Protein AF-A0A7K4INI4-F1 (afdb_monomer)

Radius of gyration: 26.63 Å; Cα contacts (8 Å, |Δi|>4): 582; chains: 1; bounding box: 96×57×62 Å

Secondary structure (DSSP, 8-state):
-PPPHHHHHHHHHHHHHHHHHHHHHHHHHHHHHHHHHHIIIIIHHH------HHHHHHHHHHHHS-SEEEEEEEEEEEEEEEETTEEEEEEEEEEEEEEEE--SSSPPEEEE-TTTTTTT-EEEEEEEEEGGGHHHH-GGGB-SS-TTSBPTTS--SHHHHHHH--HHHHHHHHHHHHHHHHHHH-TTT-EEEEEESS-HHHHHHHHHHHT--HHHHHHH-SSTT-EETTEEP-HHHHHHHTT---BGGGTBS-SSGGGHHHHHHHHHHHHSEEEHHHHHHHTT---HHHHHHHHHHHHHHHHTTSEEEETTEEEE-HHHHSHHHHHHHHHHHHHHHHHT--GGGSSSSSTTEEEETTEEEEPPHHHHHHHHHHHHHHHHHHHHHHT-EEEE---SHHHHHIIIIIHHHHH-

Sequence (412 aa):
MGLSPLSDMIKRTSDMLKHGASKQVLDYEQRFSSLKNLYEGLLSNLIRMDFDHKEAWKTAKEFFDASAVRFAGVDGTMYSRPLFDLVIFFGGAYASTGTVTFSEKNKPIFECDDKTAKQGAGISSVVPIYVNEIPDVDQTFFDASQPREISLAKPLTDESIISNASIANWIMTFAEYYLAYKLATDPDQNMHIIFLDRSLSIERASLLYDTSKIDFWKAKSSIIGYKIDNEPFDINDLTIARQYVSNHALGLPPPRADYLRYAIIHLLRQKGVVTEKEILKEYGITDEKRAKRINRYLRHLTKKGVFSEKNEAYTLASKYGTTWERIRKLVTSLGNRFFFAKTQETETSSLMKILKGGKEHWLTTLDIAFLTLFTLHMLMEECWKRHILLIGITKDTAARDFKRQLIPIMHN

Solvent-accessible surface area (backbone atoms only — not comparable to full-atom values): 22619 Å² total; per-residue (Å²): 136,82,80,54,75,65,57,58,52,50,48,51,52,51,49,50,49,52,52,51,51,52,50,53,51,50,54,47,52,60,63,48,55,70,47,32,60,50,29,71,76,49,46,58,81,72,57,80,85,82,82,57,37,45,58,50,28,52,48,34,38,73,64,66,73,35,53,62,46,28,35,34,41,36,43,62,49,65,48,76,46,80,54,86,72,28,33,38,27,25,14,16,16,41,39,51,38,31,40,40,38,47,31,74,87,42,69,70,43,78,47,70,52,96,50,38,88,78,67,65,48,52,42,46,36,78,48,76,42,45,60,87,51,44,56,80,32,32,62,90,28,48,18,90,90,45,49,80,45,68,34,78,89,48,72,87,46,71,68,50,47,64,75,61,58,53,59,23,58,48,44,10,54,32,31,34,42,47,50,52,32,51,46,63,68,35,74,90,66,53,46,37,33,42,38,32,78,38,48,60,73,57,50,54,52,46,36,45,58,73,64,58,56,65,64,40,45,77,55,55,34,46,60,54,60,30,63,56,97,87,46,58,38,46,72,63,49,53,60,57,52,73,68,54,51,78,38,74,96,78,52,31,45,46,79,47,82,88,36,29,65,53,24,52,53,52,49,28,68,74,64,42,65,44,35,68,69,54,54,32,60,75,65,70,58,82,52,68,69,60,51,55,49,50,56,51,46,53,54,51,35,34,75,69,59,49,32,46,79,57,94,78,28,37,28,60,32,72,75,67,68,48,37,63,64,49,48,52,51,51,41,51,55,52,49,45,38,42,43,70,53,55,63,91,80,46,101,45,101,43,67,58,40,44,80,45,96,92,37,82,37,61,54,13,46,55,36,44,39,48,43,35,47,48,33,48,37,52,34,52,52,45,23,65,76,64,57,30,49,77,41,56,42,72,87,48,71,65,52,52,44,44,61,69,52,50,50,58,64,53,72,106

Mean predicted aligned error: 8.48 Å

Foldseek 3Di:
DDDDPVVVVVVVVVVCVVVVVVVVVVVVLVVCVVCLCVCVVPVVVVDDDDDQLQVVQVCCCVQVVDQKFKEKEKDKDWDWDDDVQKIKTKIKMAIWMFMWGGDNVDHIDTDTDPCRVVPCRMWMFIWIDGLVCQQLFEPLQADPVHRQDGDPPFDSDSVRSRVRRCVNVLRRLLNRLLSLLVCLPDVVNRHFEYEYQADLVVLLVVLLVLLPDLSNCVNRAPQAQDDDPNDGDHSVLLVQLSLPADDVVVCPPPCDDPCVLNVVLVVCLVPFKDALVRSCVVNVNPDPVSSVVVVVSQVVCVVVVQWDDDPRMIGGPPVNSCSLVSLVVVLCVLVCLRTPDDCVRDPDPTSQWDQGPNDTDGRHSSNSSSSSSSSSSSSSVSCVVSSHHYDYDHPDPVVVCCVPPVVVSSVD

Nearest PDB structures (foldseek):
  6lbs-assembly5_E  TM=6.425E-01  e=4.505E-01  Kluyveromyces lactis
  1zup-assembly1_A  TM=3.921E-01  e=4.186E-02  Thermotoga maritima
  4v2t-assembly1_A  TM=5.110E-01  e=6.611E+00  Pleurotus ostreatus
  7ccc-assembly1_D  TM=2.256E-01  e=1.914E+00  Mus musculus
  7dsa-assembly1_B  TM=2.322E-01  e=3.208E+00  Gallus gallus

Structure (mmCIF, N/CA/C/O backbone):
data_AF-A0A7K4INI4-F1
#
_entry.id   AF-A0A7K4INI4-F1
#
loop_
_atom_site.group_PDB
_atom_site.id
_atom_site.type_symbol
_atom_site.label_atom_id
_atom_site.label_alt_id
_atom_site.label_comp_id
_atom_site.label_asym_id
_atom_site.label_entity_id
_atom_site.label_seq_id
_atom_site.pdbx_PDB_ins_code
_atom_site.Cartn_x
_atom_site.Cartn_y
_atom_site.Cartn_z
_atom_site.occupancy
_atom_site.B_iso_or_equiv
_atom_site.auth_seq_id
_atom_site.auth_comp_id
_atom_site.auth_asym_id
_atom_site.auth_atom_id
_atom_site.pdbx_PDB_model_num
ATOM 1 N N . MET A 1 1 ? 71.790 27.253 -7.012 1.00 45.59 1 MET A N 1
ATOM 2 C CA . MET A 1 1 ? 70.510 27.606 -7.662 1.00 45.59 1 MET A CA 1
ATOM 3 C C . MET A 1 1 ? 69.413 27.443 -6.624 1.00 45.59 1 MET A C 1
ATOM 5 O O . MET A 1 1 ? 69.138 26.316 -6.237 1.00 45.59 1 MET A O 1
ATOM 9 N N . GLY A 1 2 ? 68.899 28.549 -6.078 1.00 51.03 2 GLY A N 1
ATOM 10 C CA . GLY A 1 2 ? 67.827 28.520 -5.080 1.00 51.03 2 GLY A CA 1
ATOM 11 C C . GLY A 1 2 ? 66.495 28.184 -5.745 1.00 51.03 2 GLY A C 1
ATOM 12 O O . GLY A 1 2 ? 66.169 28.765 -6.779 1.00 51.03 2 GLY A O 1
ATOM 13 N N . LEU A 1 3 ? 65.764 27.220 -5.183 1.00 53.31 3 LEU A N 1
ATOM 14 C CA . LEU A 1 3 ? 64.392 26.909 -5.584 1.00 53.31 3 LEU A CA 1
ATOM 15 C C . LEU A 1 3 ? 63.542 28.181 -5.468 1.00 53.31 3 LEU A C 1
ATOM 17 O O . LEU A 1 3 ? 63.691 28.945 -4.514 1.00 53.31 3 LEU A O 1
ATOM 21 N N . SER A 1 4 ? 62.701 28.454 -6.472 1.00 66.44 4 SER A N 1
ATOM 22 C CA . SER A 1 4 ? 61.885 29.668 -6.461 1.00 66.44 4 SER A CA 1
ATOM 23 C C . SER A 1 4 ? 60.886 29.610 -5.294 1.00 66.44 4 SER A C 1
ATOM 25 O O . SER A 1 4 ? 60.353 28.535 -5.007 1.00 66.44 4 SER A O 1
ATOM 27 N N . PRO A 1 5 ? 60.571 30.742 -4.640 1.00 69.44 5 PRO A N 1
ATOM 28 C CA . PRO A 1 5 ? 59.626 30.789 -3.517 1.00 69.44 5 PRO A CA 1
ATOM 29 C C . PRO A 1 5 ? 58.222 30.254 -3.867 1.00 69.44 5 PRO A C 1
ATOM 31 O O . PRO A 1 5 ? 57.467 29.851 -2.984 1.00 69.44 5 PRO A O 1
ATOM 34 N N . LEU A 1 6 ? 57.886 30.186 -5.160 1.00 70.69 6 LEU A N 1
ATOM 35 C CA . LEU A 1 6 ? 56.665 29.558 -5.662 1.00 70.69 6 LEU A CA 1
ATOM 36 C C . LEU A 1 6 ? 56.692 28.025 -5.496 1.00 70.69 6 LEU A C 1
ATOM 38 O O . LEU A 1 6 ? 55.681 27.422 -5.148 1.00 70.69 6 LEU A O 1
ATOM 42 N N . SER A 1 7 ? 57.853 27.395 -5.704 1.00 74.12 7 SER A N 1
ATOM 43 C CA . SER A 1 7 ? 58.043 25.944 -5.577 1.00 74.12 7 SER A CA 1
ATOM 44 C C . SER A 1 7 ? 57.838 25.467 -4.139 1.00 74.12 7 SER A C 1
ATOM 46 O O . SER A 1 7 ? 57.174 24.456 -3.909 1.00 74.12 7 SER A O 1
ATOM 48 N N . ASP A 1 8 ? 58.359 26.211 -3.163 1.00 78.69 8 ASP A N 1
ATOM 49 C CA . ASP A 1 8 ? 58.206 25.871 -1.744 1.00 78.69 8 ASP A CA 1
ATOM 50 C C . ASP A 1 8 ? 56.763 26.067 -1.264 1.00 78.69 8 ASP A C 1
ATOM 52 O O . ASP A 1 8 ? 56.242 25.267 -0.482 1.00 78.69 8 ASP A O 1
ATOM 56 N N . MET A 1 9 ? 56.069 27.082 -1.790 1.00 73.25 9 MET A N 1
ATOM 57 C CA . MET A 1 9 ? 54.655 27.319 -1.498 1.00 73.25 9 MET A CA 1
ATOM 58 C C . MET A 1 9 ? 53.750 26.226 -2.088 1.00 73.25 9 MET A C 1
ATOM 60 O O . MET A 1 9 ? 52.837 25.747 -1.408 1.00 73.25 9 MET A O 1
ATOM 64 N N . ILE A 1 10 ? 54.027 25.776 -3.317 1.00 81.88 10 ILE A N 1
ATOM 65 C CA . ILE A 1 10 ? 53.311 24.660 -3.956 1.00 81.88 10 ILE A CA 1
ATOM 66 C C . ILE A 1 10 ? 53.560 23.358 -3.189 1.00 81.88 10 ILE A C 1
ATOM 68 O O . ILE A 1 10 ? 52.609 22.632 -2.900 1.00 81.88 10 ILE A O 1
ATOM 72 N N . LYS A 1 11 ? 54.808 23.085 -2.789 1.00 85.00 11 LYS A N 1
ATOM 73 C CA . LYS A 1 11 ? 55.157 21.889 -2.011 1.00 85.00 11 LYS A CA 1
ATOM 74 C C . LYS A 1 11 ? 54.443 21.863 -0.661 1.00 85.00 11 LYS A C 1
ATOM 76 O O . LYS A 1 11 ? 53.784 20.878 -0.345 1.00 85.00 11 LYS A O 1
ATOM 81 N N . ARG A 1 12 ? 54.462 22.976 0.081 1.00 86.56 12 ARG A N 1
ATOM 82 C CA . ARG A 1 12 ? 53.713 23.113 1.339 1.00 86.56 12 ARG A CA 1
ATOM 83 C C . ARG A 1 12 ? 52.214 22.887 1.140 1.00 86.56 12 ARG A C 1
ATOM 85 O O . ARG A 1 12 ? 51.595 22.199 1.945 1.00 86.56 12 ARG A O 1
ATOM 92 N N . THR A 1 13 ? 51.631 23.449 0.083 1.00 83.94 13 THR A N 1
ATOM 93 C CA . THR A 1 13 ? 50.199 23.285 -0.219 1.00 83.94 13 THR A CA 1
ATOM 94 C C . THR A 1 13 ? 49.867 21.829 -0.547 1.00 83.94 13 THR A C 1
ATOM 96 O O . THR A 1 13 ? 48.890 21.291 -0.030 1.00 83.94 13 THR A O 1
ATOM 99 N N . SER A 1 14 ? 50.715 21.162 -1.336 1.00 84.62 14 SER A N 1
ATOM 100 C CA . SER A 1 14 ? 50.600 19.735 -1.648 1.00 84.62 14 SER A CA 1
ATOM 101 C C . SER A 1 14 ? 50.708 18.863 -0.394 1.00 84.62 14 SER A C 1
ATOM 103 O O . SER A 1 14 ? 49.897 17.959 -0.202 1.00 84.62 14 SER A O 1
ATOM 105 N N . ASP A 1 15 ? 51.665 19.148 0.489 1.00 88.31 15 ASP A N 1
ATOM 106 C CA . ASP A 1 15 ? 51.858 18.397 1.731 1.00 88.31 15 ASP A CA 1
ATOM 107 C C . ASP A 1 15 ? 50.689 18.608 2.703 1.00 88.31 15 ASP A C 1
ATOM 109 O O . ASP A 1 15 ? 50.191 17.644 3.286 1.00 88.31 15 ASP A O 1
ATOM 113 N N . MET A 1 16 ? 50.181 19.841 2.825 1.00 86.19 16 MET A N 1
ATOM 114 C CA . MET A 1 16 ? 48.984 20.141 3.617 1.00 86.19 16 MET A CA 1
ATOM 115 C C . MET A 1 16 ? 47.741 19.434 3.068 1.00 86.19 16 MET A C 1
ATOM 117 O O . MET A 1 16 ? 46.978 18.868 3.850 1.00 86.19 16 MET A O 1
ATOM 121 N N . LEU A 1 17 ? 47.554 19.413 1.744 1.00 86.19 17 LEU A N 1
ATOM 122 C CA . LEU A 1 17 ? 46.455 18.689 1.104 1.00 86.19 17 LEU A CA 1
ATOM 123 C C . LEU A 1 17 ? 46.575 17.184 1.350 1.00 86.19 17 LEU A C 1
ATOM 125 O O . LEU A 1 17 ? 45.610 16.558 1.779 1.00 86.19 17 LEU A O 1
ATOM 129 N N . LYS A 1 18 ? 47.758 16.602 1.128 1.00 87.44 18 LYS A N 1
ATOM 130 C CA . LYS A 1 18 ? 47.998 15.168 1.316 1.00 87.44 18 LYS A CA 1
ATOM 131 C C . LYS A 1 18 ? 47.791 14.757 2.769 1.00 87.44 18 LYS A C 1
ATOM 133 O O . LYS A 1 18 ? 47.143 13.744 3.024 1.00 87.44 18 LYS A O 1
ATOM 138 N N . HIS A 1 19 ? 48.305 15.535 3.719 1.00 87.50 19 HIS A N 1
ATOM 139 C CA . HIS A 1 19 ? 48.163 15.246 5.143 1.00 87.50 19 HIS A CA 1
ATOM 140 C C . HIS A 1 19 ? 46.716 15.433 5.616 1.00 87.50 19 HIS A C 1
ATOM 142 O O . HIS A 1 19 ? 46.184 14.573 6.316 1.00 87.50 19 HIS A O 1
ATOM 148 N N . GLY A 1 20 ? 46.052 16.506 5.173 1.00 86.12 20 GLY A N 1
ATOM 149 C CA . GLY A 1 20 ? 44.634 16.745 5.436 1.00 86.12 20 GLY A CA 1
ATOM 150 C C . GLY A 1 20 ? 43.751 15.626 4.886 1.00 86.12 20 GLY A C 1
ATOM 151 O O . GLY A 1 20 ? 42.962 15.055 5.632 1.00 86.12 20 GLY A O 1
ATOM 152 N N . ALA A 1 21 ? 43.937 15.250 3.618 1.00 83.44 21 ALA A N 1
ATOM 153 C CA . ALA A 1 21 ? 43.202 14.162 2.978 1.00 83.44 21 ALA A CA 1
ATOM 154 C C . ALA A 1 21 ? 43.471 12.810 3.655 1.00 83.44 21 ALA A C 1
ATOM 156 O O . ALA A 1 21 ? 42.527 12.096 3.971 1.00 83.44 21 ALA A O 1
ATOM 157 N N . SER A 1 22 ? 44.733 12.484 3.960 1.00 83.44 22 SER A N 1
ATOM 158 C CA . SER A 1 22 ? 45.085 11.224 4.640 1.00 83.44 22 SER A CA 1
ATOM 159 C C . SER A 1 22 ? 44.452 11.135 6.029 1.00 83.44 22 SER A C 1
ATOM 161 O O . SER A 1 22 ? 43.943 10.085 6.406 1.00 83.44 22 SER A O 1
ATOM 163 N N . LYS A 1 23 ? 44.427 12.243 6.782 1.00 87.12 23 LYS A N 1
ATOM 164 C CA . LYS A 1 23 ? 43.770 12.300 8.093 1.00 87.12 23 LYS A CA 1
ATOM 165 C C . LYS A 1 23 ? 42.256 12.108 7.985 1.00 87.12 23 LYS A C 1
ATOM 167 O O . LYS A 1 23 ? 41.686 11.421 8.823 1.00 87.12 23 LYS A O 1
ATOM 172 N N . GLN A 1 24 ? 41.621 12.690 6.966 1.00 82.69 24 GLN A N 1
ATOM 173 C CA . GLN A 1 24 ? 40.191 12.489 6.710 1.00 82.69 24 GLN A CA 1
ATOM 174 C C . GLN A 1 24 ? 39.884 11.036 6.326 1.00 82.69 24 GLN A C 1
ATOM 176 O O . GLN A 1 24 ? 38.930 10.475 6.849 1.00 82.69 24 GLN A O 1
ATOM 181 N N . VAL A 1 25 ? 40.709 10.405 5.481 1.00 80.00 25 VAL A N 1
ATOM 182 C CA . VAL A 1 25 ? 40.560 8.984 5.118 1.00 80.00 25 VAL A CA 1
ATOM 183 C C . VAL A 1 25 ? 40.719 8.081 6.344 1.00 80.00 25 VAL A C 1
ATOM 185 O O . VAL A 1 25 ? 39.874 7.221 6.561 1.00 80.00 25 VAL A O 1
ATOM 188 N N . LEU A 1 26 ? 41.727 8.320 7.190 1.00 79.62 26 LEU A N 1
ATOM 189 C CA . LEU A 1 26 ? 41.940 7.559 8.429 1.00 79.62 26 LEU A CA 1
ATOM 190 C C . LEU A 1 26 ? 40.793 7.723 9.441 1.00 79.62 26 LEU A C 1
ATOM 192 O O . LEU A 1 26 ? 40.368 6.740 10.043 1.00 79.62 26 LEU A O 1
ATOM 196 N N . ASP A 1 27 ? 40.274 8.942 9.632 1.00 81.12 27 ASP A N 1
ATOM 197 C CA . ASP A 1 27 ? 39.093 9.186 10.481 1.00 81.12 27 ASP A CA 1
ATOM 198 C C . ASP A 1 27 ? 37.858 8.466 9.917 1.00 81.12 27 ASP A C 1
ATOM 200 O O . ASP A 1 27 ? 37.079 7.874 10.664 1.00 81.12 27 ASP A O 1
ATOM 204 N N . TYR A 1 28 ? 37.711 8.443 8.589 1.00 77.50 28 TYR A N 1
ATOM 205 C CA . TYR A 1 28 ? 36.671 7.671 7.919 1.00 77.50 28 TYR A CA 1
ATOM 206 C C . TYR A 1 28 ? 36.837 6.169 8.213 1.00 77.50 28 TYR A C 1
ATOM 208 O O . TYR A 1 28 ? 35.945 5.569 8.808 1.00 77.50 28 TYR A O 1
ATOM 216 N N . GLU A 1 29 ? 37.990 5.565 7.915 1.00 73.38 29 GLU A N 1
ATOM 217 C CA . GLU A 1 29 ? 38.273 4.144 8.185 1.00 73.38 29 GLU A CA 1
ATOM 218 C C . GLU A 1 29 ? 38.033 3.759 9.653 1.00 73.38 29 GLU A C 1
ATOM 220 O O . GLU A 1 29 ? 37.387 2.747 9.933 1.00 73.38 29 GLU A O 1
ATOM 225 N N . GLN A 1 30 ? 38.465 4.592 10.607 1.00 78.06 30 GLN A N 1
ATOM 226 C CA . GLN A 1 30 ? 38.217 4.355 12.031 1.00 78.06 30 GLN A CA 1
ATOM 227 C C . GLN A 1 30 ? 36.724 4.342 12.368 1.00 78.06 30 GLN A C 1
ATOM 229 O O . GLN A 1 30 ? 36.276 3.452 13.093 1.00 78.06 30 GLN A O 1
ATOM 234 N N . ARG A 1 31 ? 35.926 5.268 11.821 1.00 75.75 31 ARG A N 1
ATOM 235 C CA . ARG A 1 31 ? 34.468 5.278 12.032 1.00 75.75 31 ARG A CA 1
ATOM 236 C C . ARG A 1 31 ? 33.807 4.024 11.461 1.00 75.75 31 ARG A C 1
ATOM 238 O O . ARG A 1 31 ? 32.954 3.432 12.127 1.00 75.75 31 ARG A O 1
ATOM 245 N N . PHE A 1 32 ? 34.232 3.582 10.278 1.00 73.00 32 PHE A N 1
ATOM 246 C CA . PHE A 1 32 ? 33.672 2.400 9.614 1.00 73.00 32 PHE A CA 1
ATOM 247 C C . PHE A 1 32 ? 34.186 1.066 10.167 1.00 73.00 32 PHE A C 1
ATOM 249 O O . PHE A 1 32 ? 33.502 0.058 10.008 1.00 73.00 32 PHE A O 1
ATOM 256 N N . SER A 1 33 ? 35.300 1.043 10.906 1.00 72.56 33 SER A N 1
ATOM 257 C CA . SER A 1 33 ? 35.788 -0.177 11.572 1.00 72.56 33 SER A CA 1
ATOM 258 C C . SER A 1 33 ? 34.738 -0.806 12.502 1.00 72.56 33 SER A C 1
ATOM 260 O O . SER A 1 33 ? 34.585 -2.025 12.548 1.00 72.56 33 SER A O 1
ATOM 262 N N . SER A 1 34 ? 33.927 0.025 13.167 1.00 72.25 34 SER A N 1
ATOM 263 C CA . SER A 1 34 ? 32.808 -0.419 14.008 1.00 72.25 34 SER A CA 1
ATOM 264 C C . SER A 1 34 ? 31.685 -1.112 13.218 1.00 72.25 34 SER A C 1
ATOM 266 O O . SER A 1 34 ? 30.980 -1.968 13.754 1.00 72.25 34 SER A O 1
ATOM 268 N N . LEU A 1 35 ? 31.545 -0.781 11.931 1.00 73.81 35 LEU A N 1
ATOM 269 C CA . LEU A 1 35 ? 30.547 -1.341 11.021 1.00 73.81 35 LEU A CA 1
ATOM 270 C C . LEU A 1 35 ? 31.015 -2.638 10.357 1.00 73.81 35 LEU A C 1
ATOM 272 O O . LEU A 1 35 ? 30.173 -3.374 9.847 1.00 73.81 35 LEU A O 1
ATOM 276 N N . LYS A 1 36 ? 32.310 -2.967 10.409 1.00 74.88 36 LYS A N 1
ATOM 277 C CA . LYS A 1 36 ? 32.845 -4.221 9.861 1.00 74.88 36 LYS A CA 1
ATOM 278 C C . LYS A 1 36 ? 32.235 -5.449 10.536 1.00 74.88 36 LYS A C 1
ATOM 280 O O . LYS A 1 36 ? 31.746 -6.345 9.859 1.00 74.88 36 LYS A O 1
ATOM 285 N N . ASN A 1 37 ? 32.113 -5.424 11.864 1.00 79.44 37 ASN A N 1
ATOM 286 C CA . ASN A 1 37 ? 31.453 -6.499 12.616 1.00 79.44 37 ASN A CA 1
ATOM 287 C C . ASN A 1 37 ? 29.973 -6.662 12.223 1.00 79.44 37 ASN A C 1
ATOM 289 O O . ASN A 1 37 ? 29.458 -7.778 12.157 1.00 79.44 37 ASN A O 1
ATOM 293 N N . LEU A 1 38 ? 29.280 -5.552 11.937 1.00 78.56 38 LEU A N 1
ATOM 294 C CA . LEU A 1 38 ? 27.900 -5.577 11.445 1.00 78.56 38 LEU A CA 1
ATOM 295 C C . LEU A 1 38 ? 27.828 -6.107 10.005 1.00 78.56 38 LEU A C 1
ATOM 297 O O . LEU A 1 38 ? 26.885 -6.822 9.659 1.00 78.56 38 LEU A O 1
ATOM 301 N N . TYR A 1 39 ? 28.816 -5.771 9.170 1.00 78.00 39 TYR A N 1
ATOM 302 C CA . TYR A 1 39 ? 28.927 -6.313 7.824 1.00 78.00 39 TYR A CA 1
ATOM 303 C C . TYR A 1 39 ? 29.066 -7.829 7.857 1.00 78.00 39 TYR A C 1
ATOM 305 O O . TYR A 1 39 ? 28.214 -8.534 7.325 1.00 78.00 39 TYR A O 1
ATOM 313 N N . GLU A 1 40 ? 30.109 -8.317 8.524 1.00 79.25 40 GLU A N 1
ATOM 314 C CA . GLU A 1 40 ? 30.460 -9.733 8.570 1.00 79.25 40 GLU A CA 1
ATOM 315 C C . GLU A 1 40 ? 29.344 -10.565 9.209 1.00 79.25 40 GLU A C 1
ATOM 317 O O . GLU A 1 40 ? 28.966 -11.598 8.659 1.00 79.25 40 GLU A O 1
ATOM 322 N N . GLY A 1 41 ? 28.763 -10.088 10.317 1.00 80.56 41 GLY A N 1
ATOM 323 C CA . GLY A 1 41 ? 27.737 -10.822 11.057 1.00 80.56 41 GLY A CA 1
ATOM 324 C C . GLY A 1 41 ? 26.326 -10.771 10.460 1.00 80.56 41 GLY A C 1
ATOM 325 O O . GLY A 1 41 ? 25.524 -11.661 10.744 1.00 80.56 41 GLY A O 1
ATOM 326 N N . LEU A 1 42 ? 25.989 -9.751 9.660 1.00 81.88 42 LEU A N 1
ATOM 327 C CA . LEU A 1 42 ? 24.614 -9.540 9.186 1.00 81.88 42 LEU A CA 1
ATOM 328 C C . LEU A 1 42 ? 24.526 -9.164 7.704 1.00 81.88 42 LEU A C 1
ATOM 330 O O . LEU A 1 42 ? 23.833 -9.843 6.948 1.00 81.88 42 LEU A O 1
ATOM 334 N N . LEU A 1 43 ? 25.167 -8.070 7.283 1.00 80.88 43 LEU A N 1
ATOM 335 C CA . LEU A 1 43 ? 24.909 -7.492 5.956 1.00 80.88 43 LEU A CA 1
ATOM 336 C C . LEU A 1 43 ? 25.500 -8.326 4.813 1.00 80.88 43 LEU A C 1
ATOM 338 O O . LEU A 1 43 ? 24.889 -8.389 3.750 1.00 80.88 43 LEU A O 1
ATOM 342 N N . SER A 1 44 ? 26.615 -9.020 5.036 1.00 81.12 44 SER A N 1
ATOM 343 C CA . SER A 1 44 ? 27.243 -9.946 4.080 1.00 81.12 44 SER A CA 1
ATOM 344 C C . SER A 1 44 ? 26.292 -11.063 3.620 1.00 81.12 44 SER A C 1
ATOM 346 O O . SER A 1 44 ? 26.352 -11.521 2.480 1.00 81.12 44 SER A O 1
ATOM 348 N N . ASN A 1 45 ? 25.364 -11.468 4.493 1.00 81.38 45 ASN A N 1
ATOM 349 C CA . ASN A 1 45 ? 24.353 -12.481 4.199 1.00 81.38 45 ASN A CA 1
ATOM 350 C C . ASN A 1 45 ? 23.154 -11.918 3.422 1.00 81.38 45 ASN A C 1
ATOM 352 O O . ASN A 1 45 ? 22.450 -12.676 2.757 1.00 81.38 45 ASN A O 1
ATOM 356 N N . LEU A 1 46 ? 22.916 -10.607 3.511 1.00 82.75 46 LEU A N 1
ATOM 357 C CA . LEU A 1 46 ? 21.784 -9.920 2.882 1.00 82.75 46 LEU A CA 1
ATOM 358 C C . LEU A 1 46 ? 22.156 -9.281 1.538 1.00 82.75 46 LEU A C 1
ATOM 360 O O . LEU A 1 46 ? 21.299 -9.123 0.672 1.00 82.75 46 LEU A O 1
ATOM 364 N N . ILE A 1 47 ? 23.424 -8.913 1.356 1.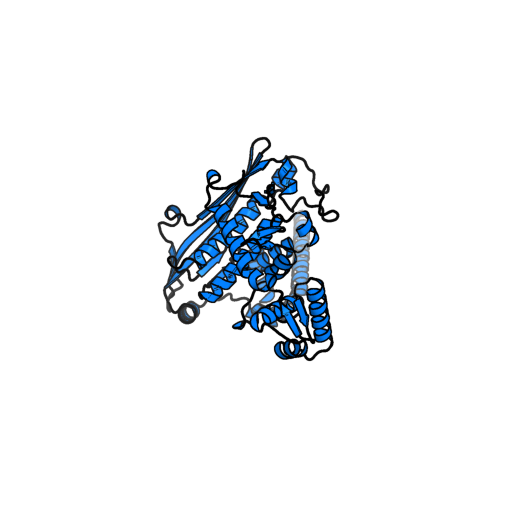00 81.75 47 ILE A N 1
ATOM 365 C CA . ILE A 1 47 ? 23.936 -8.284 0.141 1.00 81.75 47 ILE A CA 1
ATOM 366 C C . ILE A 1 47 ? 24.521 -9.374 -0.758 1.00 81.75 47 ILE A C 1
ATOM 368 O O . ILE A 1 47 ? 25.570 -9.947 -0.469 1.00 81.75 47 ILE A O 1
ATOM 372 N N . ARG A 1 48 ? 23.850 -9.650 -1.877 1.00 80.62 48 ARG A N 1
ATOM 373 C CA . ARG A 1 48 ? 24.365 -10.521 -2.942 1.00 80.62 48 ARG A CA 1
ATOM 374 C C . ARG A 1 48 ? 24.894 -9.662 -4.085 1.00 80.62 48 ARG A C 1
ATOM 376 O O . ARG A 1 48 ? 24.174 -8.803 -4.589 1.00 80.62 48 ARG A O 1
ATOM 383 N N . MET A 1 49 ? 26.157 -9.868 -4.456 1.00 78.00 49 MET A N 1
ATOM 384 C CA . MET A 1 49 ? 26.816 -9.133 -5.546 1.00 78.00 49 MET A CA 1
ATOM 385 C C . MET A 1 49 ? 27.128 -10.014 -6.752 1.00 78.00 49 MET A C 1
ATOM 387 O O . MET A 1 49 ? 27.040 -9.542 -7.885 1.00 78.00 49 MET A O 1
ATOM 391 N N . ASP A 1 50 ? 27.449 -11.282 -6.506 1.00 81.06 50 ASP A N 1
ATOM 392 C CA . ASP A 1 50 ? 27.696 -12.265 -7.549 1.00 81.06 50 ASP A CA 1
ATOM 393 C C . ASP A 1 50 ? 26.393 -12.994 -7.865 1.00 81.06 50 ASP A C 1
ATOM 395 O O . ASP A 1 50 ? 25.782 -13.616 -6.996 1.00 81.06 50 ASP A O 1
ATOM 399 N N . PHE A 1 51 ? 25.947 -12.879 -9.114 1.00 85.00 51 PHE A N 1
ATOM 400 C CA . PHE A 1 51 ? 24.716 -13.504 -9.588 1.00 85.00 51 PHE A CA 1
ATOM 401 C C . PHE A 1 51 ? 25.061 -14.699 -10.475 1.00 85.00 51 PHE A C 1
ATOM 403 O O . PHE A 1 51 ? 25.513 -14.524 -11.611 1.00 85.00 51 PHE A O 1
ATOM 410 N N . ASP A 1 52 ? 24.835 -15.909 -9.962 1.00 88.56 52 ASP A N 1
ATOM 411 C CA . ASP A 1 52 ? 24.985 -17.141 -10.732 1.00 88.56 52 ASP A CA 1
ATOM 412 C C . ASP A 1 52 ? 23.721 -17.417 -11.561 1.00 88.56 52 ASP A C 1
ATOM 414 O O . ASP A 1 52 ? 22.607 -17.541 -11.048 1.00 88.56 52 ASP A O 1
ATOM 418 N N . HIS A 1 53 ? 23.896 -17.530 -12.876 1.00 89.94 53 HIS A N 1
ATOM 419 C CA . HIS A 1 53 ? 22.808 -17.824 -13.803 1.00 89.94 53 HIS A CA 1
ATOM 420 C C . HIS A 1 53 ? 22.300 -19.265 -13.659 1.00 89.94 53 HIS A C 1
ATOM 422 O O . HIS A 1 53 ? 21.112 -19.510 -13.873 1.00 89.94 53 HIS A O 1
ATOM 428 N N . LYS A 1 54 ? 23.157 -20.204 -13.238 1.00 91.88 54 LYS A N 1
ATOM 429 C CA . LYS A 1 54 ? 22.755 -21.589 -12.979 1.00 91.88 54 LYS A CA 1
ATOM 430 C C . LYS A 1 54 ? 21.851 -21.683 -11.753 1.00 91.88 54 LYS A C 1
ATOM 432 O O . LYS A 1 54 ? 20.809 -22.341 -11.806 1.00 91.88 54 LYS A O 1
ATOM 437 N N . GLU A 1 55 ? 22.213 -20.992 -10.673 1.00 91.44 55 GLU A N 1
ATOM 438 C CA . GLU A 1 55 ? 21.372 -20.868 -9.480 1.00 91.44 55 GLU A CA 1
ATOM 439 C C . GLU A 1 55 ? 20.053 -20.147 -9.794 1.00 91.44 55 GLU A C 1
ATOM 441 O O . GLU A 1 55 ? 18.990 -20.614 -9.381 1.00 91.44 55 GLU A O 1
ATOM 446 N N . ALA A 1 56 ? 20.091 -19.075 -10.594 1.00 91.00 56 ALA A N 1
ATOM 447 C CA . ALA A 1 56 ? 18.886 -18.372 -11.034 1.00 91.00 56 ALA A CA 1
ATOM 448 C C . ALA A 1 56 ? 17.937 -19.284 -11.830 1.00 91.00 56 ALA A C 1
ATOM 450 O O . ALA A 1 56 ? 16.735 -19.280 -11.580 1.00 91.00 56 ALA A O 1
ATOM 451 N N . TRP A 1 57 ? 18.459 -20.104 -12.749 1.00 93.88 57 TRP A N 1
ATOM 452 C CA . TRP A 1 57 ? 17.659 -21.078 -13.498 1.00 93.88 57 TRP A CA 1
ATOM 453 C C . TRP A 1 57 ? 17.046 -22.156 -12.601 1.00 93.88 57 TRP A C 1
ATOM 455 O O . TRP A 1 57 ? 15.864 -22.473 -12.745 1.00 93.88 57 TRP A O 1
ATOM 465 N N . LYS A 1 58 ? 17.824 -22.698 -11.656 1.00 94.06 58 LYS A N 1
ATOM 466 C CA . LYS A 1 58 ? 17.324 -23.684 -10.689 1.00 94.06 58 LYS A CA 1
ATOM 467 C C . LYS A 1 58 ? 16.211 -23.082 -9.828 1.00 94.06 58 LYS A C 1
ATOM 469 O O . LYS A 1 58 ? 15.146 -23.677 -9.711 1.00 94.06 58 LYS A O 1
ATOM 474 N N . THR A 1 59 ? 16.436 -21.878 -9.310 1.00 92.69 59 THR A N 1
ATOM 475 C CA . THR A 1 59 ? 15.456 -21.142 -8.503 1.00 92.69 59 THR A CA 1
ATOM 476 C C . THR A 1 59 ? 14.196 -20.837 -9.307 1.00 92.69 59 THR A C 1
ATOM 478 O O . THR A 1 59 ? 13.099 -21.021 -8.799 1.00 92.69 59 THR A O 1
ATOM 481 N N . ALA A 1 60 ? 14.322 -20.426 -10.573 1.00 92.69 60 ALA A N 1
ATOM 482 C CA . ALA A 1 60 ? 13.172 -20.172 -11.438 1.00 92.69 60 ALA A CA 1
ATOM 483 C C . ALA A 1 60 ? 12.328 -21.437 -11.656 1.00 92.69 60 ALA A C 1
ATOM 485 O O . ALA A 1 60 ? 11.107 -21.375 -11.549 1.00 92.69 60 ALA A O 1
ATOM 486 N N . LYS A 1 61 ? 12.966 -22.595 -11.875 1.00 92.38 61 LYS A N 1
ATOM 487 C CA . LYS A 1 61 ? 12.259 -23.881 -11.955 1.00 92.38 61 LYS A CA 1
ATOM 488 C C . LYS A 1 61 ? 11.573 -24.264 -10.647 1.00 92.38 61 LYS A C 1
ATOM 490 O O . LYS A 1 61 ? 10.456 -24.750 -10.686 1.00 92.38 61 LYS A O 1
ATOM 495 N N . GLU A 1 62 ? 12.222 -24.062 -9.506 1.00 94.19 62 GLU A N 1
ATOM 496 C CA . GLU A 1 62 ? 11.638 -24.403 -8.202 1.00 94.19 62 GLU A CA 1
ATOM 497 C C . GLU A 1 62 ? 10.503 -23.452 -7.800 1.00 94.19 62 GLU A C 1
ATOM 499 O O . GLU A 1 62 ? 9.531 -23.877 -7.183 1.00 94.19 62 GLU A O 1
ATOM 504 N N . PHE A 1 63 ? 10.622 -22.167 -8.138 1.00 93.44 63 PHE A N 1
ATOM 505 C CA . PHE A 1 63 ? 9.696 -21.131 -7.693 1.00 93.44 63 PHE A CA 1
ATOM 506 C C . PHE A 1 63 ? 8.522 -20.912 -8.657 1.00 93.44 63 PHE A C 1
ATOM 508 O O . PHE A 1 63 ? 7.393 -20.754 -8.198 1.00 93.44 63 PHE A O 1
ATOM 515 N N . PHE A 1 64 ? 8.771 -20.902 -9.971 1.00 93.81 64 PHE A N 1
ATOM 516 C CA . PHE A 1 64 ? 7.747 -20.660 -10.997 1.00 93.81 64 PHE A CA 1
ATOM 517 C C . PHE A 1 64 ? 7.255 -21.930 -11.698 1.00 93.81 64 PHE A C 1
ATOM 519 O O . PHE A 1 64 ? 6.320 -21.844 -12.486 1.00 93.81 64 PHE A O 1
ATOM 526 N N . ASP A 1 65 ? 7.913 -23.075 -11.487 1.00 92.81 65 ASP A N 1
ATOM 527 C CA . ASP A 1 65 ? 7.694 -24.307 -12.266 1.00 92.81 65 ASP A CA 1
ATOM 528 C C . ASP A 1 65 ? 7.869 -24.110 -13.789 1.00 92.81 65 ASP A C 1
ATOM 530 O O . ASP A 1 65 ? 7.309 -24.818 -14.624 1.00 92.81 65 ASP A O 1
ATOM 534 N N . ALA A 1 66 ? 8.668 -23.111 -14.180 1.00 91.31 66 ALA A N 1
ATOM 535 C CA . ALA A 1 66 ? 8.874 -22.741 -15.573 1.00 91.31 66 ALA A CA 1
ATOM 536 C C . ALA A 1 66 ? 10.261 -22.129 -15.798 1.00 91.31 66 ALA A C 1
ATOM 538 O O . ALA A 1 66 ? 10.832 -21.461 -14.937 1.00 91.31 66 ALA A O 1
ATOM 539 N N . SER A 1 67 ? 10.808 -22.334 -16.999 1.00 90.25 67 SER A N 1
ATOM 540 C CA . SER A 1 67 ? 12.046 -21.680 -17.445 1.00 90.25 67 SER A CA 1
ATOM 541 C C . SER A 1 67 ? 11.800 -20.400 -18.240 1.00 90.25 67 SER A C 1
ATOM 543 O O . SER A 1 67 ? 12.752 -19.679 -18.510 1.00 90.25 67 SER A O 1
ATOM 545 N N . ALA A 1 68 ? 10.558 -20.124 -18.632 1.00 95.00 68 ALA A N 1
ATOM 546 C CA . ALA A 1 68 ? 10.159 -18.894 -19.303 1.00 95.00 68 ALA A CA 1
ATOM 547 C C . ALA A 1 68 ? 8.899 -18.356 -18.626 1.00 95.00 68 ALA A C 1
ATOM 549 O O . ALA A 1 68 ? 7.918 -19.085 -18.490 1.00 95.00 68 ALA A O 1
ATOM 550 N N . VAL A 1 69 ? 8.944 -17.108 -18.167 1.00 96.06 69 VAL A N 1
ATOM 551 C CA . VAL A 1 69 ? 7.874 -16.507 -17.359 1.00 96.06 69 VAL A CA 1
ATOM 552 C C . VAL A 1 69 ? 7.612 -15.070 -17.771 1.00 96.06 69 VAL A C 1
ATOM 554 O O . VAL A 1 69 ? 8.507 -14.385 -18.270 1.00 96.06 69 VAL A O 1
ATOM 557 N N . ARG A 1 70 ? 6.392 -14.586 -17.530 1.00 95.50 70 ARG A N 1
ATOM 558 C CA . ARG A 1 70 ? 6.030 -13.202 -17.848 1.00 95.50 70 ARG A CA 1
ATOM 559 C C . ARG A 1 70 ? 6.440 -12.229 -16.758 1.00 95.50 70 ARG A C 1
ATOM 561 O O . ARG A 1 70 ? 6.295 -12.515 -15.566 1.00 95.50 70 ARG A O 1
ATOM 568 N N . PHE A 1 71 ? 6.899 -11.060 -17.185 1.00 95.69 71 PHE A N 1
ATOM 569 C CA . PHE A 1 71 ? 7.222 -9.956 -16.298 1.00 95.69 71 PHE A CA 1
ATOM 570 C C . PHE A 1 71 ? 6.490 -8.673 -16.686 1.00 95.69 71 PHE A C 1
ATOM 572 O O . PHE A 1 71 ? 6.124 -8.476 -17.846 1.00 95.69 71 PHE A O 1
ATOM 579 N N . ALA A 1 72 ? 6.347 -7.779 -15.709 1.00 95.00 72 ALA A N 1
ATOM 580 C CA . ALA A 1 72 ? 5.931 -6.400 -15.911 1.00 95.00 72 ALA A CA 1
ATOM 581 C C . ALA A 1 72 ? 6.850 -5.451 -15.135 1.00 95.00 72 ALA A C 1
ATOM 583 O O . ALA A 1 72 ? 7.080 -5.647 -13.945 1.00 95.00 72 ALA A O 1
ATOM 584 N N . GLY A 1 73 ? 7.367 -4.418 -15.794 1.00 94.75 73 GLY A N 1
ATOM 585 C CA . GLY A 1 73 ? 8.032 -3.285 -15.158 1.00 94.75 73 GLY A CA 1
ATOM 586 C C . GLY A 1 73 ? 7.111 -2.078 -15.138 1.00 94.75 73 GLY A C 1
ATOM 587 O O . GLY A 1 73 ? 6.745 -1.590 -16.202 1.00 94.75 73 GLY A O 1
ATOM 588 N N . VAL A 1 74 ? 6.733 -1.619 -13.949 1.00 95.00 74 VAL A N 1
ATOM 589 C CA . VAL A 1 74 ? 5.811 -0.498 -13.749 1.00 95.00 74 VAL A CA 1
ATOM 590 C C . VAL A 1 74 ? 6.589 0.745 -13.335 1.00 95.00 74 VAL A C 1
ATOM 592 O O . VAL A 1 74 ? 7.397 0.696 -12.405 1.00 95.00 74 VAL A O 1
ATOM 595 N N . ASP A 1 75 ? 6.309 1.848 -14.020 1.00 94.56 75 ASP A N 1
ATOM 596 C CA . ASP A 1 75 ? 6.875 3.166 -13.741 1.00 94.56 75 ASP A CA 1
ATOM 597 C C . ASP A 1 75 ? 5.793 4.250 -13.838 1.00 94.56 75 ASP A C 1
ATOM 599 O O . ASP A 1 75 ? 4.782 4.086 -14.532 1.00 94.56 75 ASP A O 1
ATOM 603 N N . GLY A 1 76 ? 5.996 5.338 -13.105 1.00 94.31 76 GLY A N 1
ATOM 604 C CA . GLY A 1 76 ? 5.071 6.449 -12.971 1.00 94.31 76 GLY A CA 1
ATOM 605 C C . GLY A 1 76 ? 5.517 7.692 -13.726 1.00 94.31 76 GLY A C 1
ATOM 606 O O . GLY A 1 76 ? 6.692 7.933 -13.990 1.00 94.31 76 GLY A O 1
ATOM 607 N N . THR A 1 77 ? 4.553 8.542 -14.053 1.00 94.12 77 THR A N 1
ATOM 608 C CA . THR A 1 77 ? 4.826 9.908 -14.490 1.00 94.12 77 THR A CA 1
ATOM 609 C C . THR A 1 77 ? 3.827 10.872 -13.869 1.00 94.12 77 THR A C 1
ATOM 611 O O . THR A 1 77 ? 2.661 10.538 -13.636 1.00 94.12 77 THR A O 1
ATOM 614 N N . MET A 1 78 ? 4.291 12.084 -13.586 1.00 94.81 78 MET A N 1
ATOM 615 C CA . MET A 1 78 ? 3.480 13.142 -13.010 1.00 94.81 78 MET A CA 1
ATOM 616 C C . MET A 1 78 ? 3.845 14.496 -13.600 1.00 94.81 78 MET A C 1
ATOM 618 O O . MET A 1 78 ? 4.990 14.736 -13.986 1.00 94.81 78 MET A O 1
ATOM 622 N N . TYR A 1 79 ? 2.877 15.404 -13.607 1.00 92.44 79 TYR A N 1
ATOM 623 C CA . TYR A 1 79 ? 3.133 16.823 -13.806 1.00 92.44 79 TYR A CA 1
ATOM 624 C C . TYR A 1 79 ? 2.055 17.660 -13.121 1.00 92.44 79 TYR A C 1
ATOM 626 O O . TYR A 1 79 ? 0.905 17.242 -12.981 1.00 92.44 79 TYR A O 1
ATOM 634 N N . SER A 1 80 ? 2.431 18.875 -12.742 1.00 92.44 80 SER A N 1
ATOM 635 C CA . SER A 1 80 ? 1.518 19.901 -12.245 1.00 92.44 80 SER A CA 1
ATOM 636 C C . SER A 1 80 ? 1.625 21.099 -13.174 1.00 92.44 80 SER A C 1
ATOM 638 O O . SER A 1 80 ? 2.731 21.577 -13.434 1.00 92.44 80 SER A O 1
ATOM 640 N N . ARG A 1 81 ? 0.498 21.579 -13.703 1.00 91.69 81 ARG A N 1
ATOM 641 C CA . ARG A 1 81 ? 0.477 22.739 -14.598 1.00 91.69 81 ARG A CA 1
ATOM 642 C C . ARG A 1 81 ? -0.486 23.805 -14.073 1.00 91.69 81 ARG A C 1
ATOM 644 O O . ARG A 1 81 ? -1.690 23.546 -14.061 1.00 91.69 81 ARG A O 1
ATOM 651 N N . PRO A 1 82 ? 0.008 24.990 -13.677 1.00 89.56 82 PRO A N 1
ATOM 652 C CA . PRO A 1 82 ? -0.864 26.104 -13.334 1.00 89.56 82 PRO A CA 1
ATOM 653 C C . PRO A 1 82 ? -1.559 26.649 -14.589 1.00 89.56 82 PRO A C 1
ATOM 655 O O . PRO A 1 82 ? -0.964 26.713 -15.670 1.00 89.56 82 PRO A O 1
ATOM 658 N N . LEU A 1 83 ? -2.829 27.017 -14.444 1.00 88.50 83 LEU A N 1
ATOM 659 C CA . LEU A 1 83 ? -3.683 27.576 -15.483 1.00 88.50 83 LEU A CA 1
ATOM 660 C C . LEU A 1 83 ? -4.680 28.558 -14.845 1.00 88.50 83 LEU A C 1
ATOM 662 O O . LEU A 1 83 ? -5.735 28.143 -14.372 1.00 88.50 83 LEU A O 1
ATOM 666 N N . PHE A 1 84 ? -4.363 29.857 -14.866 1.00 85.69 84 PHE A N 1
ATOM 667 C CA . PHE A 1 84 ? -5.116 30.887 -14.128 1.00 85.69 84 PHE A CA 1
ATOM 668 C C . PHE A 1 84 ? -5.272 30.492 -12.645 1.00 85.69 84 PHE A C 1
ATOM 670 O O . PHE A 1 84 ? -4.293 30.067 -12.037 1.00 85.69 84 PHE A O 1
ATOM 677 N N . ASP A 1 85 ? -6.486 30.562 -12.093 1.00 88.44 85 ASP A N 1
ATOM 678 C CA . ASP A 1 85 ? -6.799 30.222 -10.696 1.00 88.44 85 ASP A CA 1
ATOM 679 C C . ASP A 1 85 ? -6.914 28.703 -10.447 1.00 88.44 85 ASP A C 1
ATOM 681 O O . ASP A 1 85 ? -7.386 28.265 -9.396 1.00 88.44 85 ASP A O 1
ATOM 685 N N . LEU A 1 86 ? -6.519 27.878 -11.422 1.00 91.06 86 LEU A N 1
ATOM 686 C CA . LEU A 1 86 ? -6.551 26.420 -11.362 1.00 91.06 86 LEU A CA 1
ATOM 687 C C . LEU A 1 86 ? -5.143 25.839 -11.466 1.00 91.06 86 LEU A C 1
ATOM 689 O O . LEU A 1 86 ? -4.267 26.349 -12.163 1.00 91.06 86 LEU A O 1
ATOM 693 N N . VAL A 1 87 ? -4.961 24.676 -10.857 1.00 92.62 87 VAL A N 1
ATOM 694 C CA . VAL A 1 87 ? -3.810 23.810 -11.092 1.00 92.62 87 VAL A CA 1
ATOM 695 C C . VAL A 1 87 ? -4.317 22.482 -11.612 1.00 92.62 87 VAL A C 1
ATOM 697 O O . VAL A 1 87 ? -5.194 21.854 -11.021 1.00 92.62 87 VAL A O 1
ATOM 700 N N . ILE A 1 88 ? -3.763 22.053 -12.741 1.00 93.00 88 ILE A N 1
ATOM 701 C CA . ILE A 1 88 ? -4.031 20.740 -13.312 1.00 93.00 88 ILE A CA 1
ATOM 702 C C . ILE A 1 88 ? -2.968 19.787 -12.785 1.00 93.00 88 ILE A C 1
ATOM 704 O O . ILE A 1 88 ? -1.794 19.901 -13.146 1.00 93.00 88 ILE A O 1
ATOM 708 N N . PHE A 1 89 ? -3.392 18.840 -11.955 1.00 94.56 89 PHE A N 1
ATOM 709 C CA . PHE A 1 89 ? -2.555 17.744 -11.491 1.00 94.56 89 PHE A CA 1
ATOM 710 C C . PHE A 1 89 ? -2.764 16.529 -12.383 1.00 94.56 89 PHE A C 1
ATOM 712 O O . PHE A 1 89 ? -3.894 16.089 -12.596 1.00 94.56 89 PHE A O 1
ATOM 719 N N . PHE A 1 90 ? -1.673 15.970 -12.886 1.00 94.56 90 PHE A N 1
ATOM 720 C CA . PHE A 1 90 ? -1.670 14.705 -13.597 1.00 94.56 90 PHE A CA 1
ATOM 721 C C . PHE A 1 90 ? -0.770 13.717 -12.877 1.00 94.56 90 PHE A C 1
ATOM 723 O O . PHE A 1 90 ? 0.355 14.043 -12.493 1.00 94.56 90 PHE A O 1
ATOM 730 N N . GLY A 1 91 ? -1.263 12.493 -12.761 1.00 95.44 91 GLY A N 1
ATOM 731 C CA . GLY A 1 91 ? -0.469 11.349 -12.358 1.00 95.44 91 GLY A CA 1
ATOM 732 C C . GLY A 1 91 ? -0.936 10.120 -13.117 1.00 95.44 91 GLY A C 1
ATOM 733 O O . GLY A 1 91 ? -2.135 9.911 -13.319 1.00 95.44 91 GLY A O 1
ATOM 734 N N . GLY A 1 92 ? 0.014 9.305 -13.540 1.00 95.31 92 GLY A N 1
ATOM 735 C CA . GLY A 1 92 ? -0.261 8.051 -14.212 1.00 95.31 92 GLY A CA 1
ATOM 736 C C . GLY A 1 92 ? 0.880 7.070 -14.043 1.00 95.31 92 GLY A C 1
ATOM 737 O O . GLY A 1 92 ? 1.953 7.423 -13.563 1.00 95.31 92 GLY A O 1
ATOM 738 N N . ALA A 1 93 ? 0.625 5.836 -14.444 1.00 95.81 93 ALA A N 1
ATOM 739 C CA . ALA A 1 93 ? 1.609 4.775 -14.466 1.00 95.81 93 ALA A CA 1
ATOM 740 C C . ALA A 1 93 ? 1.457 3.952 -15.736 1.00 95.81 93 ALA A C 1
ATOM 742 O O . ALA A 1 93 ? 0.375 3.866 -16.320 1.00 95.81 93 ALA A O 1
ATOM 743 N N . TYR A 1 94 ? 2.549 3.337 -16.155 1.00 94.06 94 TYR A N 1
ATOM 744 C CA . TYR A 1 94 ? 2.597 2.507 -17.340 1.00 94.06 94 TYR A CA 1
ATOM 745 C C . TYR A 1 94 ? 3.456 1.274 -17.079 1.00 94.06 94 TYR A C 1
ATOM 747 O O . TYR A 1 94 ? 4.455 1.341 -16.362 1.00 94.06 94 TYR A O 1
ATOM 755 N N . ALA A 1 95 ? 3.059 0.146 -17.661 1.00 92.81 95 ALA A N 1
ATOM 756 C CA . ALA A 1 95 ? 3.761 -1.116 -17.522 1.00 92.81 95 ALA A CA 1
ATOM 757 C C . ALA A 1 95 ? 4.419 -1.529 -18.836 1.00 92.81 95 ALA A C 1
ATOM 759 O O . ALA A 1 95 ? 3.746 -1.621 -19.857 1.00 92.81 95 ALA A O 1
ATOM 760 N N . SER A 1 96 ? 5.715 -1.837 -18.795 1.00 92.06 96 SER A N 1
ATOM 761 C CA . SER A 1 96 ? 6.412 -2.581 -19.844 1.00 92.06 96 SER A CA 1
ATOM 762 C C . SER A 1 96 ? 6.349 -4.072 -19.554 1.00 92.06 96 SER A C 1
ATOM 764 O O . SER A 1 96 ? 6.873 -4.515 -18.533 1.00 92.06 96 SER A O 1
ATOM 766 N N . THR A 1 97 ? 5.703 -4.843 -20.424 1.00 93.06 97 THR A N 1
ATOM 767 C CA . THR A 1 97 ? 5.550 -6.291 -20.261 1.00 93.06 97 THR A CA 1
ATOM 768 C C . THR A 1 97 ? 6.464 -7.066 -21.196 1.00 93.06 97 THR A C 1
ATOM 770 O O . THR A 1 97 ? 6.953 -6.544 -22.202 1.00 93.06 97 THR A O 1
ATOM 773 N N . GLY A 1 98 ? 6.712 -8.324 -20.849 1.00 93.50 98 GLY A N 1
ATOM 774 C CA . GLY A 1 98 ? 7.512 -9.211 -21.674 1.00 93.50 98 GLY A CA 1
ATOM 775 C C . GLY A 1 98 ? 7.686 -10.592 -21.066 1.00 93.50 98 GLY A C 1
ATOM 776 O O . GLY A 1 98 ? 6.991 -10.966 -20.115 1.00 93.50 98 GLY A O 1
ATOM 777 N N . THR A 1 99 ? 8.652 -11.333 -21.600 1.00 95.75 99 THR A N 1
ATOM 778 C CA . THR A 1 99 ? 9.039 -12.666 -21.131 1.00 95.75 99 THR A CA 1
ATOM 779 C C . THR A 1 99 ? 10.503 -12.681 -20.699 1.00 95.75 99 THR A C 1
ATOM 781 O O . THR A 1 99 ? 11.369 -12.117 -21.368 1.00 95.75 99 THR A O 1
ATOM 784 N N . VAL A 1 100 ? 10.783 -13.333 -19.569 1.00 96.06 100 VAL A N 1
ATOM 785 C CA . VAL A 1 100 ? 12.142 -13.673 -19.134 1.00 96.06 100 VAL A CA 1
ATOM 786 C C . VAL A 1 100 ? 12.362 -15.158 -19.351 1.00 96.06 100 VAL A C 1
ATOM 788 O O . VAL A 1 100 ? 11.607 -15.969 -18.816 1.00 96.06 100 VAL A O 1
ATOM 791 N N . THR A 1 101 ? 13.418 -15.512 -20.079 1.00 96.75 101 THR A N 1
ATOM 792 C CA . THR A 1 101 ? 13.834 -16.905 -20.280 1.00 96.75 101 THR A CA 1
ATOM 793 C C . THR A 1 101 ? 15.123 -17.190 -19.517 1.00 96.75 101 THR A C 1
ATOM 795 O O . THR A 1 101 ? 16.156 -16.562 -19.751 1.00 96.75 101 THR A O 1
ATOM 798 N N . PHE A 1 102 ? 15.068 -18.164 -18.614 1.00 95.06 102 PHE A N 1
ATOM 799 C CA . PHE A 1 102 ? 16.186 -18.655 -17.818 1.00 95.06 102 PHE A CA 1
ATOM 800 C C . PHE A 1 102 ? 16.870 -19.840 -18.508 1.00 95.06 102 PHE A C 1
ATOM 802 O O . PHE A 1 102 ? 16.214 -20.738 -19.037 1.00 95.06 102 PHE A O 1
ATOM 809 N N . SER A 1 103 ? 18.201 -19.891 -18.440 1.00 92.69 103 SER A N 1
ATOM 810 C CA . SER A 1 103 ? 19.016 -20.967 -19.011 1.00 92.69 103 SER A CA 1
ATOM 811 C C . SER A 1 103 ? 20.118 -21.383 -18.044 1.00 92.69 103 SER A C 1
ATOM 813 O O . SER A 1 103 ? 20.675 -20.549 -17.340 1.00 92.69 103 SER A O 1
ATOM 815 N N . GLU A 1 104 ? 20.477 -22.667 -18.048 1.00 92.00 104 GLU A N 1
ATOM 816 C CA . GLU A 1 104 ? 21.587 -23.179 -17.234 1.00 92.00 104 GLU A CA 1
ATOM 817 C C . GLU A 1 104 ? 22.950 -22.641 -17.701 1.00 92.00 104 GLU A C 1
ATOM 819 O O . GLU A 1 104 ? 23.886 -22.579 -16.914 1.00 92.00 104 GLU A O 1
ATOM 824 N N . LYS A 1 105 ? 23.076 -22.269 -18.983 1.00 90.19 105 LYS A N 1
ATOM 825 C CA . LYS A 1 105 ? 24.366 -21.913 -19.606 1.00 90.19 105 LYS A CA 1
ATOM 826 C C . LYS A 1 105 ? 24.561 -20.419 -19.833 1.00 90.19 105 LYS A C 1
ATOM 828 O O . LYS A 1 105 ? 25.684 -19.974 -20.034 1.00 90.19 105 LYS A O 1
ATOM 833 N N . ASN A 1 106 ? 23.464 -19.668 -19.884 1.00 91.06 106 ASN A N 1
ATOM 834 C CA . ASN A 1 106 ? 23.458 -18.268 -20.288 1.00 91.06 106 ASN A CA 1
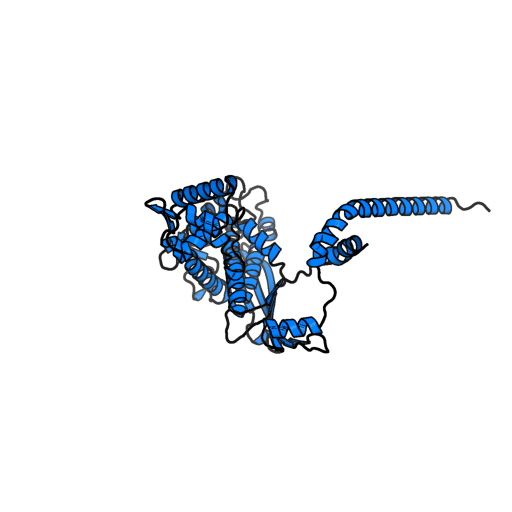ATOM 835 C C . ASN A 1 106 ? 22.714 -17.426 -19.257 1.00 91.06 106 ASN A C 1
ATOM 837 O O . ASN A 1 106 ? 21.860 -17.921 -18.524 1.00 91.06 106 ASN A O 1
ATOM 841 N N . LYS A 1 107 ? 23.003 -16.124 -19.249 1.00 91.31 107 LYS A N 1
ATOM 842 C CA . LYS A 1 107 ? 22.245 -15.153 -18.455 1.00 91.31 107 LYS A CA 1
ATOM 843 C C . LYS A 1 107 ? 20.768 -15.134 -18.882 1.00 91.31 107 LYS A C 1
ATOM 845 O O . LYS A 1 107 ? 20.493 -15.403 -20.054 1.00 91.31 107 LYS A O 1
ATOM 850 N N . PRO A 1 108 ? 19.840 -14.780 -17.972 1.00 93.12 108 PRO A N 1
ATOM 851 C CA . PRO A 1 108 ? 18.436 -14.611 -18.323 1.00 93.12 108 PRO A CA 1
ATOM 852 C C . PRO A 1 108 ? 18.261 -13.616 -19.473 1.00 93.12 108 PRO A C 1
ATOM 854 O O . PRO A 1 108 ? 18.875 -12.546 -19.473 1.00 93.12 108 PRO A O 1
ATOM 857 N N . ILE A 1 109 ? 17.432 -13.982 -20.447 1.00 94.81 109 ILE A N 1
ATOM 858 C CA . ILE A 1 109 ? 17.139 -13.169 -21.631 1.00 94.81 109 ILE A CA 1
ATOM 859 C C . ILE A 1 109 ? 15.777 -12.516 -21.427 1.00 94.81 109 ILE A C 1
ATOM 861 O O . ILE A 1 109 ? 14.815 -13.204 -21.090 1.00 94.81 109 ILE A O 1
ATOM 865 N N . PHE A 1 110 ? 15.714 -11.201 -21.619 1.00 93.56 110 PHE A N 1
ATOM 866 C CA . PHE A 1 110 ? 14.491 -10.412 -21.511 1.00 93.56 110 PHE A CA 1
ATOM 867 C C . PHE A 1 110 ? 14.020 -10.020 -22.908 1.00 93.56 110 PHE A C 1
ATOM 869 O O . PHE A 1 110 ? 14.767 -9.392 -23.658 1.00 93.56 110 PHE A O 1
ATOM 876 N N . GLU A 1 111 ? 12.776 -10.356 -23.227 1.00 94.25 111 GLU A N 1
ATOM 877 C CA . GLU A 1 111 ? 12.105 -9.982 -24.469 1.00 94.25 111 GLU A CA 1
ATOM 878 C C . GLU A 1 111 ? 10.884 -9.137 -24.115 1.00 94.25 111 GLU A C 1
ATOM 880 O O . GLU A 1 111 ? 9.993 -9.605 -23.407 1.00 94.25 111 GLU A O 1
ATOM 885 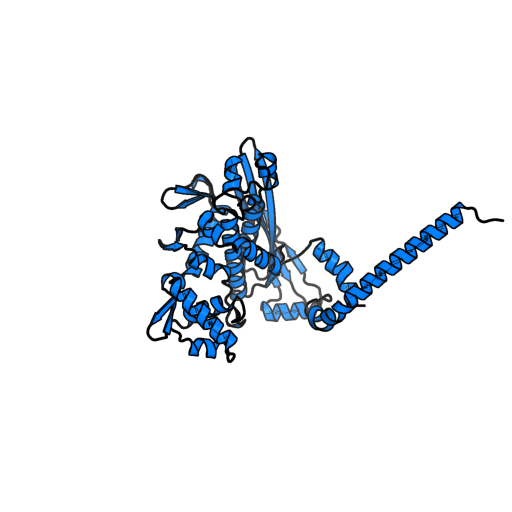N N . CYS A 1 112 ? 10.865 -7.877 -24.547 1.00 91.12 112 CYS A N 1
ATOM 886 C CA . CYS A 1 112 ? 9.737 -6.976 -24.323 1.00 91.12 112 CYS A CA 1
ATOM 887 C C . CYS A 1 112 ? 8.683 -7.147 -25.417 1.00 91.12 112 CYS A C 1
ATOM 889 O O . CYS A 1 112 ? 9.020 -7.348 -26.581 1.00 91.12 112 CYS A O 1
ATOM 891 N N . ASP A 1 113 ? 7.414 -7.001 -25.049 1.00 89.12 113 ASP A N 1
ATOM 892 C CA . ASP A 1 113 ? 6.313 -7.080 -26.000 1.00 89.12 113 ASP A CA 1
ATOM 893 C C . ASP A 1 113 ? 6.347 -5.865 -26.960 1.00 89.12 113 ASP A C 1
ATOM 895 O O . ASP A 1 113 ? 6.356 -4.711 -26.534 1.00 89.12 113 ASP A O 1
ATOM 899 N N . ASP A 1 114 ? 6.307 -6.088 -28.279 1.00 71.88 114 ASP A N 1
ATOM 900 C CA . ASP A 1 114 ? 6.390 -5.008 -29.290 1.00 71.88 114 ASP A CA 1
ATOM 901 C C . ASP A 1 114 ? 5.213 -4.008 -29.241 1.00 71.88 114 ASP A C 1
ATOM 903 O O . ASP A 1 114 ? 5.243 -2.937 -29.855 1.00 71.88 114 ASP A O 1
ATOM 907 N N . LYS A 1 115 ? 4.118 -4.369 -28.557 1.00 63.62 115 LYS A N 1
ATOM 908 C CA . LYS A 1 115 ? 2.836 -3.644 -28.576 1.00 63.62 115 LYS A CA 1
ATOM 909 C C . LYS A 1 115 ? 2.430 -3.040 -27.242 1.00 63.62 115 LYS A C 1
ATOM 911 O O . LYS A 1 115 ? 1.288 -2.593 -27.128 1.00 63.62 115 LYS A O 1
ATOM 916 N N . THR A 1 116 ? 3.333 -2.945 -26.276 1.00 56.84 116 THR A N 1
ATOM 917 C CA . THR A 1 116 ? 3.013 -2.421 -24.945 1.00 56.84 116 THR A CA 1
ATOM 918 C C . THR A 1 116 ? 2.296 -1.059 -25.017 1.00 56.84 116 THR A C 1
ATOM 920 O O . THR A 1 116 ? 1.278 -0.850 -24.358 1.00 56.84 116 THR A O 1
ATOM 923 N N . ALA A 1 117 ? 2.737 -0.161 -25.915 1.00 49.00 117 ALA A N 1
ATOM 924 C CA . ALA A 1 117 ? 2.175 1.194 -26.032 1.00 49.00 117 ALA A CA 1
ATOM 925 C C . ALA A 1 117 ? 0.786 1.227 -26.692 1.00 49.00 117 ALA A C 1
ATOM 927 O O . ALA A 1 117 ? 0.020 2.165 -26.487 1.00 49.00 117 ALA A O 1
ATOM 928 N N . LYS A 1 118 ? 0.445 0.205 -27.487 1.00 46.03 118 LYS A N 1
ATOM 929 C CA . LYS A 1 118 ? -0.849 0.089 -28.181 1.00 46.03 118 LYS A CA 1
ATOM 930 C C . LYS A 1 118 ? -1.871 -0.750 -27.408 1.00 46.03 118 LYS A C 1
ATOM 932 O O . LYS A 1 118 ? -3.049 -0.687 -27.735 1.00 46.03 118 LYS A O 1
ATOM 937 N N . GLN A 1 119 ? -1.443 -1.520 -26.406 1.00 53.66 119 GLN A N 1
ATOM 938 C CA . GLN A 1 119 ? -2.305 -2.423 -25.632 1.00 53.66 119 GLN A CA 1
ATOM 939 C C . GLN A 1 119 ? -2.973 -1.773 -24.410 1.00 53.66 119 GLN A C 1
ATOM 941 O O . GLN A 1 119 ? -3.661 -2.462 -23.665 1.00 53.66 119 GLN A O 1
ATOM 946 N N . GLY A 1 120 ? -2.816 -0.460 -24.195 1.00 57.47 120 GLY A N 1
ATOM 947 C CA . GLY A 1 120 ? -3.446 0.213 -23.054 1.00 57.47 120 GLY A CA 1
ATOM 948 C C . GLY A 1 120 ? -2.879 -0.230 -21.701 1.00 57.47 120 GLY A C 1
ATOM 949 O O . GLY A 1 120 ? -3.592 -0.211 -20.705 1.00 57.47 120 GLY A O 1
ATOM 950 N N . ALA A 1 121 ? -1.599 -0.613 -21.648 1.00 71.56 121 ALA A N 1
ATOM 951 C CA . ALA A 1 121 ? -0.917 -1.084 -20.437 1.00 71.56 121 ALA A CA 1
ATOM 952 C C . ALA A 1 121 ? -0.619 0.029 -19.403 1.00 71.56 121 ALA A C 1
ATOM 954 O O . ALA A 1 121 ? 0.278 -0.111 -18.572 1.00 71.56 121 ALA A O 1
ATOM 955 N N . GLY A 1 122 ? -1.334 1.154 -19.465 1.00 86.38 122 GLY A N 1
ATOM 956 C CA . GLY A 1 122 ? -1.146 2.296 -18.581 1.00 86.38 122 GLY A CA 1
ATOM 957 C C . GLY A 1 122 ? -2.463 2.859 -18.074 1.00 86.38 122 GLY A C 1
ATOM 958 O O . GLY A 1 122 ? -3.520 2.666 -18.671 1.00 86.38 122 GLY A O 1
ATOM 959 N N . ILE A 1 123 ? -2.372 3.567 -16.957 1.00 93.12 123 ILE A N 1
ATOM 960 C CA . ILE A 1 123 ? -3.489 4.234 -16.301 1.00 93.12 123 ILE A CA 1
ATOM 961 C C . ILE A 1 123 ? -3.108 5.662 -15.946 1.00 93.12 123 ILE A C 1
ATOM 963 O O . ILE A 1 123 ? -1.947 5.952 -15.666 1.00 93.12 123 ILE A O 1
ATOM 967 N N . SER A 1 124 ? -4.079 6.567 -15.938 1.00 93.00 124 SER A N 1
ATOM 968 C CA . SER A 1 124 ? -3.812 7.971 -15.636 1.00 93.00 124 SER A CA 1
ATOM 969 C C . SER A 1 124 ? -5.042 8.686 -15.117 1.00 93.00 124 SER A C 1
ATOM 971 O O . SER A 1 124 ? -6.162 8.323 -15.466 1.00 93.00 124 SER A O 1
ATOM 973 N N . SER A 1 125 ? -4.817 9.741 -14.341 1.00 92.62 125 SER A N 1
ATOM 974 C CA . SER A 1 125 ? -5.858 10.660 -13.904 1.00 92.62 125 SER A CA 1
ATOM 975 C C . SER A 1 125 ? -5.417 12.107 -14.096 1.00 92.62 125 SER A C 1
ATOM 977 O O . SER A 1 125 ? -4.236 12.436 -13.963 1.00 92.62 125 SER A O 1
ATOM 979 N N . VAL A 1 126 ? -6.385 12.969 -14.402 1.00 91.62 126 VAL A N 1
ATOM 980 C CA . VAL A 1 126 ? -6.215 14.421 -14.509 1.00 91.62 126 VAL A CA 1
ATOM 981 C C . VAL A 1 126 ? -7.209 15.072 -13.560 1.00 91.62 126 VAL A C 1
ATOM 983 O O . VAL A 1 126 ? -8.417 14.872 -13.689 1.00 91.62 126 VAL A O 1
ATOM 986 N N . VAL A 1 127 ? -6.703 15.862 -12.617 1.00 92.19 127 VAL A N 1
ATOM 987 C CA . VAL A 1 127 ? -7.504 16.501 -11.572 1.00 92.19 127 VAL A CA 1
ATOM 988 C C . VAL A 1 127 ? -7.242 18.009 -11.588 1.00 92.19 127 VAL A C 1
ATOM 990 O O . VAL A 1 127 ? -6.195 18.453 -11.113 1.00 92.19 127 VAL A O 1
ATOM 993 N N . PRO A 1 128 ? -8.162 18.814 -12.149 1.00 92.25 128 PRO A N 1
ATOM 994 C CA . PRO A 1 128 ? -8.128 20.261 -11.987 1.00 92.25 128 PRO A CA 1
ATOM 995 C C . PRO A 1 128 ? -8.639 20.642 -10.590 1.00 92.25 128 PRO A C 1
ATOM 997 O O . PRO A 1 128 ? -9.680 20.145 -10.154 1.00 92.25 128 PRO A O 1
ATOM 1000 N N . ILE A 1 129 ? -7.910 21.514 -9.892 1.00 93.00 129 ILE A N 1
ATOM 1001 C CA . ILE A 1 129 ? -8.261 22.008 -8.551 1.00 93.00 129 ILE A CA 1
ATOM 1002 C C . ILE A 1 129 ? -8.015 23.513 -8.505 1.00 93.00 129 ILE A C 1
ATOM 1004 O O . ILE A 1 129 ? -6.997 23.978 -9.022 1.00 93.00 129 ILE A O 1
ATOM 1008 N N . TYR A 1 130 ? -8.924 24.275 -7.894 1.00 91.62 130 TYR A N 1
ATOM 1009 C CA . TYR A 1 130 ? -8.694 25.702 -7.674 1.00 91.62 130 TYR A CA 1
ATOM 1010 C C . TYR A 1 130 ? -7.576 25.916 -6.660 1.00 91.62 130 TYR A C 1
ATOM 1012 O O . TYR A 1 130 ? -7.468 25.179 -5.680 1.00 91.62 130 TYR A O 1
ATOM 1020 N N . VAL A 1 131 ? -6.742 26.934 -6.880 1.00 89.31 131 VAL A N 1
ATOM 1021 C CA . VAL A 1 131 ? -5.571 27.190 -6.025 1.00 89.31 131 VAL A CA 1
ATOM 1022 C C . VAL A 1 131 ? -5.972 27.334 -4.552 1.00 89.31 131 VAL A C 1
ATOM 1024 O O . VAL A 1 131 ? -5.305 26.789 -3.674 1.00 89.31 131 VAL A O 1
ATOM 1027 N N . ASN A 1 132 ? -7.118 27.966 -4.284 1.00 88.56 132 ASN A N 1
ATOM 1028 C CA . ASN A 1 132 ? -7.659 28.143 -2.937 1.00 88.56 132 ASN A CA 1
ATOM 1029 C C . ASN A 1 132 ? -8.171 26.848 -2.271 1.00 88.56 132 ASN A C 1
ATOM 1031 O O . ASN A 1 132 ? -8.287 26.822 -1.051 1.00 88.56 132 ASN A O 1
ATOM 1035 N N . GLU A 1 133 ? -8.464 25.786 -3.028 1.00 90.62 133 GLU A N 1
ATOM 1036 C CA . GLU A 1 133 ? -8.898 24.488 -2.491 1.00 90.62 133 GLU A CA 1
ATOM 1037 C C . GLU A 1 133 ? -7.713 23.554 -2.185 1.00 90.62 133 GLU A C 1
ATOM 1039 O O . GLU A 1 133 ? -7.849 22.626 -1.388 1.00 90.62 133 GLU A O 1
ATOM 1044 N N . ILE A 1 134 ? -6.535 23.781 -2.781 1.00 90.56 134 ILE A N 1
ATOM 1045 C CA . ILE A 1 134 ? -5.353 22.917 -2.600 1.00 90.56 134 ILE A CA 1
ATOM 1046 C C . ILE A 1 134 ? -4.980 22.722 -1.117 1.00 90.56 134 ILE A C 1
ATOM 1048 O O . ILE A 1 134 ? -4.730 21.575 -0.735 1.00 90.56 134 ILE A O 1
ATOM 1052 N N . PRO A 1 135 ? -4.973 23.759 -0.252 1.00 89.06 135 PRO A N 1
ATOM 1053 C CA . PRO A 1 135 ? -4.640 23.581 1.164 1.00 89.06 135 PRO A CA 1
ATOM 1054 C C . PRO A 1 135 ? -5.600 22.661 1.938 1.00 89.06 135 PRO A C 1
ATOM 1056 O O . PRO A 1 135 ? -5.199 22.055 2.932 1.00 89.06 135 PRO A O 1
ATOM 1059 N N . ASP A 1 136 ? -6.852 22.529 1.492 1.00 85.75 136 ASP A N 1
ATOM 1060 C CA . ASP A 1 136 ? -7.829 21.619 2.104 1.00 85.75 136 ASP A CA 1
ATOM 1061 C C . ASP A 1 136 ? -7.653 20.169 1.643 1.00 85.75 136 ASP A C 1
ATOM 1063 O O . ASP A 1 136 ? -8.055 19.232 2.337 1.00 85.75 136 ASP A O 1
ATOM 1067 N N . VAL A 1 137 ? -7.028 19.982 0.482 1.00 90.25 137 VAL A N 1
ATOM 1068 C CA . VAL A 1 137 ? -6.786 18.680 -0.136 1.00 90.25 137 VAL A CA 1
ATOM 1069 C C . VAL A 1 137 ? -5.443 18.096 0.291 1.00 90.25 137 VAL A C 1
ATOM 1071 O O . VAL A 1 137 ? -5.345 16.889 0.525 1.00 90.25 137 VAL A O 1
ATOM 1074 N N . ASP A 1 138 ? -4.400 18.919 0.387 1.00 87.19 138 ASP A N 1
ATOM 1075 C CA . ASP A 1 138 ? -3.033 18.436 0.540 1.00 87.19 138 ASP A CA 1
ATOM 1076 C C . ASP A 1 138 ? -2.488 18.537 1.973 1.00 87.19 138 ASP A C 1
ATOM 1078 O O . ASP A 1 138 ? -2.301 19.615 2.542 1.00 87.19 138 ASP A O 1
ATOM 1082 N N . GLN A 1 139 ? -2.136 17.374 2.525 1.00 82.81 139 GLN A N 1
ATOM 1083 C CA . GLN A 1 139 ? -1.532 17.194 3.837 1.00 82.81 139 GLN A CA 1
ATOM 1084 C C . GLN A 1 139 ? -0.266 18.013 4.082 1.00 82.81 139 GLN A C 1
ATOM 1086 O O . GLN A 1 139 ? 0.061 18.289 5.237 1.00 82.81 139 GLN A O 1
ATOM 1091 N N . THR A 1 140 ? 0.443 18.440 3.032 1.00 81.25 140 THR A N 1
ATOM 1092 C CA . THR A 1 140 ? 1.616 19.318 3.163 1.00 81.25 140 THR A CA 1
ATOM 1093 C C . THR A 1 140 ? 1.293 20.695 3.742 1.00 81.25 140 THR A C 1
ATOM 1095 O O . THR A 1 140 ? 2.231 21.416 4.102 1.00 81.25 140 THR A O 1
ATOM 1098 N N . PHE A 1 141 ? 0.009 21.061 3.802 1.00 79.69 141 PHE A N 1
ATOM 1099 C CA . PHE A 1 141 ? -0.503 22.306 4.371 1.00 79.69 141 PHE A CA 1
ATOM 1100 C C . PHE A 1 141 ? -1.322 22.085 5.648 1.00 79.69 141 PHE A C 1
ATOM 1102 O O . PHE A 1 141 ? -1.884 23.042 6.166 1.00 79.69 141 PHE A O 1
ATOM 1109 N N . PHE A 1 142 ? -1.406 20.869 6.193 1.00 80.81 142 PHE A N 1
ATOM 1110 C CA . PHE A 1 142 ? -2.144 20.644 7.441 1.00 80.81 142 PHE A CA 1
ATOM 1111 C C . PHE A 1 142 ? -1.343 21.146 8.641 1.00 80.81 142 PHE A C 1
ATOM 1113 O O . PHE A 1 142 ? -0.150 20.853 8.769 1.00 80.81 142 PHE A O 1
ATOM 1120 N N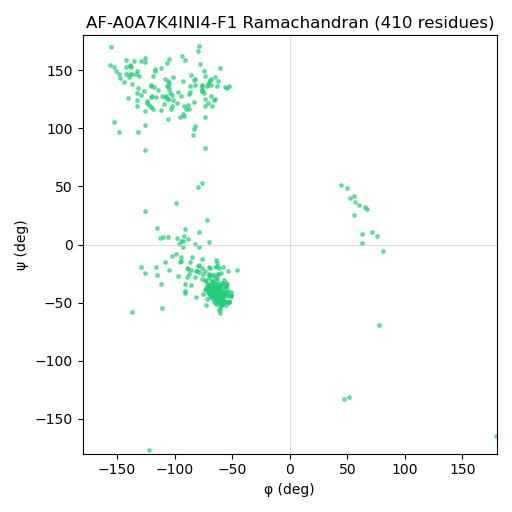 . ASP A 1 143 ? -1.993 21.873 9.551 1.00 72.75 143 ASP A N 1
ATOM 1121 C CA . ASP A 1 143 ? -1.326 22.320 10.767 1.00 72.75 143 ASP A CA 1
ATOM 1122 C C . ASP A 1 143 ? -1.121 21.156 11.749 1.00 72.75 143 ASP A C 1
ATOM 1124 O O . ASP A 1 143 ? -2.055 20.446 12.130 1.00 72.75 143 ASP A O 1
ATOM 1128 N N . ALA A 1 144 ? 0.130 20.942 12.165 1.00 67.88 144 ALA A N 1
ATOM 1129 C CA . ALA A 1 144 ? 0.491 19.849 13.064 1.00 67.88 144 ALA A CA 1
ATOM 1130 C C . ALA A 1 144 ? -0.033 20.039 14.498 1.00 67.88 144 ALA A C 1
ATOM 1132 O O . ALA A 1 144 ? -0.216 19.044 15.199 1.00 67.88 144 ALA A O 1
ATOM 1133 N N . SER A 1 145 ? -0.249 21.284 14.927 1.00 64.19 145 SER A N 1
ATOM 1134 C CA . SER A 1 145 ? -0.773 21.643 16.248 1.00 64.19 145 SER A CA 1
ATOM 1135 C C . SER A 1 145 ? -2.297 21.757 16.251 1.00 64.19 145 SER A C 1
ATOM 1137 O O . SER A 1 145 ? -2.942 21.364 17.224 1.00 64.19 145 SER A O 1
ATOM 1139 N N . GLN A 1 146 ? -2.877 22.212 15.137 1.00 70.38 146 GLN A N 1
ATOM 1140 C CA . GLN A 1 146 ? -4.313 22.369 14.950 1.00 70.38 146 GLN A CA 1
ATOM 1141 C C . GLN A 1 146 ? -4.794 21.634 13.688 1.00 70.38 146 GLN A C 1
ATOM 1143 O O . GLN A 1 146 ? -5.054 22.257 12.669 1.00 70.38 146 GLN A O 1
ATOM 1148 N N . PRO A 1 147 ? -5.021 20.308 13.754 1.00 68.25 147 PRO A N 1
ATOM 1149 C CA . PRO A 1 147 ? -5.451 19.447 12.641 1.00 68.25 147 PRO A CA 1
ATOM 1150 C C . PRO A 1 147 ? -6.587 19.926 11.733 1.00 68.25 147 PRO A C 1
ATOM 1152 O O . PRO A 1 147 ? -6.758 19.401 10.633 1.00 68.25 147 PRO A O 1
ATOM 1155 N N . ARG A 1 148 ? -7.431 20.842 12.214 1.00 62.66 148 ARG A N 1
ATOM 1156 C CA . ARG A 1 148 ? -8.544 2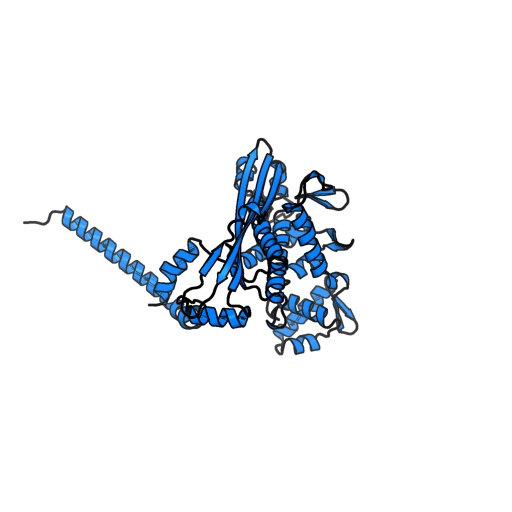1.412 11.446 1.00 62.66 148 ARG A CA 1
ATOM 1157 C C . ARG A 1 148 ? -8.122 22.633 10.630 1.00 62.66 148 ARG A C 1
ATOM 1159 O O . ARG A 1 148 ? -8.741 22.888 9.601 1.00 62.66 148 ARG A O 1
ATOM 1166 N N . GLU A 1 149 ? -7.076 23.327 11.054 1.00 68.62 149 GLU A N 1
ATOM 1167 C CA . GLU A 1 149 ? -6.570 24.552 10.451 1.00 68.62 149 GLU A CA 1
ATOM 1168 C C . GLU A 1 149 ? -5.498 24.265 9.389 1.00 68.62 149 GLU A C 1
ATOM 1170 O O . GLU A 1 149 ? -4.883 23.192 9.343 1.00 68.62 149 GLU A O 1
ATOM 1175 N N . ILE A 1 150 ? -5.315 25.238 8.500 1.00 65.62 150 ILE A N 1
ATOM 1176 C CA . ILE A 1 150 ? -4.240 25.252 7.509 1.00 65.62 150 ILE A CA 1
ATOM 1177 C C . ILE A 1 150 ? -2.982 25.780 8.197 1.00 65.62 150 ILE A C 1
ATOM 1179 O O . ILE A 1 150 ? -3.031 26.752 8.950 1.00 65.62 150 ILE A O 1
ATOM 1183 N N . SER A 1 151 ? -1.845 25.148 7.929 1.00 67.69 151 SER A N 1
ATOM 1184 C CA . SER A 1 151 ? -0.568 25.559 8.484 1.00 67.69 151 SER A CA 1
ATOM 1185 C C . SER A 1 151 ? -0.144 26.908 7.919 1.00 67.69 151 SER A C 1
ATOM 1187 O O . SER A 1 151 ? 0.121 27.043 6.725 1.00 67.69 151 SER A O 1
ATOM 1189 N N . LEU A 1 152 ? 0.011 27.884 8.811 1.00 64.44 152 LEU A N 1
ATOM 1190 C CA . LEU A 1 152 ? 0.562 29.205 8.496 1.00 64.44 152 LEU A CA 1
ATOM 1191 C C . LEU A 1 152 ? 2.098 29.199 8.397 1.00 64.44 152 LEU A C 1
ATOM 1193 O O . LEU A 1 152 ? 2.706 30.229 8.122 1.00 64.44 152 LEU A O 1
ATOM 1197 N N . ALA A 1 153 ? 2.743 28.049 8.635 1.00 60.31 153 ALA A N 1
ATOM 1198 C CA . ALA A 1 153 ? 4.198 27.913 8.564 1.00 60.31 153 ALA A CA 1
ATOM 1199 C C . ALA A 1 153 ? 4.736 28.016 7.127 1.00 60.31 153 ALA A C 1
ATOM 1201 O O . ALA A 1 153 ? 5.921 28.282 6.930 1.00 60.31 153 ALA A O 1
ATOM 1202 N N . LYS A 1 154 ? 3.877 27.800 6.123 1.00 63.47 154 LYS A N 1
ATOM 1203 C CA . LYS A 1 154 ? 4.192 28.027 4.713 1.00 63.47 154 LYS A CA 1
ATOM 1204 C C . LYS A 1 154 ? 3.475 29.289 4.236 1.00 63.47 154 LYS A C 1
ATOM 1206 O O . LYS A 1 154 ? 2.314 29.479 4.595 1.00 63.47 154 LYS A O 1
ATOM 1211 N N . PRO A 1 155 ? 4.119 30.127 3.403 1.00 64.25 155 PRO A N 1
ATOM 1212 C CA . PRO A 1 155 ? 3.412 31.192 2.707 1.00 64.25 155 PRO A CA 1
ATOM 1213 C C . PRO A 1 155 ? 2.217 30.592 1.959 1.00 64.25 155 PRO A C 1
ATOM 1215 O O . PRO A 1 155 ? 2.357 29.537 1.336 1.00 64.25 155 PRO A O 1
ATOM 1218 N N . LEU A 1 156 ? 1.059 31.244 2.026 1.00 74.56 156 LEU A N 1
ATOM 1219 C CA . LEU A 1 156 ? -0.157 30.860 1.300 1.00 74.56 156 LEU A CA 1
ATOM 1220 C C . LEU A 1 156 ? -0.324 31.709 0.030 1.00 74.56 156 LEU A C 1
ATOM 1222 O O . LEU A 1 156 ? -1.435 32.100 -0.309 1.00 74.56 156 LEU A O 1
ATOM 1226 N N . THR A 1 157 ? 0.785 32.056 -0.632 1.00 78.50 157 THR A N 1
ATOM 1227 C CA . THR A 1 157 ? 0.717 32.677 -1.959 1.00 78.50 157 THR A CA 1
ATOM 1228 C C . THR A 1 157 ? 0.440 31.599 -2.998 1.00 78.50 157 THR A C 1
ATOM 1230 O O . THR A 1 157 ? 0.768 30.426 -2.798 1.00 78.50 157 THR A O 1
ATOM 1233 N N . ASP A 1 158 ? -0.143 31.974 -4.129 1.00 78.62 158 ASP A N 1
ATOM 1234 C CA . ASP A 1 158 ? -0.485 31.000 -5.163 1.00 78.62 158 ASP A CA 1
ATOM 1235 C C . ASP A 1 158 ? 0.766 30.257 -5.659 1.00 78.62 158 ASP A C 1
ATOM 1237 O O . ASP A 1 158 ? 0.754 29.029 -5.767 1.00 78.62 158 ASP A O 1
ATOM 1241 N N . GLU A 1 159 ? 1.900 30.950 -5.848 1.00 79.31 159 GLU A N 1
ATOM 1242 C CA . GLU A 1 159 ? 3.140 30.296 -6.287 1.00 79.31 159 GLU A CA 1
ATOM 1243 C C . GLU A 1 159 ? 3.689 29.300 -5.256 1.00 79.31 159 GLU A C 1
ATOM 1245 O O . GLU A 1 159 ? 4.212 28.239 -5.624 1.00 79.31 159 GLU A O 1
ATOM 1250 N N . SER A 1 160 ? 3.585 29.603 -3.957 1.00 77.44 160 SER A N 1
ATOM 1251 C CA . SER A 1 160 ? 4.048 28.690 -2.910 1.00 77.44 160 SER A CA 1
ATOM 1252 C C . SER A 1 160 ? 3.121 27.485 -2.776 1.00 77.44 160 SER A C 1
ATOM 1254 O O . SER A 1 160 ? 3.611 26.370 -2.595 1.00 77.44 160 SER A O 1
ATOM 1256 N N . ILE A 1 161 ? 1.807 27.669 -2.920 1.00 79.62 161 ILE A N 1
ATOM 1257 C CA . ILE A 1 161 ? 0.838 26.570 -2.911 1.00 79.62 161 ILE A CA 1
ATOM 1258 C C . ILE A 1 161 ? 1.114 25.622 -4.083 1.00 79.62 161 ILE A C 1
ATOM 1260 O O . ILE A 1 161 ? 1.267 24.417 -3.875 1.00 79.62 161 ILE A O 1
ATOM 1264 N N . ILE A 1 162 ? 1.271 26.161 -5.296 1.00 79.00 162 ILE A N 1
ATOM 1265 C CA . ILE A 1 162 ? 1.534 25.377 -6.512 1.00 79.00 162 ILE A CA 1
ATOM 1266 C C . ILE A 1 162 ? 2.844 24.589 -6.393 1.00 79.00 162 ILE A C 1
ATOM 1268 O O . ILE A 1 162 ? 2.879 23.396 -6.691 1.00 79.00 162 ILE A O 1
ATOM 1272 N N . SER A 1 163 ? 3.923 25.241 -5.952 1.00 76.62 163 SER A N 1
ATOM 1273 C CA . SER A 1 163 ? 5.256 24.623 -5.878 1.00 76.62 163 SER A CA 1
ATOM 1274 C C . SER A 1 163 ? 5.389 23.555 -4.792 1.00 76.62 163 SER A C 1
ATOM 1276 O O . SER A 1 163 ? 6.229 22.666 -4.917 1.00 76.62 163 SER A O 1
ATOM 1278 N N . ASN A 1 164 ? 4.573 23.622 -3.735 1.00 79.31 164 ASN A N 1
ATOM 1279 C CA . ASN A 1 164 ? 4.623 22.676 -2.619 1.00 79.31 164 ASN A CA 1
ATOM 1280 C C . ASN A 1 164 ? 3.570 21.563 -2.701 1.00 79.31 164 ASN A C 1
ATOM 1282 O O . ASN A 1 164 ? 3.621 20.642 -1.883 1.00 79.31 164 ASN A O 1
ATOM 1286 N N . ALA A 1 165 ? 2.626 21.640 -3.643 1.00 86.31 165 ALA A N 1
ATOM 1287 C CA . ALA A 1 165 ? 1.576 20.644 -3.791 1.00 86.31 165 ALA A CA 1
ATOM 1288 C C . ALA A 1 165 ? 2.149 19.282 -4.220 1.00 86.31 165 ALA A C 1
ATOM 1290 O O . ALA A 1 165 ? 2.793 19.131 -5.257 1.00 86.31 165 ALA A O 1
ATOM 1291 N N . SER A 1 166 ? 1.850 18.265 -3.422 1.00 91.94 166 SER A N 1
ATOM 1292 C CA . SER A 1 166 ? 2.226 16.864 -3.593 1.00 91.94 166 SER A CA 1
ATOM 1293 C C . SER A 1 166 ? 1.137 16.013 -4.258 1.00 91.94 166 SER A C 1
ATOM 1295 O O . SER A 1 166 ? 1.335 14.819 -4.476 1.00 91.94 166 SER A O 1
ATOM 1297 N N . ILE A 1 167 ? -0.008 16.609 -4.610 1.00 94.25 167 ILE A N 1
ATOM 1298 C CA . ILE A 1 167 ? -1.183 15.914 -5.164 1.00 94.25 167 ILE A CA 1
ATOM 1299 C C . ILE A 1 167 ? -0.820 15.050 -6.384 1.00 94.25 167 ILE A C 1
ATOM 1301 O O . ILE A 1 167 ? -1.148 13.865 -6.406 1.00 94.25 167 ILE A O 1
ATOM 1305 N N . ALA A 1 168 ? -0.090 15.594 -7.366 1.00 94.31 168 ALA A N 1
ATOM 1306 C CA . ALA A 1 168 ? 0.327 14.836 -8.552 1.00 94.31 168 ALA A CA 1
ATOM 1307 C C . ALA A 1 168 ? 1.204 13.618 -8.200 1.00 94.31 168 ALA A C 1
ATOM 1309 O O . ALA A 1 168 ? 1.002 12.533 -8.747 1.00 94.31 168 ALA A O 1
ATOM 1310 N N . ASN A 1 169 ? 2.112 13.768 -7.229 1.00 95.06 169 ASN A N 1
ATOM 1311 C CA . ASN A 1 169 ? 2.951 12.672 -6.743 1.00 95.06 169 ASN A CA 1
ATOM 1312 C C . ASN A 1 169 ? 2.118 11.569 -6.076 1.00 95.06 169 ASN A C 1
ATOM 1314 O O . ASN A 1 169 ? 2.363 10.385 -6.308 1.00 95.06 169 ASN A O 1
ATOM 1318 N N . TRP A 1 170 ? 1.109 11.938 -5.282 1.00 96.50 170 TRP A N 1
ATOM 1319 C CA . TRP A 1 170 ? 0.201 10.972 -4.661 1.00 96.50 170 TRP A CA 1
ATOM 1320 C C . TRP A 1 170 ? -0.643 10.218 -5.687 1.00 96.50 170 TRP A C 1
ATOM 1322 O O . TRP A 1 170 ? -0.778 9.001 -5.572 1.00 96.50 170 TRP A O 1
ATOM 1332 N N . ILE A 1 171 ? -1.156 10.907 -6.712 1.00 96.25 171 ILE A N 1
ATOM 1333 C CA . ILE A 1 171 ? -1.902 10.272 -7.809 1.00 96.25 171 ILE A CA 1
ATOM 1334 C C . ILE A 1 171 ? -1.005 9.280 -8.558 1.00 96.25 171 ILE A C 1
ATOM 1336 O O . ILE A 1 171 ? -1.413 8.142 -8.774 1.00 96.25 171 ILE A O 1
ATOM 1340 N N . MET A 1 172 ? 0.217 9.682 -8.920 1.00 96.94 172 MET A N 1
ATOM 1341 C CA . MET A 1 172 ? 1.185 8.819 -9.607 1.00 96.94 172 MET A CA 1
ATOM 1342 C C . MET A 1 172 ? 1.561 7.597 -8.765 1.00 96.94 172 MET A C 1
ATOM 1344 O O . MET A 1 172 ? 1.490 6.471 -9.246 1.00 96.94 172 MET A O 1
ATOM 1348 N N . THR A 1 173 ? 1.885 7.798 -7.488 1.00 96.75 173 THR A N 1
ATOM 1349 C CA . THR A 1 173 ? 2.252 6.697 -6.585 1.00 96.75 173 THR A CA 1
ATOM 1350 C C . THR A 1 173 ? 1.085 5.717 -6.422 1.00 96.75 173 THR A C 1
ATOM 1352 O O . THR A 1 173 ? 1.280 4.503 -6.457 1.00 96.75 173 THR A O 1
ATOM 1355 N N . PHE A 1 174 ? -0.151 6.216 -6.302 1.00 97.88 174 PHE A N 1
ATOM 1356 C CA . PHE A 1 174 ? -1.328 5.349 -6.285 1.00 97.88 174 PHE A CA 1
ATOM 1357 C C . PHE A 1 174 ? -1.499 4.599 -7.614 1.00 97.88 174 PHE A C 1
ATOM 1359 O O . PHE A 1 174 ? -1.783 3.402 -7.601 1.00 97.88 174 PHE A O 1
ATOM 1366 N N . ALA A 1 175 ? -1.274 5.268 -8.749 1.00 97.44 175 ALA A N 1
ATOM 1367 C CA . ALA A 1 175 ? -1.359 4.664 -10.074 1.00 97.44 175 ALA A CA 1
ATOM 1368 C C . ALA A 1 175 ? -0.371 3.497 -10.244 1.00 97.44 175 ALA A C 1
ATOM 1370 O O . ALA A 1 175 ? -0.758 2.437 -10.726 1.00 97.44 175 ALA A O 1
ATOM 1371 N N . GLU A 1 176 ? 0.879 3.643 -9.806 1.00 97.50 176 GLU A N 1
ATOM 1372 C CA . GLU A 1 176 ? 1.892 2.583 -9.907 1.00 97.50 176 GLU A CA 1
ATOM 1373 C C . GLU A 1 176 ? 1.474 1.317 -9.148 1.00 97.50 176 GLU A C 1
ATOM 1375 O O . GLU A 1 176 ? 1.419 0.226 -9.722 1.00 97.50 176 GLU A O 1
ATOM 1380 N N . TYR A 1 177 ? 1.113 1.453 -7.867 1.00 98.12 177 TYR A N 1
ATOM 1381 C CA . TYR A 1 177 ? 0.687 0.308 -7.059 1.00 98.12 177 TYR A CA 1
ATOM 1382 C C . TYR A 1 177 ? -0.636 -0.282 -7.546 1.00 98.12 177 TYR A C 1
ATOM 1384 O O . TYR A 1 177 ? -0.806 -1.504 -7.526 1.00 98.12 177 TYR A O 1
ATOM 1392 N N . TYR A 1 178 ? -1.572 0.555 -8.000 1.00 98.00 178 TYR A N 1
ATOM 1393 C CA . TYR A 1 178 ? -2.860 0.085 -8.498 1.00 98.00 178 TYR A CA 1
ATOM 1394 C C . TYR A 1 178 ? -2.716 -0.661 -9.823 1.00 98.00 178 TYR A C 1
ATOM 1396 O O . TYR A 1 178 ? -3.294 -1.736 -9.976 1.00 98.00 178 TYR A O 1
ATOM 1404 N N . LEU A 1 179 ? -1.888 -0.166 -10.747 1.00 96.75 179 LEU A N 1
ATOM 1405 C CA . LEU A 1 179 ? -1.566 -0.863 -11.990 1.00 96.75 179 LEU A CA 1
ATOM 1406 C C . LEU A 1 179 ? -0.873 -2.200 -11.712 1.00 96.75 179 LEU A C 1
ATOM 1408 O O . LEU A 1 179 ? -1.288 -3.223 -12.254 1.00 96.75 179 LEU A O 1
ATOM 1412 N N . ALA A 1 180 ? 0.118 -2.223 -10.817 1.00 97.25 180 ALA A N 1
ATOM 1413 C CA . ALA A 1 180 ? 0.775 -3.461 -10.403 1.00 97.25 180 ALA A CA 1
ATOM 1414 C C . ALA A 1 180 ? -0.221 -4.474 -9.813 1.00 97.25 180 ALA A C 1
ATOM 1416 O O . ALA A 1 180 ? -0.187 -5.653 -10.162 1.00 97.25 180 ALA A O 1
ATOM 1417 N N . TYR A 1 181 ? -1.161 -4.023 -8.976 1.00 97.56 181 TYR A N 1
ATOM 1418 C CA . TYR A 1 181 ? -2.230 -4.872 -8.447 1.00 97.56 181 TYR A CA 1
ATOM 1419 C C . TYR A 1 181 ? -3.166 -5.400 -9.548 1.00 97.56 181 TYR A C 1
ATOM 1421 O O . TYR A 1 181 ? -3.530 -6.579 -9.543 1.00 97.56 181 TYR A O 1
ATOM 1429 N N . LYS A 1 182 ? -3.537 -4.566 -10.526 1.00 95.62 182 LYS A N 1
ATOM 1430 C CA . LYS A 1 182 ? -4.346 -4.994 -11.678 1.00 95.62 182 LYS A CA 1
ATOM 1431 C C . LYS A 1 182 ? -3.625 -6.058 -12.508 1.00 95.62 182 LYS A C 1
ATOM 1433 O O . LYS A 1 182 ? -4.243 -7.060 -12.838 1.00 95.62 182 LYS A O 1
ATOM 1438 N N . LEU A 1 183 ? -2.326 -5.895 -12.754 1.00 95.12 183 LEU A N 1
ATOM 1439 C CA . LEU A 1 183 ? -1.503 -6.879 -13.465 1.00 95.12 183 LEU A CA 1
ATOM 1440 C C . LEU A 1 183 ? -1.340 -8.190 -12.685 1.00 95.12 183 LEU A C 1
ATOM 1442 O O . LEU A 1 183 ? -1.381 -9.261 -13.279 1.00 95.12 183 LEU A O 1
ATOM 1446 N N . ALA A 1 184 ? -1.191 -8.118 -11.359 1.00 96.19 184 ALA A N 1
ATOM 1447 C CA . ALA A 1 184 ? -1.094 -9.299 -10.501 1.00 96.19 184 ALA A CA 1
ATOM 1448 C C . ALA A 1 184 ? -2.407 -10.099 -10.435 1.00 96.19 184 ALA A C 1
ATOM 1450 O O . ALA A 1 184 ? -2.390 -11.316 -10.263 1.00 96.19 184 ALA A O 1
ATOM 1451 N N . THR A 1 185 ? -3.553 -9.422 -10.543 1.00 94.94 185 THR A N 1
ATOM 1452 C CA . THR A 1 185 ? -4.876 -10.058 -10.434 1.00 94.94 185 THR A CA 1
ATOM 1453 C C . THR A 1 185 ? -5.420 -10.580 -11.759 1.00 94.94 185 THR A C 1
ATOM 1455 O O . THR A 1 185 ? -6.287 -11.458 -11.733 1.00 94.94 185 THR A O 1
ATOM 1458 N N . ASP A 1 186 ? -4.922 -10.079 -12.889 1.00 91.25 186 ASP A N 1
ATOM 1459 C CA . ASP A 1 186 ? -5.366 -10.448 -14.231 1.00 91.25 186 ASP A CA 1
ATOM 1460 C C . ASP A 1 186 ? -4.872 -11.860 -14.628 1.00 91.25 186 ASP A C 1
ATOM 1462 O O . ASP A 1 186 ? -3.670 -12.061 -14.843 1.00 91.25 186 ASP A O 1
ATOM 1466 N N . PRO A 1 187 ? -5.769 -12.865 -14.721 1.00 86.56 187 PRO A N 1
ATOM 1467 C CA . PRO A 1 187 ? -5.394 -14.220 -15.122 1.00 86.56 187 PRO A CA 1
ATOM 1468 C C . PRO A 1 187 ? -4.893 -14.308 -16.566 1.00 86.56 187 PRO A C 1
ATOM 1470 O O . PRO A 1 187 ? -4.057 -15.164 -16.847 1.00 86.56 187 PRO A O 1
ATOM 1473 N N . ASP A 1 188 ? -5.357 -13.428 -17.458 1.00 86.69 188 ASP A N 1
ATOM 1474 C CA . ASP A 1 188 ? -4.999 -13.464 -18.879 1.00 86.69 188 ASP A CA 1
ATOM 1475 C C . ASP A 1 188 ? -3.563 -12.974 -19.094 1.00 86.69 188 ASP A C 1
ATOM 1477 O O . ASP A 1 188 ? -2.852 -13.434 -19.988 1.00 86.69 188 ASP A O 1
ATOM 1481 N N . GLN A 1 189 ? -3.104 -12.059 -18.236 1.00 83.94 189 GLN A N 1
ATOM 1482 C CA . GLN A 1 189 ? -1.729 -11.566 -18.262 1.00 83.94 189 GLN A CA 1
ATOM 1483 C C . GLN A 1 189 ? -0.736 -12.568 -17.669 1.00 83.94 189 GLN A C 1
ATOM 1485 O O . GLN A 1 189 ? 0.413 -12.587 -18.110 1.00 83.94 189 GLN A O 1
ATOM 1490 N N . ASN A 1 190 ? -1.166 -13.392 -16.706 1.00 89.19 190 ASN A N 1
ATOM 1491 C CA . ASN A 1 190 ? -0.371 -14.442 -16.058 1.00 89.19 190 ASN A CA 1
ATOM 1492 C C . ASN A 1 190 ? 1.051 -13.982 -15.664 1.00 89.19 190 ASN A C 1
ATOM 1494 O O . ASN A 1 190 ? 2.062 -14.577 -16.048 1.00 89.19 190 ASN A O 1
ATOM 1498 N N . MET A 1 191 ? 1.133 -12.855 -14.952 1.00 94.19 191 MET A N 1
ATOM 1499 C CA . MET A 1 191 ? 2.403 -12.259 -14.530 1.00 94.19 191 MET A CA 1
ATOM 1500 C C . MET A 1 191 ? 3.057 -13.075 -13.421 1.00 94.19 191 MET A C 1
ATOM 1502 O O . MET A 1 191 ? 2.393 -13.459 -12.466 1.00 94.19 191 MET A O 1
ATOM 1506 N N . HIS A 1 192 ? 4.370 -13.279 -13.523 1.00 96.62 192 HIS A N 1
ATOM 1507 C CA . HIS A 1 192 ? 5.164 -14.010 -12.531 1.00 96.62 192 HIS A CA 1
ATOM 1508 C C . HIS A 1 192 ? 6.189 -13.112 -11.839 1.00 96.62 192 HIS A C 1
ATOM 1510 O O . HIS A 1 192 ? 6.574 -13.376 -10.705 1.00 96.62 192 HIS A O 1
ATOM 1516 N N . ILE A 1 193 ? 6.636 -12.044 -12.502 1.00 97.50 193 ILE A N 1
ATOM 1517 C CA . ILE A 1 193 ? 7.580 -11.079 -11.937 1.00 97.50 193 ILE A CA 1
ATOM 1518 C C . ILE A 1 193 ? 7.022 -9.671 -12.126 1.00 97.50 193 ILE A C 1
ATOM 1520 O O . ILE A 1 193 ? 6.673 -9.283 -13.238 1.00 97.50 193 ILE A O 1
ATOM 1524 N N . ILE A 1 194 ? 6.960 -8.890 -11.051 1.00 97.56 194 ILE A N 1
ATOM 1525 C CA . ILE A 1 194 ? 6.573 -7.478 -11.118 1.00 97.56 194 ILE A CA 1
ATOM 1526 C C . ILE A 1 194 ? 7.722 -6.640 -10.575 1.00 97.56 194 ILE A C 1
ATOM 1528 O O . ILE A 1 194 ? 8.085 -6.756 -9.406 1.00 97.56 194 ILE A O 1
ATOM 1532 N N . PHE A 1 195 ? 8.276 -5.785 -11.427 1.00 96.56 195 PHE A N 1
ATOM 1533 C CA . PHE A 1 195 ? 9.266 -4.784 -11.064 1.00 96.56 195 PHE A CA 1
ATOM 1534 C C . PHE A 1 195 ? 8.579 -3.439 -10.836 1.00 96.56 195 PHE A C 1
ATOM 1536 O O . PHE A 1 195 ? 7.815 -2.977 -11.682 1.00 96.56 195 PHE A O 1
ATOM 1543 N N . LEU A 1 196 ? 8.887 -2.795 -9.716 1.00 95.50 196 LEU A N 1
ATOM 1544 C CA . LEU A 1 196 ? 8.473 -1.429 -9.400 1.00 95.50 196 LEU A CA 1
ATOM 1545 C C . LEU A 1 196 ? 9.716 -0.557 -9.254 1.00 95.50 196 LEU A C 1
ATOM 1547 O O . LEU A 1 196 ? 10.656 -0.972 -8.577 1.00 95.50 196 LEU A O 1
ATOM 1551 N N . ASP A 1 197 ? 9.726 0.650 -9.824 1.00 91.19 197 ASP A N 1
ATOM 1552 C CA . ASP A 1 197 ? 10.811 1.630 -9.615 1.00 91.19 197 ASP A CA 1
ATOM 1553 C C . ASP A 1 197 ? 10.711 2.312 -8.237 1.00 91.19 197 ASP A C 1
ATOM 1555 O O . ASP A 1 197 ? 10.609 3.529 -8.097 1.00 91.19 197 ASP A O 1
ATOM 1559 N N . ARG A 1 198 ? 10.627 1.481 -7.195 1.00 88.88 198 ARG A N 1
ATOM 1560 C CA . ARG A 1 198 ? 10.334 1.851 -5.814 1.00 88.88 198 ARG A CA 1
ATOM 1561 C C . ARG A 1 198 ? 11.063 0.930 -4.851 1.00 88.88 198 ARG A C 1
ATOM 1563 O O . ARG A 1 198 ? 11.102 -0.286 -5.034 1.00 88.88 198 ARG A O 1
ATOM 1570 N N . SER A 1 199 ? 11.532 1.481 -3.736 1.00 89.75 199 SER A N 1
ATOM 1571 C CA . SER A 1 199 ? 11.991 0.668 -2.608 1.00 89.75 199 SER A CA 1
ATOM 1572 C C . SER A 1 199 ? 10.800 0.243 -1.748 1.00 89.75 199 SER A C 1
ATOM 1574 O O . SER A 1 199 ? 10.328 1.007 -0.908 1.00 89.75 199 SER A O 1
ATOM 1576 N N . LEU A 1 200 ? 10.319 -0.992 -1.927 1.00 91.25 200 LEU A N 1
ATOM 1577 C CA . LEU A 1 200 ? 9.105 -1.503 -1.266 1.00 91.25 200 LEU A CA 1
ATOM 1578 C C . LEU A 1 200 ? 9.127 -1.347 0.262 1.00 91.25 200 LEU A C 1
ATOM 1580 O O . LEU A 1 200 ? 8.116 -1.007 0.877 1.00 91.25 200 LEU A O 1
ATOM 1584 N N . SER A 1 201 ? 10.280 -1.586 0.893 1.00 88.19 201 SER A N 1
ATOM 1585 C CA . SER A 1 201 ? 10.424 -1.458 2.345 1.00 88.19 201 SER A CA 1
ATOM 1586 C C . SER A 1 201 ? 10.364 -0.005 2.813 1.00 88.19 201 SER A C 1
ATOM 1588 O O . SER A 1 201 ? 9.769 0.268 3.857 1.00 88.19 201 SER A O 1
ATOM 1590 N N . ILE A 1 202 ? 10.969 0.916 2.054 1.00 89.44 202 ILE A N 1
ATOM 1591 C CA . ILE A 1 202 ? 10.975 2.349 2.374 1.00 89.44 202 ILE A CA 1
ATOM 1592 C C . ILE A 1 202 ? 9.582 2.926 2.138 1.00 89.44 202 ILE A C 1
ATOM 1594 O O . ILE A 1 202 ? 9.040 3.574 3.026 1.00 89.44 202 ILE A O 1
ATOM 1598 N N . GLU A 1 203 ? 8.970 2.617 0.998 1.00 91.62 203 GLU A N 1
ATOM 1599 C CA . GLU A 1 203 ? 7.628 3.079 0.645 1.00 91.62 203 GLU A CA 1
ATOM 1600 C C . GLU A 1 203 ? 6.590 2.607 1.657 1.00 91.62 203 GLU A C 1
ATOM 1602 O O . GLU A 1 203 ? 5.820 3.408 2.181 1.00 91.62 203 GLU A O 1
ATOM 1607 N N . ARG A 1 204 ? 6.617 1.326 2.049 1.00 93.31 204 ARG A N 1
ATOM 1608 C CA . ARG A 1 204 ? 5.724 0.834 3.104 1.00 93.31 204 ARG A CA 1
ATOM 1609 C C . ARG A 1 204 ? 5.918 1.601 4.414 1.00 93.31 204 ARG A C 1
ATOM 1611 O O . ARG A 1 204 ? 4.938 1.916 5.087 1.00 93.31 204 ARG A O 1
ATOM 1618 N N . ALA A 1 205 ? 7.161 1.880 4.807 1.00 92.31 205 ALA A N 1
ATOM 1619 C CA . ALA A 1 205 ? 7.449 2.638 6.022 1.00 92.31 205 ALA A CA 1
ATOM 1620 C C . ALA A 1 205 ? 6.971 4.098 5.920 1.00 92.31 205 ALA A C 1
ATOM 1622 O O . ALA A 1 205 ? 6.386 4.598 6.884 1.00 92.31 205 ALA A O 1
ATOM 1623 N N . SER A 1 206 ? 7.152 4.741 4.762 1.00 92.81 206 SER A N 1
ATOM 1624 C CA . SER A 1 206 ? 6.671 6.100 4.488 1.00 92.81 206 SER A CA 1
ATOM 1625 C C . SER A 1 206 ? 5.150 6.166 4.525 1.00 92.81 206 SER A C 1
ATOM 1627 O O . SER A 1 206 ? 4.595 6.920 5.310 1.00 92.81 206 SER A O 1
ATOM 1629 N N . LEU A 1 207 ? 4.462 5.286 3.795 1.00 95.75 207 LEU A N 1
ATOM 1630 C CA . LEU A 1 207 ? 2.999 5.219 3.767 1.00 95.75 207 LEU A CA 1
ATOM 1631 C C . LEU A 1 207 ? 2.406 4.981 5.156 1.00 95.75 207 LEU A C 1
ATOM 1633 O O . LEU A 1 207 ? 1.379 5.557 5.523 1.00 95.75 207 LEU A O 1
ATOM 1637 N N . LEU A 1 208 ? 3.061 4.150 5.972 1.00 94.69 208 LEU A N 1
ATOM 1638 C CA . LEU A 1 208 ? 2.715 4.041 7.381 1.00 94.69 208 LEU A CA 1
ATOM 1639 C C . LEU A 1 208 ? 2.907 5.398 8.069 1.00 94.69 208 LEU A C 1
ATOM 1641 O O . LEU A 1 208 ? 1.962 5.899 8.673 1.00 94.69 208 LEU A O 1
ATOM 1645 N N . TYR A 1 209 ? 4.082 6.014 7.998 1.00 93.25 209 TYR A N 1
ATOM 1646 C CA . TYR A 1 209 ? 4.330 7.316 8.620 1.00 93.25 209 TYR A CA 1
ATOM 1647 C C . TYR A 1 209 ? 3.301 8.392 8.217 1.00 93.25 209 TYR A C 1
ATOM 1649 O O . TYR A 1 209 ? 2.691 8.991 9.108 1.00 93.25 209 TYR A O 1
ATOM 1657 N N . ASP A 1 210 ? 3.022 8.554 6.925 1.00 92.75 210 ASP A N 1
ATOM 1658 C CA . ASP A 1 210 ? 2.074 9.538 6.380 1.00 92.75 210 ASP A CA 1
ATOM 1659 C C . ASP A 1 210 ? 0.652 9.308 6.906 1.00 92.75 210 ASP A C 1
ATOM 1661 O O . ASP A 1 210 ? -0.073 10.237 7.256 1.00 92.75 210 ASP A O 1
ATOM 1665 N N . THR A 1 211 ? 0.284 8.045 7.114 1.00 94.88 211 THR A N 1
ATOM 1666 C CA . THR A 1 211 ? -1.013 7.664 7.682 1.00 94.88 211 THR A CA 1
ATOM 1667 C C . THR A 1 211 ? -0.997 7.531 9.208 1.00 94.88 211 THR A C 1
ATOM 1669 O O . THR A 1 211 ? -1.914 6.948 9.770 1.00 94.88 211 THR A O 1
ATOM 1672 N N . SER A 1 212 ? 0.020 8.000 9.941 1.00 92.25 212 SER A N 1
ATOM 1673 C CA . SER A 1 212 ? 0.162 7.706 11.385 1.00 92.25 212 SER A CA 1
ATOM 1674 C C . SER A 1 212 ? -0.656 8.599 12.330 1.00 92.25 212 SER A C 1
ATOM 1676 O O . SER A 1 212 ? -1.023 8.159 13.425 1.00 92.25 212 SER A O 1
ATOM 1678 N N . LYS A 1 213 ? -0.952 9.842 11.931 1.00 90.69 213 LYS A N 1
ATOM 1679 C CA . LYS A 1 213 ? -1.548 10.868 12.803 1.00 90.69 213 LYS A CA 1
ATOM 1680 C C . LYS A 1 213 ? -3.074 10.752 12.871 1.00 90.69 213 LYS A C 1
ATOM 1682 O O . LYS A 1 213 ? -3.785 11.328 12.055 1.00 90.69 213 LYS A O 1
ATOM 1687 N N . ILE A 1 214 ? -3.578 10.048 13.888 1.00 89.75 214 ILE A N 1
ATOM 1688 C CA . ILE A 1 214 ? -5.020 9.782 14.087 1.00 89.75 214 ILE A CA 1
ATOM 1689 C C . ILE A 1 214 ? -5.873 11.062 14.117 1.00 89.75 214 ILE A C 1
ATOM 1691 O O . ILE A 1 214 ? -7.016 11.043 13.655 1.00 89.75 214 ILE A O 1
ATOM 1695 N N . ASP A 1 215 ? -5.345 12.171 14.638 1.00 89.44 215 ASP A N 1
ATOM 1696 C CA . ASP A 1 215 ? -6.096 13.429 14.705 1.00 89.44 215 ASP A CA 1
ATOM 1697 C C . ASP A 1 215 ? -6.392 14.003 13.314 1.00 89.44 215 ASP A C 1
ATOM 1699 O O . ASP A 1 215 ? -7.493 14.507 13.081 1.00 89.44 215 ASP A O 1
ATOM 1703 N N . PHE A 1 216 ? -5.476 13.820 12.354 1.00 90.00 216 PHE A N 1
ATOM 1704 C CA . PHE A 1 216 ? -5.717 14.169 10.952 1.00 90.00 216 PHE A CA 1
ATOM 1705 C C . PHE A 1 216 ? -6.783 13.286 10.321 1.00 90.00 216 PHE A C 1
ATOM 1707 O O . PHE A 1 216 ? -7.563 13.772 9.510 1.00 90.00 216 PHE A O 1
ATOM 1714 N N . TRP A 1 217 ? -6.900 12.020 10.725 1.00 93.50 217 TRP A N 1
ATOM 1715 C CA . TRP A 1 217 ? -7.931 11.151 10.162 1.00 93.50 217 TRP A CA 1
ATOM 1716 C C . TRP A 1 217 ? -9.320 11.715 10.470 1.00 93.50 217 TRP A C 1
ATOM 1718 O O . TRP A 1 217 ? -10.144 11.858 9.577 1.00 93.50 217 TRP A O 1
ATOM 1728 N N . LYS A 1 218 ? -9.568 12.114 11.723 1.00 89.00 218 LYS A N 1
ATOM 1729 C CA . LYS A 1 218 ? -10.861 12.692 12.122 1.00 89.00 218 LYS A CA 1
ATOM 1730 C C . LYS A 1 218 ? -11.145 14.036 11.459 1.00 89.00 218 LYS A C 1
ATOM 1732 O O . LYS A 1 218 ? -12.306 14.351 11.220 1.00 89.00 218 LYS A O 1
ATOM 1737 N N . ALA A 1 219 ? -10.109 14.849 11.273 1.00 87.31 219 ALA A N 1
ATOM 1738 C CA . ALA A 1 219 ? -10.253 16.220 10.805 1.00 87.31 219 ALA A CA 1
ATOM 1739 C C . ALA A 1 219 ? -10.314 16.331 9.276 1.00 87.31 219 ALA A C 1
ATOM 1741 O O . ALA A 1 219 ? -11.019 17.200 8.773 1.00 87.31 219 ALA A O 1
ATOM 1742 N N . LYS A 1 220 ? -9.575 15.478 8.557 1.00 89.56 220 LYS A N 1
ATOM 1743 C CA . LYS A 1 220 ? -9.279 15.654 7.130 1.00 89.56 220 LYS A CA 1
ATOM 1744 C C . LYS A 1 220 ? -9.575 14.422 6.268 1.00 89.56 220 LYS A C 1
ATOM 1746 O O . LYS A 1 220 ? -9.745 14.584 5.070 1.00 89.56 220 LYS A O 1
ATOM 1751 N N . SER A 1 221 ? -9.689 13.209 6.825 1.00 94.06 221 SER A N 1
ATOM 1752 C CA . SER A 1 221 ? -9.989 12.029 5.996 1.00 94.06 221 SER A CA 1
ATOM 1753 C C . SER A 1 221 ? -11.442 12.025 5.531 1.00 94.06 221 SER A C 1
ATOM 1755 O O . SER A 1 221 ? -12.386 11.927 6.324 1.00 94.06 221 SER A O 1
ATOM 1757 N N . SER A 1 222 ? -11.623 12.052 4.217 1.00 94.88 222 SER A N 1
ATOM 1758 C CA . SER A 1 222 ? -12.933 11.921 3.597 1.00 94.88 222 SER A CA 1
ATOM 1759 C C . SER A 1 222 ? -13.438 10.478 3.617 1.00 94.88 222 SER A C 1
ATOM 1761 O O . SER A 1 222 ? -14.657 10.290 3.683 1.00 94.88 222 SER A O 1
ATOM 1763 N N . ILE A 1 223 ? -12.541 9.483 3.680 1.00 95.81 223 ILE A N 1
ATOM 1764 C CA . ILE A 1 223 ? -12.887 8.056 3.812 1.00 95.81 223 ILE A CA 1
ATOM 1765 C C . ILE A 1 223 ? -13.677 7.781 5.102 1.00 95.81 223 ILE A C 1
ATOM 1767 O O . ILE A 1 223 ? -14.592 6.957 5.092 1.00 95.81 223 ILE A O 1
ATOM 1771 N N . ILE A 1 224 ? -13.397 8.478 6.210 1.00 95.38 224 ILE A N 1
ATOM 1772 C CA . ILE A 1 224 ? -14.188 8.311 7.439 1.00 95.38 224 ILE A CA 1
ATOM 1773 C C . ILE A 1 224 ? -15.633 8.774 7.206 1.00 95.38 224 ILE A C 1
ATOM 1775 O O . ILE A 1 224 ? -15.902 9.910 6.802 1.00 95.38 224 ILE A O 1
ATOM 1779 N N . GLY A 1 225 ? -16.577 7.879 7.494 1.00 93.75 225 GLY A N 1
ATOM 1780 C CA . GLY A 1 225 ? -18.004 8.056 7.240 1.00 93.75 225 GLY A CA 1
ATOM 1781 C C . GLY A 1 225 ? -18.430 7.761 5.799 1.00 93.75 225 GLY A C 1
ATOM 1782 O O . GLY A 1 225 ? -19.631 7.758 5.527 1.00 93.75 225 GLY A O 1
ATOM 1783 N N . TYR A 1 226 ? -17.491 7.494 4.884 1.00 95.06 226 TYR A N 1
ATOM 1784 C CA . TYR A 1 226 ? -17.819 6.970 3.562 1.00 95.06 226 TYR A CA 1
ATOM 1785 C C . TYR A 1 226 ? -18.316 5.528 3.693 1.00 95.06 226 TYR A C 1
ATOM 1787 O O . TYR A 1 226 ? -17.812 4.763 4.520 1.00 95.06 226 TYR A O 1
ATOM 1795 N N . LYS A 1 227 ? -19.344 5.175 2.919 1.00 94.00 227 LYS A N 1
ATOM 1796 C CA . LYS A 1 227 ? -20.048 3.898 3.049 1.00 94.00 227 LYS A CA 1
ATOM 1797 C C . LYS A 1 227 ? -19.662 2.953 1.923 1.00 94.00 227 LYS A C 1
ATOM 1799 O O . LYS A 1 227 ? -19.711 3.328 0.758 1.00 94.00 227 LYS A O 1
ATOM 1804 N N . ILE A 1 228 ? -19.373 1.710 2.289 1.00 92.94 228 ILE A N 1
ATOM 1805 C CA . ILE A 1 228 ? -19.280 0.569 1.376 1.00 92.94 228 ILE A CA 1
ATOM 1806 C C . ILE A 1 228 ? -20.206 -0.511 1.928 1.00 92.94 228 ILE A C 1
ATOM 1808 O O . ILE A 1 228 ? -20.189 -0.774 3.128 1.00 92.94 228 ILE A O 1
ATOM 1812 N N . ASP A 1 229 ? -21.043 -1.098 1.07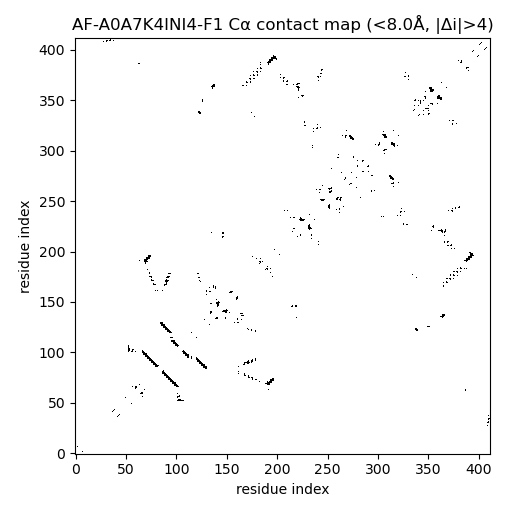0 1.00 90.19 229 ASP A N 1
ATOM 1813 C CA . ASP A 1 229 ? -22.094 -2.047 1.471 1.00 90.19 229 ASP A CA 1
ATOM 1814 C C . ASP A 1 229 ? -23.005 -1.493 2.594 1.00 90.19 229 ASP A C 1
ATOM 1816 O O . ASP A 1 229 ? -23.354 -2.195 3.538 1.00 90.19 229 ASP A O 1
ATOM 1820 N N . ASN A 1 230 ? -23.355 -0.201 2.520 1.00 89.38 230 ASN A N 1
ATOM 1821 C CA . ASN A 1 230 ? -24.110 0.559 3.533 1.00 89.38 230 ASN A CA 1
ATOM 1822 C C . ASN A 1 230 ? -23.453 0.710 4.920 1.00 89.38 230 ASN A C 1
ATOM 1824 O O . ASN A 1 230 ? -24.015 1.404 5.771 1.00 89.38 230 ASN A O 1
ATOM 1828 N N . GLU A 1 231 ? -22.247 0.182 5.132 1.00 93.81 231 GLU A N 1
ATOM 1829 C CA . GLU A 1 231 ? -21.509 0.299 6.391 1.00 93.81 231 GLU A CA 1
ATOM 1830 C C . GLU A 1 231 ? -20.475 1.442 6.316 1.00 93.81 231 GLU A C 1
ATOM 1832 O O . GLU A 1 231 ? -19.599 1.422 5.443 1.00 93.81 231 GLU A O 1
ATOM 1837 N N . PRO A 1 232 ? -20.534 2.453 7.205 1.00 95.31 232 PRO A N 1
ATOM 1838 C CA . PRO A 1 232 ? -19.573 3.550 7.208 1.00 95.31 232 PRO A CA 1
ATOM 1839 C C . PRO A 1 232 ? -18.222 3.133 7.803 1.00 95.31 232 PRO A C 1
ATOM 1841 O O . PRO A 1 232 ? -18.156 2.503 8.866 1.00 95.31 232 PRO A O 1
ATOM 1844 N N . PHE A 1 233 ? -17.137 3.567 7.162 1.00 96.50 233 PHE A N 1
ATOM 1845 C CA . PHE A 1 233 ? -15.795 3.438 7.724 1.00 96.50 233 PHE A CA 1
ATOM 1846 C C . PHE A 1 233 ? -15.603 4.336 8.942 1.00 96.50 233 PHE A C 1
ATOM 1848 O O . PHE A 1 233 ? -15.972 5.513 8.938 1.00 96.50 233 PHE A O 1
ATOM 1855 N N . ASP A 1 234 ? -14.964 3.789 9.970 1.00 95.81 234 ASP A N 1
ATOM 1856 C CA . ASP A 1 234 ? -14.537 4.538 11.146 1.00 95.81 234 ASP A CA 1
ATOM 1857 C C . ASP A 1 234 ? -13.020 4.438 11.382 1.00 95.81 234 ASP A C 1
ATOM 1859 O O . ASP A 1 234 ? -12.255 3.850 10.615 1.00 95.81 234 ASP A O 1
ATOM 1863 N N . ILE A 1 235 ? -12.562 5.050 12.473 1.00 95.88 235 ILE A N 1
ATOM 1864 C CA . ILE A 1 235 ? -11.147 5.072 12.862 1.00 95.88 235 ILE A CA 1
ATOM 1865 C C . ILE A 1 235 ? -10.613 3.663 13.132 1.00 95.88 235 ILE A C 1
ATOM 1867 O O . ILE A 1 235 ? -9.429 3.400 12.909 1.00 95.88 235 ILE A O 1
ATOM 1871 N N . ASN A 1 236 ? -11.443 2.762 13.658 1.00 95.44 236 ASN A N 1
ATOM 1872 C CA . ASN A 1 236 ? -11.015 1.407 13.967 1.00 95.44 236 ASN A CA 1
ATOM 1873 C C . ASN A 1 236 ? -10.822 0.609 12.677 1.00 95.44 236 ASN A C 1
ATOM 1875 O O . ASN A 1 236 ? -9.819 -0.094 12.581 1.00 95.44 236 ASN A O 1
ATOM 1879 N N . ASP A 1 237 ? -11.682 0.790 11.671 1.00 96.31 237 ASP A N 1
ATOM 1880 C CA . ASP A 1 237 ? -11.484 0.190 10.348 1.00 96.31 237 ASP A CA 1
ATOM 1881 C C . ASP A 1 237 ? -10.121 0.568 9.752 1.00 96.31 237 ASP A C 1
ATOM 1883 O O . ASP A 1 237 ? -9.325 -0.313 9.415 1.00 96.31 237 ASP A O 1
ATOM 1887 N N . LEU A 1 238 ? -9.799 1.869 9.716 1.00 96.44 238 LEU A N 1
ATOM 1888 C CA . LEU A 1 238 ? -8.496 2.343 9.235 1.00 96.44 238 LEU A CA 1
ATOM 1889 C C . LEU A 1 238 ? -7.346 1.834 10.111 1.00 96.44 238 LEU A C 1
ATOM 1891 O O . LEU A 1 238 ? -6.313 1.404 9.600 1.00 96.44 238 LEU A O 1
ATOM 1895 N N . THR A 1 239 ? -7.527 1.820 11.437 1.00 94.38 239 THR A N 1
ATOM 1896 C CA . THR A 1 239 ? -6.509 1.319 12.373 1.00 94.38 239 THR A CA 1
ATOM 1897 C C . THR A 1 239 ? -6.157 -0.131 12.075 1.00 94.38 239 THR A C 1
ATOM 1899 O O . THR A 1 239 ? -4.966 -0.448 12.048 1.00 94.38 239 THR A O 1
ATOM 1902 N N . ILE A 1 240 ? -7.171 -0.982 11.878 1.00 94.19 240 ILE A N 1
ATOM 1903 C CA . ILE A 1 240 ? -7.048 -2.417 11.595 1.00 94.19 240 ILE A CA 1
ATOM 1904 C C . ILE A 1 240 ? -6.383 -2.624 10.231 1.00 94.19 240 ILE A C 1
ATOM 1906 O O . ILE A 1 240 ? -5.397 -3.354 10.140 1.00 94.19 240 ILE A O 1
ATOM 1910 N N . ALA A 1 241 ? -6.872 -1.941 9.194 1.00 95.31 241 ALA A N 1
ATOM 1911 C CA . ALA A 1 241 ? -6.400 -2.099 7.820 1.00 95.31 241 ALA A CA 1
ATOM 1912 C C . ALA A 1 241 ? -4.954 -1.611 7.603 1.00 95.31 241 ALA A C 1
ATOM 1914 O O . ALA A 1 241 ? -4.211 -2.170 6.796 1.00 95.31 241 ALA A O 1
ATOM 1915 N N . ARG A 1 242 ? -4.513 -0.594 8.359 1.00 93.81 242 ARG A N 1
ATOM 1916 C CA . ARG A 1 242 ? -3.191 0.042 8.202 1.00 93.81 242 ARG A CA 1
ATOM 1917 C C . ARG A 1 242 ? -2.002 -0.900 8.420 1.00 93.81 242 ARG A C 1
ATOM 1919 O O . ARG A 1 242 ? -0.911 -0.587 7.973 1.00 93.81 242 ARG A O 1
ATOM 1926 N N . GLN A 1 243 ? -2.160 -2.032 9.102 1.00 90.75 243 GLN A N 1
ATOM 1927 C CA . GLN A 1 243 ? -1.088 -3.039 9.242 1.00 90.75 243 GLN A CA 1
ATOM 1928 C C . GLN A 1 243 ? -1.555 -4.421 8.783 1.00 90.75 243 GLN A C 1
ATOM 1930 O O . GLN A 1 243 ? -1.086 -5.438 9.293 1.00 90.75 243 GLN A O 1
ATOM 1935 N N . TYR A 1 244 ? -2.501 -4.450 7.844 1.00 88.62 244 TYR A N 1
ATOM 1936 C CA . TYR A 1 244 ? -3.074 -5.680 7.325 1.00 88.62 244 TYR A CA 1
ATOM 1937 C C . TYR A 1 244 ? -2.083 -6.394 6.401 1.00 88.62 244 TYR A C 1
ATOM 1939 O O . TYR A 1 244 ? -2.098 -6.236 5.188 1.00 88.62 244 TYR A O 1
ATOM 1947 N N . VAL A 1 245 ? -1.170 -7.147 7.008 1.00 87.50 245 VAL A N 1
ATOM 1948 C CA . VAL A 1 245 ? -0.190 -7.994 6.328 1.00 87.50 245 VAL A CA 1
ATOM 1949 C C . VAL A 1 245 ? -0.251 -9.352 7.014 1.00 87.50 245 VAL A C 1
ATOM 1951 O O . VAL A 1 245 ? 0.323 -9.535 8.089 1.00 87.50 245 VAL A O 1
ATOM 1954 N N . SER A 1 246 ? -1.011 -10.279 6.428 1.00 87.19 246 SER A N 1
ATOM 1955 C CA . SER A 1 246 ? -1.308 -11.575 7.038 1.00 87.19 246 SER A CA 1
ATOM 1956 C C . SER A 1 246 ? -0.865 -12.722 6.151 1.00 87.19 246 SER A C 1
ATOM 1958 O O . SER A 1 246 ? -1.323 -12.871 5.024 1.00 87.19 246 SER A O 1
ATOM 1960 N N . ASN A 1 247 ? 0.026 -13.546 6.689 1.00 89.62 247 ASN A N 1
ATOM 1961 C CA . ASN A 1 247 ? 0.444 -14.796 6.081 1.00 89.62 247 ASN A CA 1
ATOM 1962 C C . ASN A 1 247 ? 0.889 -15.731 7.205 1.00 89.62 247 ASN A C 1
ATOM 1964 O O . ASN A 1 247 ? 1.952 -15.541 7.799 1.00 89.62 247 ASN A O 1
ATOM 1968 N N . HIS A 1 248 ? 0.056 -16.725 7.512 1.00 85.06 248 HIS A N 1
ATOM 1969 C CA . HIS A 1 248 ? 0.306 -17.648 8.615 1.00 85.06 248 HIS A CA 1
ATOM 1970 C C . HIS A 1 248 ? 1.584 -18.472 8.401 1.00 85.06 248 HIS A C 1
ATOM 1972 O O . HIS A 1 248 ? 2.346 -18.658 9.346 1.00 85.06 248 HIS A O 1
ATOM 1978 N N . ALA A 1 249 ? 1.867 -18.897 7.163 1.00 88.50 249 ALA A N 1
ATOM 1979 C CA . ALA A 1 249 ? 3.074 -19.661 6.837 1.00 88.50 249 ALA A CA 1
ATOM 1980 C C . ALA A 1 249 ? 4.363 -18.859 7.089 1.00 88.50 249 ALA A C 1
ATOM 1982 O O . ALA A 1 249 ? 5.391 -19.433 7.434 1.00 88.50 249 ALA A O 1
ATOM 1983 N N . LEU A 1 250 ? 4.292 -17.529 6.977 1.00 89.00 250 LEU A N 1
ATOM 1984 C CA . LEU A 1 250 ? 5.401 -16.614 7.266 1.00 89.00 250 LEU A CA 1
ATOM 1985 C C . LEU A 1 250 ? 5.376 -16.057 8.702 1.00 89.00 250 LEU A C 1
ATOM 1987 O O . LEU A 1 250 ? 6.201 -15.211 9.046 1.00 89.00 250 LEU A O 1
ATOM 1991 N N . GLY A 1 251 ? 4.423 -16.478 9.540 1.00 88.50 251 GLY A N 1
ATOM 1992 C CA . GLY A 1 251 ? 4.257 -15.953 10.898 1.00 88.50 251 GLY A CA 1
ATOM 1993 C C . GLY A 1 251 ? 3.862 -14.469 10.944 1.00 88.50 251 GLY A C 1
ATOM 1994 O O . GLY A 1 251 ? 4.281 -13.747 11.853 1.00 88.50 251 GLY A O 1
ATOM 1995 N N . LEU A 1 252 ? 3.093 -13.994 9.954 1.00 91.62 252 LEU A N 1
ATOM 1996 C CA . LEU A 1 252 ? 2.664 -12.600 9.826 1.00 91.62 252 LEU A CA 1
ATOM 1997 C C . LEU A 1 252 ? 1.168 -12.405 10.162 1.00 91.62 252 LEU A C 1
ATOM 1999 O O . LEU A 1 252 ? 0.326 -13.159 9.662 1.00 91.62 252 LEU A O 1
ATOM 2003 N N . PRO A 1 253 ? 0.812 -11.351 10.924 1.00 92.12 253 PRO A N 1
ATOM 2004 C CA . PRO A 1 253 ? 1.720 -10.383 11.544 1.00 92.12 253 PRO A CA 1
ATOM 2005 C C . PRO A 1 253 ? 2.455 -10.985 12.759 1.00 92.12 253 PRO A C 1
ATOM 2007 O O . PRO A 1 253 ? 1.892 -11.813 13.476 1.00 92.12 253 PRO A O 1
ATOM 2010 N N . PRO A 1 254 ? 3.695 -10.549 13.045 1.00 91.62 254 PRO A N 1
ATOM 2011 C CA . PRO A 1 254 ? 4.478 -11.146 14.117 1.00 91.62 254 PRO A CA 1
ATOM 2012 C C . PRO A 1 254 ? 3.898 -10.763 15.495 1.00 91.62 254 PRO A C 1
ATOM 2014 O O . PRO A 1 254 ? 3.592 -9.588 15.724 1.00 91.62 254 PRO A O 1
ATOM 2017 N N . PRO A 1 255 ? 3.804 -11.688 16.470 1.00 90.94 255 PRO A N 1
ATOM 2018 C CA . PRO A 1 255 ? 3.192 -11.434 17.780 1.00 90.94 255 PRO A CA 1
ATOM 2019 C C . PRO A 1 255 ? 4.128 -10.680 18.748 1.00 90.94 255 PRO A C 1
ATOM 2021 O O . PRO A 1 255 ? 4.344 -11.074 19.900 1.00 90.94 255 PRO A O 1
ATOM 2024 N N . ARG A 1 256 ? 4.727 -9.574 18.291 1.00 89.19 256 ARG A N 1
ATOM 2025 C CA . ARG A 1 256 ? 5.697 -8.764 19.048 1.00 89.19 256 ARG A CA 1
ATOM 2026 C C . ARG A 1 256 ? 5.533 -7.271 18.789 1.00 89.19 256 ARG A C 1
ATOM 2028 O O . ARG A 1 256 ? 5.006 -6.861 17.760 1.00 89.19 256 ARG A O 1
ATOM 2035 N N . ALA A 1 257 ? 6.043 -6.466 19.721 1.00 87.44 257 ALA A N 1
ATOM 2036 C CA . ALA A 1 257 ? 6.065 -5.007 19.623 1.00 87.44 257 ALA A CA 1
ATOM 2037 C C . ALA A 1 257 ? 4.700 -4.429 19.187 1.00 87.44 257 ALA A C 1
ATOM 2039 O O . ALA A 1 257 ? 3.661 -4.808 19.735 1.00 87.44 257 ALA A O 1
ATOM 2040 N N . ASP A 1 258 ? 4.699 -3.517 18.219 1.00 85.56 258 ASP A N 1
ATOM 2041 C CA . ASP A 1 258 ? 3.500 -2.808 17.763 1.00 85.56 258 ASP A CA 1
ATOM 2042 C C . ASP A 1 258 ? 2.592 -3.662 16.871 1.00 85.56 258 ASP A C 1
ATOM 2044 O O . ASP A 1 258 ? 1.423 -3.325 16.670 1.00 85.56 258 ASP A O 1
ATOM 2048 N N . TYR A 1 259 ? 3.093 -4.810 16.408 1.00 90.50 259 TYR A N 1
ATOM 2049 C CA . TYR A 1 259 ? 2.336 -5.792 15.636 1.00 90.50 259 TYR A CA 1
ATOM 2050 C C . TYR A 1 259 ? 1.454 -6.687 16.511 1.00 90.50 259 TYR A C 1
ATOM 2052 O O . TYR A 1 259 ? 0.473 -7.239 16.022 1.00 90.50 259 TYR A O 1
ATOM 2060 N N . LEU A 1 260 ? 1.728 -6.769 17.819 1.00 91.50 260 LEU A N 1
ATOM 2061 C CA . LEU A 1 260 ? 1.001 -7.644 18.743 1.00 91.50 260 LEU A CA 1
ATOM 2062 C C . LEU A 1 260 ? -0.516 -7.399 18.728 1.00 91.50 260 LEU A C 1
ATOM 2064 O O . LEU A 1 260 ? -1.289 -8.351 18.716 1.00 91.50 260 LEU A O 1
ATOM 2068 N N . ARG A 1 261 ? -0.956 -6.134 18.674 1.00 91.75 261 ARG A N 1
ATOM 2069 C CA . ARG A 1 261 ? -2.393 -5.813 18.595 1.00 91.75 261 ARG A CA 1
ATOM 2070 C C . ARG A 1 261 ? -3.048 -6.394 17.339 1.00 91.75 261 ARG A C 1
ATOM 2072 O O . ARG A 1 261 ? -4.182 -6.849 17.398 1.00 91.75 261 ARG A O 1
ATOM 2079 N N . TYR A 1 262 ? -2.323 -6.388 16.224 1.00 92.75 262 TYR A N 1
ATOM 2080 C CA . TYR A 1 262 ? -2.802 -6.883 14.940 1.00 92.75 262 TYR A CA 1
ATOM 2081 C C . TYR A 1 262 ? -2.817 -8.400 14.913 1.00 92.75 262 TYR A C 1
ATOM 2083 O O . TYR A 1 262 ? -3.817 -8.975 14.503 1.00 92.75 262 TYR A O 1
ATOM 2091 N N . ALA A 1 263 ? -1.770 -9.036 15.440 1.00 93.06 263 ALA A N 1
ATOM 2092 C CA . ALA A 1 263 ? -1.741 -10.480 15.632 1.00 93.06 263 ALA A CA 1
ATOM 2093 C C . ALA A 1 263 ? -2.972 -10.947 16.417 1.00 93.06 263 ALA A C 1
ATOM 2095 O O . ALA A 1 263 ? -3.699 -11.815 15.948 1.00 93.06 263 ALA A O 1
ATOM 2096 N N . ILE A 1 264 ? -3.288 -10.311 17.553 1.00 93.25 264 ILE A N 1
ATOM 2097 C CA . ILE A 1 264 ? -4.490 -10.641 18.339 1.00 93.25 264 ILE A CA 1
ATOM 2098 C C . ILE A 1 264 ? -5.765 -10.521 17.487 1.00 93.25 264 ILE A C 1
ATOM 2100 O O . ILE A 1 264 ? -6.556 -11.456 17.454 1.00 93.25 264 ILE A O 1
ATOM 2104 N N . ILE A 1 265 ? -5.951 -9.421 16.748 1.00 93.25 265 ILE A N 1
ATOM 2105 C CA . ILE A 1 265 ? -7.123 -9.241 15.868 1.00 93.25 265 ILE A CA 1
ATOM 2106 C C . ILE A 1 265 ? -7.218 -10.361 14.816 1.00 93.25 265 ILE A C 1
ATOM 2108 O O . ILE A 1 265 ? -8.302 -10.899 14.595 1.00 93.25 265 ILE A O 1
ATOM 2112 N N . HIS A 1 266 ? -6.098 -10.734 14.189 1.00 91.38 266 HIS A N 1
ATOM 2113 C CA . HIS A 1 266 ? -6.053 -11.817 13.203 1.00 91.38 266 HIS A CA 1
ATOM 2114 C C . HIS A 1 266 ? -6.373 -13.184 13.818 1.00 91.38 266 HIS A C 1
ATOM 2116 O O . HIS A 1 266 ? -7.134 -13.947 13.226 1.00 91.38 266 HIS A O 1
ATOM 2122 N N . LEU A 1 267 ? -5.871 -13.467 15.020 1.00 91.75 267 LEU A N 1
ATOM 2123 C CA . LEU A 1 267 ? -6.171 -14.702 15.743 1.00 91.75 267 LEU A CA 1
ATOM 2124 C C . LEU A 1 267 ? -7.663 -14.819 16.071 1.00 91.75 267 LEU A C 1
ATOM 2126 O O . LEU A 1 267 ? -8.257 -15.868 15.829 1.00 91.75 267 LEU A O 1
ATOM 2130 N N . LEU A 1 268 ? -8.291 -13.738 16.547 1.00 92.00 268 LEU A N 1
ATOM 2131 C CA . LEU A 1 268 ? -9.738 -13.714 16.788 1.00 92.00 268 LEU A CA 1
ATOM 2132 C C . LEU A 1 268 ? -10.532 -13.888 15.491 1.00 92.00 268 LEU A C 1
ATOM 2134 O O . LEU A 1 268 ? -11.565 -14.547 15.495 1.00 92.00 268 LEU A O 1
ATOM 2138 N N . ARG A 1 269 ? -10.056 -13.336 14.370 1.00 89.81 269 ARG A N 1
ATOM 2139 C CA . ARG A 1 269 ? -10.706 -13.533 13.067 1.00 89.81 269 ARG A CA 1
ATOM 2140 C C . ARG A 1 269 ? -10.661 -14.997 12.611 1.00 89.81 269 ARG A C 1
ATOM 2142 O O . ARG A 1 269 ? -11.606 -15.444 11.975 1.00 89.81 269 ARG A O 1
ATOM 2149 N N . GLN A 1 270 ? -9.593 -15.727 12.932 1.00 88.44 270 GLN A N 1
ATOM 2150 C CA . GLN A 1 270 ? -9.432 -17.137 12.559 1.00 88.44 270 GLN A CA 1
ATOM 2151 C C . GLN A 1 270 ? -10.168 -18.098 13.502 1.00 88.44 270 GLN A C 1
ATOM 2153 O O . GLN A 1 270 ? -10.827 -19.020 13.035 1.00 88.44 270 GLN A O 1
ATOM 2158 N N . LYS A 1 271 ? -10.054 -17.897 14.822 1.00 90.19 271 LYS A N 1
ATOM 2159 C CA . LYS A 1 271 ? -10.608 -18.811 15.841 1.00 90.19 271 LYS A CA 1
ATOM 2160 C C . LYS A 1 271 ? -12.001 -18.411 16.342 1.00 90.19 271 LYS A C 1
ATOM 2162 O O . LYS A 1 271 ? -12.674 -19.207 16.988 1.00 90.19 271 LYS A O 1
ATOM 2167 N N . GLY A 1 272 ? -12.447 -17.189 16.054 1.00 90.38 272 GLY A N 1
ATOM 2168 C CA . GLY A 1 272 ? -13.736 -16.640 16.478 1.00 90.38 272 GLY A CA 1
ATOM 2169 C C . GLY A 1 272 ? -13.743 -16.187 17.939 1.00 90.38 272 GLY A C 1
ATOM 2170 O O . GLY A 1 272 ? -13.813 -14.988 18.218 1.00 90.38 272 GLY A O 1
ATOM 2171 N N . VAL A 1 273 ? -13.669 -17.144 18.866 1.00 93.19 273 VAL A N 1
ATOM 2172 C CA . VAL A 1 273 ? -13.697 -16.918 20.319 1.00 93.19 273 VAL A CA 1
ATOM 2173 C C . VAL A 1 273 ? -12.367 -17.368 20.912 1.00 93.19 273 VAL A C 1
ATOM 2175 O O . VAL A 1 273 ? -11.954 -18.499 20.674 1.00 93.19 273 VAL A O 1
ATOM 2178 N N . VAL A 1 274 ? -11.699 -16.503 21.679 1.00 94.25 274 VAL A N 1
ATOM 2179 C CA . VAL A 1 274 ? -10.447 -16.862 22.370 1.00 94.25 274 VAL A CA 1
ATOM 2180 C C . VAL A 1 274 ? -10.359 -16.235 23.758 1.00 94.25 274 VAL A C 1
ATOM 2182 O O . VAL A 1 274 ? -10.808 -15.112 23.985 1.00 94.25 274 VAL A O 1
ATOM 2185 N N . THR A 1 275 ? -9.725 -16.941 24.681 1.00 94.25 275 THR A N 1
ATOM 2186 C CA . THR A 1 275 ? -9.375 -16.463 26.025 1.00 94.25 275 THR A CA 1
ATOM 2187 C C . THR A 1 275 ? -7.955 -15.895 26.058 1.00 94.25 275 THR A C 1
ATOM 2189 O O . THR A 1 275 ? -7.121 -16.198 25.202 1.00 94.25 275 THR A O 1
ATOM 2192 N N . GLU A 1 276 ? -7.622 -15.102 27.081 1.00 92.62 276 GLU A N 1
ATOM 2193 C CA . GLU A 1 276 ? -6.250 -14.600 27.262 1.00 92.62 276 GLU A CA 1
ATOM 2194 C C . GLU A 1 276 ? -5.222 -15.746 27.339 1.00 92.62 276 GLU A C 1
ATOM 2196 O O . GLU A 1 276 ? -4.166 -15.685 26.707 1.00 92.62 276 GLU A O 1
ATOM 2201 N N . LYS A 1 277 ? -5.551 -16.827 28.060 1.00 91.94 277 LYS A N 1
ATOM 2202 C CA . LYS A 1 277 ? -4.676 -18.001 28.219 1.00 91.94 277 LYS A CA 1
ATOM 2203 C C . LYS A 1 277 ? -4.373 -18.673 26.880 1.00 91.94 277 LYS A C 1
ATOM 2205 O O . LYS A 1 277 ? -3.237 -19.081 26.644 1.00 91.94 277 LYS A O 1
ATOM 2210 N N . GLU A 1 278 ? -5.363 -18.760 25.996 1.00 93.62 278 GLU A N 1
ATOM 2211 C CA . GLU A 1 278 ? -5.178 -19.300 24.648 1.00 93.62 278 GLU A CA 1
ATOM 2212 C C . GLU A 1 278 ? -4.297 -18.392 23.791 1.00 93.62 278 GLU A C 1
ATOM 2214 O O . GLU A 1 278 ? -3.423 -18.900 23.097 1.00 93.62 278 GLU A O 1
ATOM 2219 N N . ILE A 1 279 ? -4.452 -17.066 23.887 1.00 93.69 279 ILE A N 1
ATOM 2220 C CA . ILE A 1 279 ? -3.583 -16.106 23.184 1.00 93.69 279 ILE A CA 1
ATOM 2221 C C . ILE A 1 279 ? -2.124 -16.258 23.642 1.00 93.69 279 ILE A C 1
ATOM 2223 O O . ILE A 1 279 ? -1.211 -16.288 22.815 1.00 93.69 279 ILE A O 1
ATOM 2227 N N . LEU A 1 280 ? -1.890 -16.354 24.956 1.00 93.25 280 LEU A N 1
ATOM 2228 C CA . LEU A 1 280 ? -0.546 -16.529 25.517 1.00 93.25 280 LEU A CA 1
ATOM 2229 C C . LEU A 1 280 ? 0.094 -17.835 25.046 1.00 93.25 280 LEU A C 1
ATOM 2231 O O . LEU A 1 280 ? 1.258 -17.834 24.642 1.00 93.25 280 LEU A O 1
ATOM 2235 N N . LYS A 1 281 ? -0.680 -18.927 25.053 1.00 93.75 281 LYS A N 1
ATOM 2236 C CA . LYS A 1 281 ? -0.238 -20.240 24.578 1.00 93.75 281 LYS A CA 1
ATOM 2237 C C . LYS A 1 281 ? 0.091 -20.217 23.086 1.00 93.75 281 LYS A C 1
ATOM 2239 O O . LYS A 1 281 ? 1.158 -20.690 22.709 1.00 93.75 281 LYS A O 1
ATOM 2244 N N . GLU A 1 282 ? -0.783 -19.640 22.263 1.00 91.94 282 GLU A N 1
ATOM 2245 C CA . GLU A 1 282 ? -0.603 -19.571 20.809 1.00 91.94 282 GLU A CA 1
ATOM 2246 C C . GLU A 1 282 ? 0.689 -18.844 20.427 1.00 91.94 282 GLU A C 1
ATOM 2248 O O . GLU A 1 282 ? 1.424 -19.271 19.542 1.00 91.94 282 GLU A O 1
ATOM 2253 N N . TYR A 1 283 ? 0.992 -17.747 21.122 1.00 91.38 283 TYR A N 1
ATOM 2254 C CA . TYR A 1 283 ? 2.167 -16.928 20.837 1.00 91.38 283 TYR A CA 1
ATOM 2255 C C . TYR A 1 283 ? 3.416 -17.317 21.627 1.00 91.38 283 TYR A C 1
ATOM 2257 O O . TYR A 1 283 ? 4.417 -16.595 21.559 1.00 91.38 283 TYR A O 1
ATOM 2265 N N . GLY A 1 284 ? 3.370 -18.425 22.376 1.00 91.19 284 GLY A N 1
ATOM 2266 C CA . GLY A 1 284 ? 4.488 -18.900 23.191 1.00 91.19 284 GLY A CA 1
ATOM 2267 C C . GLY A 1 284 ? 4.970 -17.857 24.202 1.00 91.19 284 GLY A C 1
ATOM 2268 O O . GLY A 1 284 ? 6.171 -17.693 24.410 1.00 91.19 284 GLY A O 1
ATOM 2269 N N . ILE A 1 285 ? 4.047 -17.080 24.775 1.00 90.12 285 ILE A N 1
ATOM 2270 C CA . ILE A 1 285 ? 4.367 -15.984 25.690 1.00 90.12 285 ILE A CA 1
ATOM 2271 C C . ILE A 1 285 ? 4.356 -16.509 27.117 1.00 90.12 285 ILE A C 1
ATOM 2273 O O . ILE A 1 285 ? 3.302 -16.805 27.674 1.00 90.12 285 ILE A O 1
ATOM 2277 N N . THR A 1 286 ? 5.543 -16.578 27.709 1.00 89.81 286 THR A N 1
ATOM 2278 C CA . THR A 1 286 ? 5.750 -17.012 29.096 1.00 89.81 286 THR A CA 1
ATOM 2279 C C . THR A 1 286 ? 6.145 -15.863 30.022 1.00 89.81 286 THR A C 1
ATOM 2281 O O . THR A 1 286 ? 6.068 -16.005 31.240 1.00 89.81 286 THR A O 1
ATOM 2284 N N . ASP A 1 287 ? 6.547 -14.710 29.477 1.00 90.88 287 ASP A N 1
ATOM 2285 C CA . ASP A 1 287 ? 7.001 -13.575 30.271 1.00 90.88 287 ASP A CA 1
ATOM 2286 C C . ASP A 1 287 ? 5.851 -12.661 30.725 1.00 90.88 287 ASP A C 1
ATOM 2288 O O . ASP A 1 287 ? 4.961 -12.266 29.964 1.00 90.88 287 ASP A O 1
ATOM 2292 N N . GLU A 1 288 ? 5.917 -12.248 31.990 1.00 91.88 288 GLU A N 1
ATOM 2293 C CA . GLU A 1 288 ? 4.881 -11.436 32.630 1.00 91.88 288 GLU A CA 1
ATOM 2294 C C . GLU A 1 288 ? 4.714 -10.055 31.962 1.00 91.88 288 GLU A C 1
ATOM 2296 O O . GLU A 1 288 ? 3.614 -9.498 31.906 1.00 91.88 288 GLU A O 1
ATOM 2301 N N . LYS A 1 289 ? 5.797 -9.485 31.412 1.00 90.44 289 LYS A N 1
ATOM 2302 C CA . LYS A 1 289 ? 5.770 -8.166 30.757 1.00 90.44 289 LYS A CA 1
ATOM 2303 C C . LYS A 1 289 ? 4.927 -8.193 29.479 1.00 90.44 289 LYS A C 1
ATOM 2305 O O . LYS A 1 289 ? 4.092 -7.304 29.285 1.00 90.44 289 LYS A O 1
ATOM 2310 N N . ARG A 1 290 ? 5.114 -9.190 28.609 1.00 89.12 290 ARG A N 1
ATOM 2311 C CA . ARG A 1 290 ? 4.315 -9.358 27.385 1.00 89.12 290 ARG A CA 1
ATOM 2312 C C . ARG A 1 290 ? 2.888 -9.781 27.702 1.00 89.12 290 ARG A C 1
ATOM 2314 O O . ARG A 1 290 ? 1.984 -9.242 27.064 1.00 89.12 290 ARG A O 1
ATOM 2321 N N . ALA A 1 291 ? 2.661 -10.606 28.725 1.00 91.38 291 ALA A N 1
ATOM 2322 C CA . ALA A 1 291 ? 1.306 -10.917 29.188 1.00 91.38 291 ALA A CA 1
ATOM 2323 C C . ALA A 1 291 ? 0.542 -9.649 29.625 1.00 91.38 291 ALA A C 1
ATOM 2325 O O . ALA A 1 291 ? -0.544 -9.353 29.121 1.00 91.38 291 ALA A O 1
ATOM 2326 N N . LYS A 1 292 ? 1.166 -8.782 30.438 1.00 92.94 292 LYS A N 1
ATOM 2327 C CA . LYS A 1 292 ? 0.597 -7.467 30.802 1.00 92.94 292 LYS A CA 1
ATOM 2328 C C . LYS A 1 292 ? 0.317 -6.581 29.583 1.00 92.94 292 LYS A C 1
ATOM 2330 O O . LYS A 1 292 ? -0.655 -5.818 29.585 1.00 92.94 292 LYS A O 1
ATOM 2335 N N . ARG A 1 293 ? 1.149 -6.655 28.536 1.00 91.69 293 ARG A N 1
ATOM 2336 C CA . ARG A 1 293 ? 0.941 -5.913 27.280 1.00 91.69 293 ARG A CA 1
ATOM 2337 C C . ARG A 1 293 ? -0.279 -6.430 26.511 1.00 91.69 293 ARG A C 1
ATOM 2339 O O . ARG A 1 293 ? -1.049 -5.603 26.026 1.00 91.69 293 ARG A O 1
ATOM 2346 N N . ILE A 1 294 ? -0.494 -7.747 26.449 1.00 92.81 294 ILE A N 1
ATOM 2347 C CA . ILE A 1 294 ? -1.702 -8.352 25.857 1.00 92.81 294 ILE A CA 1
ATOM 2348 C C . ILE A 1 294 ? -2.949 -7.849 26.578 1.00 92.81 294 ILE A C 1
ATOM 2350 O O . ILE A 1 294 ? -3.828 -7.274 25.940 1.00 92.81 294 ILE A O 1
ATOM 2354 N N . ASN A 1 295 ? -2.966 -7.930 27.908 1.00 92.19 295 ASN A N 1
ATOM 2355 C CA . ASN A 1 295 ? -4.086 -7.451 28.718 1.00 92.19 295 ASN A CA 1
ATOM 2356 C C . ASN A 1 295 ? -4.401 -5.970 28.534 1.00 92.19 295 ASN A C 1
ATOM 2358 O O . ASN A 1 295 ? -5.552 -5.537 28.617 1.00 92.19 295 ASN A O 1
ATOM 2362 N N . ARG A 1 296 ? -3.379 -5.150 28.287 1.00 93.50 296 ARG A N 1
ATOM 2363 C CA . ARG A 1 296 ? -3.584 -3.742 27.948 1.00 93.50 296 ARG A CA 1
ATOM 2364 C C . ARG A 1 296 ? -4.277 -3.590 26.594 1.00 93.50 296 ARG A C 1
ATOM 2366 O O . ARG A 1 296 ? -5.183 -2.769 26.482 1.00 93.50 296 ARG A O 1
ATOM 2373 N N . TYR A 1 297 ? -3.872 -4.363 25.586 1.00 93.69 297 TYR A N 1
ATOM 2374 C CA . TYR A 1 297 ? -4.496 -4.314 24.264 1.00 93.69 297 TYR A CA 1
ATOM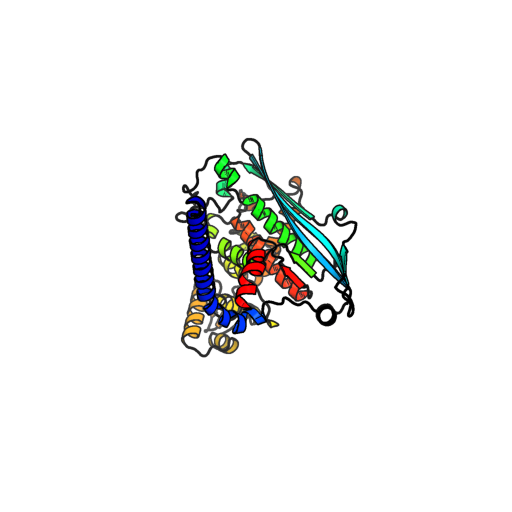 2375 C C . TYR A 1 297 ? -5.926 -4.852 24.269 1.00 93.69 297 TYR A C 1
ATOM 2377 O O . TYR A 1 297 ? -6.788 -4.190 23.700 1.00 93.69 297 TYR A O 1
ATOM 2385 N N . LEU A 1 298 ? -6.196 -5.972 24.945 1.00 93.69 298 LEU A N 1
ATOM 2386 C CA . LEU A 1 298 ? -7.543 -6.543 25.063 1.00 93.69 298 LEU A CA 1
ATOM 2387 C C . LEU A 1 298 ? -8.519 -5.539 25.689 1.00 93.69 298 LEU A C 1
ATOM 2389 O O . LEU A 1 298 ? -9.539 -5.211 25.083 1.00 93.69 298 LEU A O 1
ATOM 2393 N N . ARG A 1 299 ? -8.155 -4.943 26.833 1.00 93.19 299 ARG A N 1
ATOM 2394 C CA . ARG A 1 299 ? -8.968 -3.901 27.485 1.00 93.19 299 ARG A CA 1
ATOM 2395 C C . ARG A 1 299 ? -9.169 -2.673 26.600 1.00 93.19 299 ARG A C 1
ATOM 2397 O O . ARG A 1 299 ? -10.276 -2.150 26.505 1.00 93.19 299 ARG A O 1
ATOM 2404 N N . HIS A 1 300 ? -8.112 -2.208 25.933 1.00 93.31 300 HIS A N 1
ATOM 2405 C CA . HIS A 1 300 ? -8.189 -1.034 25.058 1.00 93.31 300 HIS A CA 1
ATOM 2406 C C . HIS A 1 300 ? -9.076 -1.268 23.831 1.00 93.31 300 HIS A C 1
ATOM 2408 O O . HIS A 1 300 ? -9.861 -0.395 23.466 1.00 93.31 300 HIS A O 1
ATOM 2414 N N . LEU A 1 301 ? -8.973 -2.439 23.200 1.00 93.06 301 LEU A N 1
ATOM 2415 C CA . LEU A 1 301 ? -9.776 -2.810 22.033 1.00 93.06 301 LEU A CA 1
ATOM 2416 C C . LEU A 1 301 ? -11.239 -3.070 22.409 1.00 93.06 301 LEU A C 1
ATOM 2418 O O . LEU A 1 301 ? -12.129 -2.674 21.659 1.00 93.06 301 LEU A O 1
ATOM 2422 N N . THR A 1 302 ? -11.491 -3.617 23.599 1.00 94.19 302 THR A N 1
ATOM 2423 C CA . THR A 1 302 ? -12.845 -3.756 24.162 1.00 94.19 302 THR A CA 1
ATOM 2424 C C . THR A 1 302 ? -13.467 -2.386 24.437 1.00 94.19 302 THR A C 1
ATOM 2426 O O . THR A 1 302 ? -14.570 -2.105 23.981 1.00 94.19 302 THR A O 1
ATOM 2429 N N . LYS A 1 303 ? -12.723 -1.458 25.061 1.00 94.25 303 LYS A N 1
ATOM 2430 C CA . LYS A 1 303 ? -13.181 -0.071 25.282 1.00 94.25 303 LYS A CA 1
ATOM 2431 C C . LYS A 1 303 ? -13.522 0.659 23.977 1.00 94.25 303 LYS A C 1
ATOM 2433 O O . LYS A 1 303 ? -14.404 1.510 23.957 1.00 94.25 303 LYS A O 1
ATOM 2438 N N . LYS A 1 304 ? -12.815 0.345 22.889 1.00 91.75 304 LYS A N 1
ATOM 2439 C CA . LYS A 1 304 ? -13.063 0.900 21.549 1.00 91.75 304 LYS A CA 1
ATOM 2440 C C . LYS A 1 304 ? -14.192 0.201 20.782 1.00 91.75 304 LYS A C 1
ATOM 2442 O O . LYS A 1 304 ? -14.439 0.576 19.638 1.00 91.75 304 LYS A O 1
ATOM 2447 N N . GLY A 1 305 ? -14.832 -0.810 21.372 1.00 92.94 305 GLY A N 1
ATOM 2448 C CA . GLY A 1 305 ? -15.882 -1.607 20.739 1.00 92.94 305 GLY A CA 1
ATOM 2449 C C . GLY A 1 305 ? -15.380 -2.542 19.638 1.00 92.94 305 GLY A C 1
ATOM 2450 O O . GLY A 1 305 ? -16.190 -3.090 18.899 1.00 92.94 305 GLY A O 1
ATOM 2451 N N . VAL A 1 306 ? -14.059 -2.721 19.498 1.00 94.00 306 VAL A N 1
ATOM 2452 C CA . VAL A 1 306 ? -13.476 -3.649 18.515 1.00 94.00 306 VAL A CA 1
ATOM 2453 C C . VAL A 1 306 ? -13.685 -5.089 18.963 1.00 94.00 306 VAL A C 1
ATOM 2455 O O . VAL A 1 306 ? -14.001 -5.949 18.141 1.00 94.00 306 VAL A O 1
ATOM 2458 N N . PHE A 1 307 ? -13.547 -5.335 20.267 1.00 94.62 307 PHE A N 1
ATOM 2459 C CA . PHE A 1 307 ? -13.811 -6.626 20.890 1.00 94.62 307 PHE A CA 1
ATOM 2460 C C . PHE A 1 307 ? -15.038 -6.568 21.793 1.00 94.62 307 PHE A C 1
ATOM 2462 O O . PHE A 1 307 ? -15.354 -5.527 22.367 1.00 94.62 307 PHE A O 1
ATOM 2469 N N . SER A 1 308 ? -15.700 -7.712 21.927 1.00 92.00 308 SER A N 1
ATOM 2470 C CA . SER A 1 308 ? -16.708 -7.977 22.949 1.00 92.00 308 SER A CA 1
ATOM 2471 C C . SER A 1 308 ? -16.192 -9.059 23.890 1.00 92.00 308 SER A C 1
ATOM 2473 O O . SER A 1 308 ? -15.689 -10.086 23.432 1.00 92.00 308 SER A O 1
ATOM 2475 N N . GLU A 1 309 ? -16.325 -8.823 25.192 1.00 91.56 309 GLU A N 1
ATOM 2476 C CA . GLU A 1 309 ? -15.898 -9.736 26.253 1.00 91.56 309 GLU A CA 1
ATOM 2477 C C . GLU A 1 309 ? -17.125 -10.363 26.927 1.00 91.56 309 GLU A C 1
ATOM 2479 O O . GLU A 1 309 ? -18.039 -9.654 27.352 1.00 91.56 309 GLU A O 1
ATOM 2484 N N . LYS A 1 310 ? -17.160 -11.697 27.007 1.00 89.12 310 LYS A N 1
ATOM 2485 C CA . LYS A 1 310 ? -18.168 -12.472 27.748 1.00 89.12 310 LYS A CA 1
ATOM 2486 C C . LYS A 1 310 ? -17.478 -13.651 28.426 1.00 89.12 310 LYS A C 1
ATOM 2488 O O . LYS A 1 310 ? -16.826 -14.428 27.743 1.00 89.12 310 LYS A O 1
ATOM 2493 N N . ASN A 1 311 ? -17.650 -13.808 29.740 1.00 85.94 311 ASN A N 1
ATOM 2494 C CA . ASN A 1 311 ? -17.072 -14.915 30.520 1.00 85.94 311 ASN A CA 1
ATOM 2495 C C . ASN A 1 311 ? -15.561 -15.119 30.268 1.00 85.94 311 ASN A C 1
ATOM 2497 O O . ASN A 1 311 ? -15.137 -16.230 29.972 1.00 85.94 311 ASN A O 1
ATOM 2501 N N . GLU A 1 312 ? -14.765 -14.041 30.320 1.00 87.19 312 GLU A N 1
ATOM 2502 C CA . GLU A 1 312 ? -13.306 -14.055 30.058 1.00 87.19 312 GLU A CA 1
ATOM 2503 C C . GLU A 1 312 ? -12.895 -14.477 28.629 1.00 87.19 312 GLU A C 1
ATOM 2505 O O . GLU A 1 312 ? -11.711 -14.663 28.332 1.00 87.19 312 GLU A O 1
ATOM 2510 N N . ALA A 1 313 ? -13.865 -14.600 27.721 1.00 92.88 313 ALA A N 1
ATOM 2511 C CA . ALA A 1 313 ? -13.643 -14.875 26.315 1.00 92.88 313 ALA A CA 1
ATOM 2512 C C . ALA A 1 313 ? -13.873 -13.618 25.469 1.00 92.88 313 ALA A C 1
ATOM 2514 O O . ALA A 1 313 ? -14.850 -12.883 25.647 1.00 92.88 313 ALA A O 1
ATOM 2515 N N . TYR A 1 314 ? -12.973 -13.395 24.516 1.00 94.88 314 TYR A N 1
ATOM 2516 C CA . TYR A 1 314 ? -12.988 -12.262 23.603 1.00 94.88 314 TYR A CA 1
ATOM 2517 C C . TYR A 1 314 ? -13.456 -12.693 22.217 1.00 94.88 314 TYR A C 1
ATOM 2519 O O . TYR A 1 314 ? -13.046 -13.727 21.688 1.00 94.88 314 TYR A O 1
ATOM 2527 N N . THR A 1 315 ? -14.286 -11.850 21.612 1.00 94.69 315 THR A N 1
ATOM 2528 C CA . THR A 1 315 ? -14.788 -12.007 20.243 1.00 94.69 315 THR A CA 1
ATOM 2529 C C . THR A 1 315 ? -14.613 -10.714 19.467 1.00 94.69 315 THR A C 1
ATOM 2531 O O . THR A 1 315 ? -14.714 -9.621 20.029 1.00 94.69 315 THR A O 1
ATOM 2534 N N . LEU A 1 316 ? -14.325 -10.823 18.170 1.00 94.56 316 LEU A N 1
ATOM 2535 C CA . LEU A 1 316 ? -14.252 -9.666 17.283 1.00 94.56 316 LEU A CA 1
ATOM 2536 C C . LEU A 1 316 ? -15.675 -9.195 16.961 1.00 94.56 316 LEU A C 1
ATOM 2538 O O . LEU A 1 316 ? -16.520 -10.010 16.592 1.00 94.56 316 LEU A O 1
ATOM 2542 N N . ALA A 1 317 ? -15.951 -7.894 17.076 1.00 93.88 317 ALA A N 1
ATOM 2543 C CA . ALA A 1 317 ? -17.264 -7.383 16.695 1.00 93.88 317 ALA A CA 1
ATOM 2544 C C . ALA A 1 317 ? -17.513 -7.622 15.194 1.00 93.88 317 ALA A C 1
ATOM 2546 O O . ALA A 1 317 ? -16.606 -7.458 14.373 1.00 93.88 317 ALA A O 1
ATOM 2547 N N . SER A 1 318 ? -18.749 -7.984 14.835 1.00 90.50 318 SER A N 1
ATOM 2548 C CA . SER A 1 318 ? -19.125 -8.433 13.483 1.00 90.50 318 SER A CA 1
ATOM 2549 C C . SER A 1 318 ? -18.670 -7.472 12.379 1.00 90.50 318 SER A C 1
ATOM 2551 O O . SER A 1 318 ? -18.073 -7.905 11.393 1.00 90.50 318 SER A O 1
ATOM 2553 N N . LYS A 1 319 ? -18.846 -6.161 12.596 1.00 92.19 319 LYS A N 1
ATOM 2554 C CA . LYS A 1 319 ? -18.381 -5.084 11.706 1.00 92.19 319 LYS A CA 1
ATOM 2555 C C . LYS A 1 319 ? -16.901 -5.210 11.329 1.00 92.19 319 LYS A C 1
ATOM 2557 O O . LYS A 1 319 ? -16.529 -5.018 10.170 1.00 92.19 319 LYS A O 1
ATOM 2562 N N . TYR A 1 320 ? -16.046 -5.511 12.307 1.00 94.00 320 TYR A N 1
ATOM 2563 C CA . TYR A 1 320 ? -14.598 -5.547 12.108 1.00 94.00 320 TYR A CA 1
ATOM 2564 C C . TYR A 1 320 ? -14.095 -6.891 11.569 1.00 94.00 320 TYR A C 1
ATOM 2566 O O . TYR A 1 320 ? -12.950 -7.004 11.117 1.00 94.00 320 TYR A O 1
ATOM 2574 N N . GLY A 1 321 ? -14.955 -7.914 11.560 1.00 90.94 321 GLY A N 1
ATOM 2575 C CA . GLY A 1 321 ? -14.704 -9.172 10.861 1.00 90.94 321 GLY A CA 1
ATOM 2576 C C . GLY A 1 321 ? -14.550 -8.967 9.353 1.00 90.94 321 GLY A C 1
ATOM 2577 O O . GLY A 1 321 ? -13.640 -9.530 8.751 1.00 90.94 321 GLY A O 1
ATOM 2578 N N . THR A 1 322 ? -15.361 -8.082 8.767 1.00 92.06 322 THR A N 1
ATOM 2579 C CA . THR A 1 322 ? -15.403 -7.817 7.317 1.00 92.06 322 THR A CA 1
ATOM 2580 C C . THR A 1 322 ? -14.598 -6.590 6.880 1.00 92.06 322 THR A C 1
ATOM 2582 O O . THR A 1 322 ? -14.628 -6.236 5.703 1.00 92.06 322 THR A O 1
ATOM 2585 N N . THR A 1 323 ? -13.854 -5.933 7.786 1.00 95.06 323 THR A N 1
ATOM 2586 C CA . THR A 1 323 ? -13.098 -4.701 7.474 1.00 95.06 323 THR A CA 1
ATOM 2587 C C . THR A 1 323 ? -12.217 -4.855 6.240 1.00 95.06 323 THR A C 1
ATOM 2589 O O . THR A 1 323 ? -12.211 -3.967 5.399 1.00 95.06 323 THR A O 1
ATOM 2592 N N . TRP A 1 324 ? -11.488 -5.967 6.098 1.00 95.19 324 TRP A N 1
ATOM 2593 C CA . TRP A 1 324 ? -10.558 -6.109 4.975 1.00 95.19 324 TRP A CA 1
ATOM 2594 C C . TRP A 1 324 ? -11.268 -6.224 3.626 1.00 95.19 324 TRP A C 1
ATOM 2596 O O . TRP A 1 324 ? -10.897 -5.531 2.686 1.00 95.19 324 TRP A O 1
ATOM 2606 N N . GLU A 1 325 ? -12.348 -7.000 3.555 1.00 95.12 325 GLU A N 1
ATOM 2607 C CA . GLU A 1 325 ? -13.159 -7.108 2.338 1.00 95.12 325 GLU A CA 1
ATOM 2608 C C . GLU A 1 325 ? -13.785 -5.763 1.951 1.00 95.12 325 GLU A C 1
ATOM 2610 O O . GLU A 1 325 ? -13.762 -5.372 0.782 1.00 95.12 325 GLU A O 1
ATOM 2615 N N . ARG A 1 326 ? -14.257 -4.990 2.939 1.00 96.69 326 ARG A N 1
ATOM 2616 C CA . ARG A 1 326 ? -14.732 -3.619 2.701 1.00 96.69 326 ARG A CA 1
ATOM 2617 C C . ARG A 1 326 ? -13.612 -2.707 2.192 1.00 96.69 326 ARG A C 1
ATOM 2619 O O . ARG A 1 326 ? -13.849 -1.922 1.279 1.00 96.69 326 ARG A O 1
ATOM 2626 N N . ILE A 1 327 ? -12.394 -2.817 2.727 1.00 97.75 327 ILE A N 1
ATOM 2627 C CA . ILE A 1 327 ? -11.232 -2.037 2.268 1.00 97.75 327 ILE A CA 1
ATOM 2628 C C . ILE A 1 327 ? -10.837 -2.409 0.835 1.00 97.75 327 ILE A C 1
ATOM 2630 O O . ILE A 1 327 ? -10.587 -1.510 0.035 1.00 97.75 327 ILE A O 1
ATOM 2634 N N . ARG A 1 328 ? -10.859 -3.694 0.457 1.00 97.62 328 ARG A N 1
ATOM 2635 C CA . ARG A 1 328 ? -10.633 -4.101 -0.942 1.00 97.62 328 ARG A CA 1
ATOM 2636 C C . ARG A 1 328 ? -11.650 -3.459 -1.885 1.00 97.62 328 ARG A C 1
ATOM 2638 O O . ARG A 1 328 ? -11.276 -2.930 -2.932 1.00 97.62 328 ARG A O 1
ATOM 2645 N N . LYS A 1 329 ? -12.933 -3.468 -1.510 1.00 97.56 329 LYS A N 1
ATOM 2646 C CA . LYS A 1 329 ? -14.008 -2.806 -2.269 1.00 97.56 329 LYS A CA 1
ATOM 2647 C C . LYS A 1 329 ? -13.814 -1.290 -2.345 1.00 97.56 329 LYS A C 1
ATOM 2649 O O . LYS A 1 329 ? -14.000 -0.711 -3.410 1.00 97.56 329 LYS A O 1
ATOM 2654 N N . LEU A 1 330 ? -13.397 -0.647 -1.255 1.00 97.62 330 LEU A N 1
ATOM 2655 C CA . LEU A 1 330 ? -13.044 0.776 -1.240 1.00 97.62 330 LEU A CA 1
ATOM 2656 C C . LEU A 1 330 ? -11.917 1.090 -2.235 1.00 97.62 330 LEU A C 1
ATOM 2658 O O . LEU A 1 330 ? -12.074 1.968 -3.078 1.00 97.62 330 LEU A O 1
ATOM 2662 N N . VAL A 1 331 ? -10.802 0.358 -2.164 1.00 98.00 331 VAL A N 1
ATOM 2663 C CA . VAL A 1 331 ? -9.638 0.570 -3.039 1.00 98.00 331 VAL A CA 1
ATOM 2664 C C . VAL A 1 331 ? -9.999 0.337 -4.500 1.00 98.00 331 VAL A C 1
ATOM 2666 O O . VAL A 1 331 ? -9.667 1.155 -5.348 1.00 98.00 331 VAL A O 1
ATOM 2669 N N . THR A 1 332 ? -10.704 -0.752 -4.807 1.00 97.00 332 THR A N 1
ATOM 2670 C CA . THR A 1 332 ? -11.073 -1.084 -6.192 1.00 97.00 332 THR A CA 1
ATOM 2671 C C . THR A 1 332 ? -12.118 -0.133 -6.764 1.00 97.00 332 THR A C 1
ATOM 2673 O O . THR A 1 332 ? -11.984 0.287 -7.910 1.00 97.00 332 THR A O 1
ATOM 2676 N N . SER A 1 333 ? -13.133 0.259 -5.987 1.00 94.81 333 SER A N 1
ATOM 2677 C CA . SER A 1 333 ? -14.136 1.234 -6.442 1.00 94.81 333 SER A CA 1
ATOM 2678 C C . SER A 1 333 ? -13.511 2.598 -6.734 1.00 94.81 333 SER A C 1
ATOM 2680 O O . SER A 1 333 ? -13.695 3.131 -7.829 1.00 94.81 333 SER A O 1
ATOM 2682 N N . LEU A 1 334 ? -12.724 3.139 -5.800 1.00 95.06 334 LEU A N 1
ATOM 2683 C CA . LEU A 1 334 ? -12.074 4.435 -5.976 1.00 95.06 334 LEU A CA 1
ATOM 2684 C C . LEU A 1 334 ? -10.947 4.379 -7.010 1.00 95.06 334 LEU A C 1
ATOM 2686 O O . LEU A 1 334 ? -10.878 5.258 -7.859 1.00 95.06 334 LEU A O 1
ATOM 2690 N N . GLY A 1 335 ? -10.120 3.335 -7.017 1.00 95.25 335 GLY A N 1
ATOM 2691 C CA . GLY A 1 335 ? -9.068 3.157 -8.019 1.00 9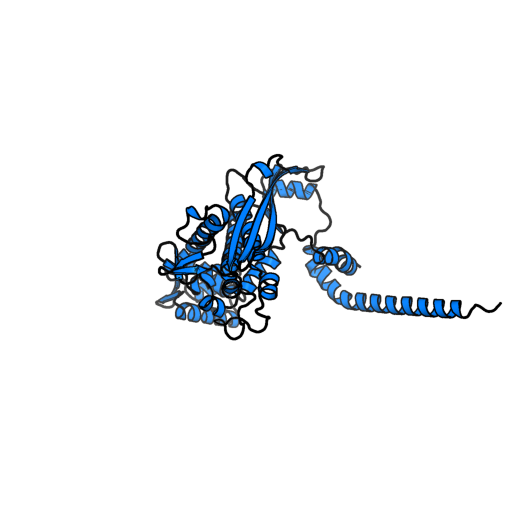5.25 335 GLY A CA 1
ATOM 2692 C C . GLY A 1 335 ? -9.633 3.049 -9.434 1.00 95.25 335 GLY A C 1
ATOM 2693 O O . GLY A 1 335 ? -9.179 3.752 -10.334 1.00 95.25 335 GLY A O 1
ATOM 2694 N N . ASN A 1 336 ? -10.690 2.252 -9.638 1.00 93.50 336 ASN A N 1
ATOM 2695 C CA . ASN A 1 336 ? -11.330 2.172 -10.953 1.00 93.50 336 ASN A CA 1
ATOM 2696 C C . ASN A 1 336 ? -11.899 3.517 -11.396 1.00 93.50 336 ASN A C 1
ATOM 2698 O O . ASN A 1 336 ? -11.781 3.902 -12.557 1.00 93.50 336 ASN A O 1
ATOM 2702 N N . ARG A 1 337 ? -12.487 4.251 -10.455 1.00 91.00 337 ARG A N 1
ATOM 2703 C CA . ARG A 1 337 ? -13.022 5.574 -10.723 1.00 91.00 337 ARG A CA 1
ATOM 2704 C C . ARG A 1 337 ? -11.941 6.597 -11.074 1.00 91.00 337 ARG A C 1
ATOM 2706 O O . ARG A 1 337 ? -12.146 7.377 -11.992 1.00 91.00 337 ARG A O 1
ATOM 2713 N N . PHE A 1 338 ? -10.808 6.597 -10.379 1.00 89.56 338 PHE A N 1
ATOM 2714 C CA . PHE A 1 338 ? -9.713 7.537 -10.644 1.00 89.56 338 PHE A CA 1
ATOM 2715 C C . PHE A 1 338 ? -9.118 7.362 -12.038 1.00 89.56 338 PHE A C 1
ATOM 2717 O O . PHE A 1 338 ? -8.718 8.348 -12.655 1.00 89.56 338 PHE A O 1
ATOM 2724 N N . PHE A 1 339 ? -9.032 6.114 -12.495 1.00 92.19 339 PHE A N 1
ATOM 2725 C CA . PHE A 1 339 ? -8.143 5.739 -13.588 1.00 92.19 339 PHE A CA 1
ATOM 2726 C C . PHE A 1 339 ? -8.842 5.221 -14.847 1.00 92.19 339 PHE A C 1
ATOM 2728 O O . PHE A 1 339 ? -8.224 5.220 -15.909 1.00 92.19 339 PHE A O 1
ATOM 2735 N N . PHE A 1 340 ? -10.102 4.784 -14.753 1.00 88.25 340 PHE A N 1
ATOM 2736 C CA . PHE A 1 340 ? -10.841 4.218 -15.890 1.00 88.25 340 PHE A CA 1
ATOM 2737 C C . PHE A 1 340 ? -12.185 4.896 -16.164 1.00 88.25 340 PHE A C 1
ATOM 2739 O O . PHE A 1 340 ? -12.663 4.830 -17.295 1.00 88.25 340 PHE A O 1
ATOM 2746 N N . ALA A 1 341 ? -12.811 5.528 -15.167 1.00 83.19 341 ALA A N 1
ATOM 2747 C CA . ALA A 1 341 ? -14.099 6.182 -15.373 1.00 83.19 341 ALA A CA 1
ATOM 2748 C C . ALA A 1 341 ? -13.947 7.484 -16.165 1.00 83.19 341 ALA A C 1
ATOM 2750 O O . ALA A 1 341 ? -12.997 8.248 -15.972 1.00 83.19 341 ALA A O 1
ATOM 2751 N N . LYS A 1 342 ? -14.938 7.789 -17.006 1.00 73.00 342 LYS A N 1
ATOM 2752 C CA . LYS A 1 342 ? -15.077 9.139 -17.561 1.00 73.00 342 LYS A CA 1
ATOM 2753 C C . LYS A 1 342 ? -15.802 10.014 -16.545 1.00 73.00 342 LYS A C 1
ATOM 2755 O O . LYS A 1 342 ? -16.748 9.569 -15.910 1.00 73.00 342 LYS A O 1
ATOM 2760 N N . THR A 1 343 ? -15.427 11.286 -16.416 1.00 61.72 343 THR A N 1
ATOM 2761 C CA . THR A 1 343 ? -16.061 12.206 -15.447 1.00 61.72 343 THR A CA 1
ATOM 2762 C C . THR A 1 343 ? -17.582 12.303 -15.629 1.00 61.72 343 THR A C 1
ATOM 2764 O O . THR A 1 343 ? -18.310 12.400 -14.648 1.00 61.72 343 THR A O 1
ATOM 2767 N N . GLN A 1 344 ? -18.066 12.185 -16.871 1.00 61.62 344 GLN A N 1
ATOM 2768 C CA . GLN A 1 344 ? -19.495 12.163 -17.218 1.00 61.62 344 GLN A CA 1
ATOM 2769 C C . GLN A 1 344 ? -20.255 10.946 -16.657 1.00 61.62 344 GLN A C 1
ATOM 2771 O O . GLN A 1 344 ? -21.476 10.982 -16.564 1.00 61.62 344 GLN A O 1
ATOM 2776 N N . GLU A 1 345 ? -19.549 9.876 -16.289 1.00 64.50 345 GLU A N 1
ATOM 2777 C CA . GLU A 1 345 ? -20.107 8.638 -15.729 1.00 64.50 345 GLU A CA 1
ATOM 2778 C C . GLU A 1 345 ? -20.131 8.662 -14.191 1.00 64.50 345 GLU A C 1
ATOM 2780 O O . GLU A 1 345 ? -20.582 7.706 -13.561 1.00 64.50 345 GLU A O 1
ATOM 2785 N N . THR A 1 346 ? -19.633 9.736 -13.567 1.00 64.12 346 THR A N 1
ATOM 2786 C CA . THR A 1 346 ? -19.572 9.866 -12.107 1.00 64.12 346 THR A CA 1
ATOM 2787 C C . THR A 1 346 ? -20.579 10.890 -11.599 1.00 64.12 346 THR A C 1
ATOM 2789 O O . THR A 1 346 ? -20.762 11.940 -12.202 1.00 64.12 346 THR A O 1
ATOM 2792 N N . GLU A 1 347 ? -21.187 10.620 -10.444 1.00 71.69 347 GLU A N 1
ATOM 2793 C CA . GLU A 1 347 ? -22.175 11.509 -9.804 1.00 71.69 347 GLU A CA 1
ATOM 2794 C C . GLU A 1 347 ? -21.583 12.815 -9.243 1.00 71.69 347 GLU A C 1
ATOM 2796 O O . GLU A 1 347 ? -22.301 13.595 -8.622 1.00 71.69 347 GLU A O 1
ATOM 2801 N N . THR A 1 348 ? -20.281 13.058 -9.409 1.00 75.69 348 THR A N 1
ATOM 2802 C CA . THR A 1 348 ? -19.603 14.213 -8.809 1.00 75.69 348 THR A CA 1
ATOM 2803 C C . THR A 1 348 ? -18.855 15.048 -9.835 1.00 75.69 348 THR A C 1
ATOM 2805 O O . THR A 1 348 ? -18.399 14.527 -10.851 1.00 75.69 348 THR A O 1
ATOM 2808 N N . SER A 1 349 ? -18.567 16.296 -9.477 1.00 77.56 349 SER A N 1
ATOM 2809 C CA . SER A 1 349 ? -17.818 17.247 -10.307 1.00 77.56 349 SER A CA 1
ATOM 2810 C C . SER A 1 349 ? -16.361 16.860 -10.630 1.00 77.56 349 SER A C 1
ATOM 2812 O O . SER A 1 349 ? -15.786 17.401 -11.572 1.00 77.56 349 SER A O 1
ATOM 2814 N N . SER A 1 350 ? -15.742 15.940 -9.878 1.00 84.94 350 SER A N 1
ATOM 2815 C CA . SER A 1 350 ? -14.339 15.536 -10.064 1.00 84.94 350 SER A CA 1
ATOM 2816 C C . SER A 1 350 ? -14.112 14.070 -9.696 1.00 84.94 350 SER A C 1
ATOM 2818 O O . SER A 1 350 ? -14.703 13.566 -8.744 1.00 84.94 350 SER A O 1
ATOM 2820 N N . LEU A 1 351 ? -13.195 13.388 -10.392 1.00 84.56 351 LEU A N 1
ATOM 2821 C CA . LEU A 1 351 ? -12.819 11.993 -10.103 1.00 84.56 351 LEU A CA 1
ATOM 2822 C C . LEU A 1 351 ? -12.259 11.812 -8.681 1.00 84.56 351 LEU A C 1
ATOM 2824 O O . LEU A 1 351 ? -12.387 10.733 -8.106 1.00 84.56 351 LEU A O 1
ATOM 2828 N N . MET A 1 352 ? -11.708 12.882 -8.098 1.00 89.81 352 MET A N 1
ATOM 2829 C CA . MET A 1 352 ? -11.127 12.892 -6.755 1.00 89.81 352 MET A CA 1
ATOM 2830 C C . MET A 1 352 ? -12.125 13.303 -5.659 1.00 89.81 352 MET A C 1
ATOM 2832 O O . MET A 1 352 ? -11.748 13.396 -4.495 1.00 89.81 352 MET A O 1
ATOM 2836 N N . LYS A 1 353 ? -13.400 13.549 -5.982 1.00 91.69 353 LYS A N 1
ATOM 2837 C CA . LYS A 1 353 ? -14.431 13.868 -4.981 1.00 91.69 353 LYS A CA 1
ATOM 2838 C C . LYS A 1 353 ? -15.304 12.665 -4.670 1.00 91.69 353 LYS A C 1
ATOM 2840 O O . LYS A 1 353 ? -15.644 11.904 -5.558 1.00 91.69 353 LYS A O 1
ATOM 2845 N N . ILE A 1 354 ? -15.743 12.491 -3.434 1.00 92.06 354 ILE A N 1
ATOM 2846 C CA . ILE A 1 354 ? -16.718 11.461 -3.051 1.00 92.06 354 ILE A CA 1
ATOM 2847 C C . ILE A 1 354 ? -17.996 12.105 -2.527 1.00 92.06 354 ILE A C 1
ATOM 2849 O O . ILE A 1 354 ? -17.953 13.170 -1.913 1.00 92.06 354 ILE A O 1
ATOM 2853 N N . LEU A 1 355 ? -19.128 11.434 -2.730 1.00 90.00 355 LEU A N 1
ATOM 2854 C CA . LEU A 1 355 ? -20.393 11.835 -2.132 1.00 90.00 355 LEU A CA 1
ATOM 2855 C C . LEU A 1 355 ? -20.523 11.195 -0.744 1.00 90.00 355 LEU A C 1
ATOM 2857 O O . LEU A 1 355 ? -20.571 9.971 -0.608 1.00 90.00 355 LEU A O 1
ATOM 2861 N N . LYS A 1 356 ? -20.578 12.021 0.302 1.00 89.19 356 LYS A N 1
ATOM 2862 C CA . LYS A 1 356 ? -20.758 11.585 1.692 1.00 89.19 356 LYS A CA 1
ATOM 2863 C C . LYS A 1 356 ? -21.835 12.441 2.346 1.00 89.19 356 LYS A C 1
ATOM 2865 O O . LYS A 1 356 ? -21.708 13.656 2.428 1.00 89.19 356 LYS A O 1
ATOM 2870 N N . GLY A 1 357 ? -22.921 11.809 2.794 1.00 83.25 357 GLY A N 1
ATOM 2871 C CA . GLY A 1 357 ? -24.036 12.521 3.434 1.00 83.25 357 GLY A CA 1
ATOM 2872 C C . GLY A 1 357 ? -24.697 13.577 2.537 1.00 83.25 357 GLY A C 1
ATOM 2873 O O . GLY A 1 357 ? -25.099 14.623 3.033 1.00 83.25 357 GLY A O 1
ATOM 2874 N N . GLY A 1 358 ? -24.759 13.328 1.222 1.00 84.69 358 GLY A N 1
ATOM 2875 C CA . GLY A 1 358 ? -25.341 14.251 0.240 1.00 84.69 358 GLY A CA 1
ATOM 2876 C C . GLY A 1 358 ? -24.461 15.454 -0.116 1.00 84.69 358 GLY A C 1
ATOM 2877 O O . GLY A 1 358 ? -24.922 16.343 -0.822 1.00 84.69 358 GLY A O 1
ATOM 2878 N N . LYS A 1 359 ? -23.210 15.498 0.359 1.00 89.88 359 LYS A N 1
ATOM 2879 C CA . LYS A 1 359 ? -22.239 16.546 0.026 1.00 89.88 359 LYS A CA 1
ATOM 2880 C C . LYS A 1 359 ? -21.026 15.952 -0.670 1.00 89.88 359 LYS A C 1
ATOM 2882 O O . LYS A 1 359 ? -20.603 14.838 -0.353 1.00 89.88 359 LYS A O 1
ATOM 2887 N N . GLU A 1 360 ? -20.474 16.701 -1.616 1.00 92.25 360 GLU A N 1
ATOM 2888 C CA . GLU A 1 360 ? -19.194 16.359 -2.222 1.00 92.25 360 GLU A CA 1
ATOM 2889 C C . GLU A 1 360 ? -18.049 16.703 -1.269 1.00 92.25 360 GLU A C 1
ATOM 2891 O O . GLU A 1 360 ? -18.017 17.777 -0.670 1.00 92.25 360 GLU A O 1
ATOM 2896 N N . HIS A 1 361 ? -17.089 15.793 -1.161 1.00 92.88 361 HIS A N 1
ATOM 2897 C CA . HIS A 1 361 ? -15.867 15.984 -0.396 1.00 92.88 361 HIS A CA 1
ATOM 2898 C C . HIS A 1 361 ? -14.667 15.587 -1.241 1.00 92.88 361 HIS A C 1
ATOM 2900 O O . HIS A 1 361 ? -14.680 14.522 -1.854 1.00 92.88 361 HIS A O 1
ATOM 2906 N N . TRP A 1 362 ? -13.616 16.400 -1.236 1.00 93.75 362 TRP A N 1
ATOM 2907 C CA . TRP A 1 362 ? -12.337 16.007 -1.815 1.00 93.75 362 TRP A CA 1
ATOM 2908 C C . TRP A 1 362 ? -11.744 14.819 -1.059 1.00 93.75 362 TRP A C 1
ATOM 2910 O O . TRP A 1 362 ? -11.738 14.794 0.173 1.00 93.75 362 TRP A O 1
ATOM 2920 N N . LEU A 1 363 ? -11.224 13.839 -1.790 1.00 94.94 363 LEU A N 1
ATOM 2921 C CA . LEU A 1 363 ? -10.248 12.909 -1.245 1.00 94.94 363 LEU A CA 1
ATOM 2922 C C . LEU A 1 363 ? -8.945 13.674 -1.057 1.00 94.94 363 LEU A C 1
ATOM 2924 O O . LEU A 1 363 ? -8.413 14.259 -1.997 1.00 94.94 363 LEU A O 1
ATOM 2928 N N . THR A 1 364 ? -8.463 13.687 0.175 1.00 95.31 364 THR A N 1
ATOM 2929 C CA . THR A 1 364 ? -7.218 14.362 0.533 1.00 95.31 364 THR A CA 1
ATOM 2930 C C . THR A 1 364 ? -6.009 13.514 0.150 1.00 95.31 364 THR A C 1
ATOM 2932 O O . THR A 1 364 ? -6.127 12.308 -0.081 1.00 95.31 364 THR A O 1
ATOM 2935 N N . THR A 1 365 ? -4.811 14.096 0.152 1.00 95.12 365 THR A N 1
ATOM 2936 C CA . THR A 1 365 ? -3.581 13.308 -0.024 1.00 95.12 365 THR A CA 1
ATOM 2937 C C . THR A 1 365 ? -3.376 12.287 1.102 1.00 95.12 365 THR A C 1
ATOM 2939 O O . THR A 1 365 ? -2.815 11.225 0.851 1.00 95.12 365 THR A O 1
ATOM 2942 N N . LEU A 1 366 ? -3.939 12.518 2.297 1.00 96.06 366 LEU A N 1
ATOM 2943 C CA . LEU A 1 366 ? -4.031 11.509 3.362 1.00 96.06 366 LEU A CA 1
ATOM 2944 C C . LEU A 1 366 ? -4.921 10.321 2.957 1.00 96.06 366 LEU A C 1
ATOM 2946 O O . LEU A 1 366 ? -4.574 9.169 3.220 1.00 96.06 366 LEU A O 1
ATOM 2950 N N . ASP A 1 367 ? -6.068 10.582 2.323 1.00 97.19 367 ASP A N 1
ATOM 2951 C CA . ASP A 1 367 ? -6.944 9.521 1.819 1.00 97.19 367 ASP A CA 1
ATOM 2952 C C . ASP A 1 367 ? -6.247 8.720 0.711 1.00 97.19 367 ASP A C 1
ATOM 2954 O O . ASP A 1 367 ? -6.278 7.490 0.737 1.00 97.19 367 ASP A O 1
ATOM 2958 N N . ILE A 1 368 ? -5.553 9.394 -0.214 1.00 97.38 368 ILE A N 1
ATOM 2959 C CA . ILE A 1 368 ? -4.764 8.724 -1.259 1.00 97.38 368 ILE A CA 1
ATOM 2960 C C . ILE A 1 368 ? -3.630 7.901 -0.632 1.00 97.38 368 ILE A C 1
ATOM 2962 O O . ILE A 1 368 ? -3.433 6.757 -1.027 1.00 97.38 368 ILE A O 1
ATOM 2966 N N . ALA A 1 369 ? -2.945 8.402 0.401 1.00 97.50 369 ALA A N 1
ATOM 2967 C CA . ALA A 1 369 ? -1.925 7.641 1.124 1.00 97.50 369 ALA A CA 1
ATOM 2968 C C . ALA A 1 369 ? -2.488 6.349 1.746 1.00 97.50 369 ALA A C 1
ATOM 2970 O O . ALA A 1 369 ? -1.855 5.292 1.663 1.00 97.50 369 ALA A O 1
ATOM 2971 N N . PHE A 1 370 ? -3.699 6.395 2.315 1.00 98.12 370 PHE A N 1
ATOM 2972 C CA . PHE A 1 370 ? -4.394 5.191 2.778 1.00 98.12 370 PHE A CA 1
ATOM 2973 C C . PHE A 1 370 ? -4.702 4.223 1.637 1.00 98.12 370 PHE A C 1
ATOM 2975 O O . PHE A 1 370 ? -4.407 3.034 1.761 1.00 98.12 370 PHE A O 1
ATOM 2982 N N . LEU A 1 371 ? -5.267 4.712 0.530 1.00 98.31 371 LEU A N 1
ATOM 2983 C CA . LEU A 1 371 ? -5.586 3.878 -0.632 1.00 98.31 371 LEU A CA 1
ATOM 2984 C C . LEU A 1 371 ? -4.333 3.207 -1.198 1.00 98.31 371 LEU A C 1
ATOM 2986 O O . LEU A 1 371 ? -4.348 2.001 -1.443 1.00 98.31 371 LEU A O 1
ATOM 2990 N N . THR A 1 372 ? -3.231 3.943 -1.319 1.00 98.25 372 THR A N 1
ATOM 2991 C CA . THR A 1 372 ? -1.934 3.422 -1.760 1.00 98.25 372 THR A CA 1
ATOM 2992 C C . THR A 1 372 ? -1.401 2.355 -0.806 1.00 98.25 372 THR A C 1
ATOM 2994 O O . THR A 1 372 ? -1.028 1.269 -1.249 1.00 98.25 372 THR A O 1
ATOM 2997 N N . LEU A 1 373 ? -1.431 2.599 0.510 1.00 98.31 373 LEU A N 1
ATOM 2998 C CA . LEU A 1 373 ? -1.009 1.616 1.513 1.00 98.31 373 LEU A CA 1
ATOM 2999 C C . LEU A 1 373 ? -1.828 0.323 1.436 1.00 98.31 373 LEU A C 1
ATOM 3001 O O . LEU A 1 373 ? -1.275 -0.776 1.472 1.00 98.31 373 LEU A O 1
ATOM 3005 N N . PHE A 1 374 ? -3.151 0.444 1.333 1.00 98.38 374 PHE A N 1
ATOM 3006 C CA . PHE A 1 374 ? -4.032 -0.713 1.221 1.00 98.38 374 PHE A CA 1
ATOM 3007 C C . PHE A 1 374 ? -3.816 -1.456 -0.096 1.00 98.38 374 PHE A C 1
ATOM 3009 O O . PHE A 1 374 ? -3.808 -2.683 -0.098 1.00 98.38 374 PHE A O 1
ATOM 3016 N N . THR A 1 375 ? -3.555 -0.737 -1.187 1.00 98.44 375 THR A N 1
ATOM 3017 C CA . THR A 1 375 ? -3.215 -1.333 -2.485 1.00 98.44 375 THR A CA 1
ATOM 3018 C C . THR A 1 375 ? -1.911 -2.117 -2.415 1.00 98.44 375 THR A C 1
ATOM 3020 O O . THR A 1 375 ? -1.861 -3.240 -2.904 1.00 98.44 375 THR A O 1
ATOM 3023 N N . LEU A 1 376 ? -0.880 -1.590 -1.745 1.00 97.81 376 LEU A N 1
ATOM 3024 C CA . LEU A 1 376 ? 0.365 -2.322 -1.508 1.00 97.81 376 LEU A CA 1
ATOM 3025 C C . LEU A 1 376 ? 0.113 -3.614 -0.715 1.00 97.81 376 LEU A C 1
ATOM 3027 O O . LEU A 1 376 ? 0.612 -4.671 -1.090 1.00 97.81 376 LEU A O 1
ATOM 3031 N N . HIS A 1 377 ? -0.695 -3.565 0.346 1.00 97.12 377 HIS A N 1
ATOM 3032 C CA . HIS A 1 377 ? -1.069 -4.773 1.088 1.00 97.12 377 HIS A CA 1
ATOM 3033 C C . HIS A 1 377 ? -1.837 -5.779 0.215 1.00 97.12 377 HIS A C 1
ATOM 3035 O O . HIS A 1 377 ? -1.530 -6.968 0.244 1.00 97.12 377 HIS A O 1
ATOM 3041 N N . MET A 1 378 ? -2.788 -5.312 -0.600 1.00 97.69 378 MET A N 1
ATOM 3042 C CA . MET A 1 378 ? -3.523 -6.154 -1.550 1.00 97.69 378 MET A CA 1
ATOM 3043 C C . MET A 1 378 ? -2.596 -6.789 -2.594 1.00 97.69 378 MET A C 1
ATOM 3045 O O . MET A 1 378 ? -2.742 -7.971 -2.894 1.00 97.69 378 MET A O 1
ATOM 3049 N N . LEU A 1 379 ? -1.624 -6.033 -3.111 1.00 97.56 379 LEU A N 1
ATOM 3050 C CA . LEU A 1 379 ? -0.610 -6.520 -4.042 1.00 97.56 379 LEU A CA 1
ATOM 3051 C C . LEU A 1 379 ? 0.268 -7.599 -3.399 1.00 97.56 379 LEU A C 1
ATOM 3053 O O . LEU A 1 379 ? 0.479 -8.640 -4.012 1.00 97.56 379 LEU A O 1
ATOM 3057 N N . MET A 1 380 ? 0.737 -7.391 -2.164 1.00 96.44 380 MET A N 1
ATOM 3058 C CA . MET A 1 380 ? 1.521 -8.393 -1.430 1.00 96.44 380 MET A CA 1
ATOM 3059 C C . MET A 1 380 ? 0.754 -9.710 -1.270 1.00 96.44 380 MET A C 1
ATOM 3061 O O . MET A 1 380 ? 1.309 -10.780 -1.511 1.00 96.44 380 MET A O 1
ATOM 3065 N N . GLU A 1 381 ? -0.520 -9.635 -0.884 1.00 95.50 381 GLU A N 1
ATOM 3066 C CA . GLU A 1 381 ? -1.365 -10.820 -0.734 1.00 95.50 381 GLU A CA 1
ATOM 3067 C C . GLU A 1 381 ? -1.570 -11.564 -2.049 1.00 95.50 381 GLU A C 1
ATOM 3069 O O . GLU A 1 381 ? -1.456 -12.790 -2.076 1.00 95.50 381 GLU A O 1
ATOM 3074 N N . GLU A 1 382 ? -1.844 -10.842 -3.138 1.00 96.19 382 GLU A N 1
ATOM 3075 C CA . GLU A 1 382 ? -2.026 -11.478 -4.440 1.00 96.19 382 GLU A CA 1
ATOM 3076 C C . GLU A 1 382 ? -0.719 -12.102 -4.937 1.00 96.19 382 GLU A C 1
ATOM 3078 O O . GLU A 1 382 ? -0.732 -13.216 -5.461 1.00 96.19 382 GLU A O 1
ATOM 3083 N N . CYS A 1 383 ? 0.420 -11.449 -4.684 1.00 96.00 383 CYS A N 1
ATOM 3084 C CA . CYS A 1 383 ? 1.726 -12.003 -5.019 1.00 96.00 383 CYS A CA 1
ATOM 3085 C C . CYS A 1 383 ? 2.008 -13.304 -4.262 1.00 96.00 383 CYS A C 1
ATOM 3087 O O . CYS A 1 383 ? 2.471 -14.268 -4.864 1.00 96.00 383 CYS A O 1
ATOM 3089 N N . TRP A 1 384 ? 1.676 -13.381 -2.969 1.00 94.81 384 TRP A N 1
ATOM 3090 C CA . TRP A 1 384 ? 1.794 -14.634 -2.219 1.00 94.81 384 TRP A CA 1
ATOM 3091 C C . TRP A 1 384 ? 0.860 -15.718 -2.742 1.00 94.81 384 TRP A C 1
ATOM 3093 O O . TRP A 1 384 ? 1.277 -16.862 -2.884 1.00 94.81 384 TRP A O 1
ATOM 3103 N N . LYS A 1 385 ? -0.393 -15.367 -3.041 1.00 93.31 385 LYS A N 1
ATOM 3104 C CA . LYS A 1 385 ? -1.399 -16.314 -3.530 1.00 93.31 385 LYS A CA 1
ATOM 3105 C C . LYS A 1 385 ? -1.029 -16.910 -4.890 1.00 93.31 385 LYS A C 1
ATOM 3107 O O . LYS A 1 385 ? -1.335 -18.071 -5.142 1.00 93.31 385 LYS A O 1
ATOM 3112 N N . ARG A 1 386 ? -0.412 -16.115 -5.765 1.00 93.06 386 ARG A N 1
ATOM 3113 C CA . ARG A 1 386 ? -0.092 -16.491 -7.150 1.00 93.06 386 ARG A CA 1
ATOM 3114 C C . ARG A 1 386 ? 1.377 -16.798 -7.400 1.00 93.06 386 ARG A C 1
ATOM 3116 O O . ARG A 1 386 ? 1.749 -16.991 -8.548 1.00 93.06 386 ARG A O 1
ATOM 3123 N N . HIS A 1 387 ? 2.199 -16.838 -6.352 1.00 93.12 387 HIS A N 1
ATOM 3124 C CA . HIS A 1 387 ? 3.642 -17.051 -6.482 1.00 93.12 387 HIS A CA 1
ATOM 3125 C C . HIS A 1 387 ? 4.315 -16.027 -7.420 1.00 93.12 387 HIS A C 1
ATOM 3127 O O . HIS A 1 387 ? 5.192 -16.357 -8.213 1.00 93.12 387 HIS A O 1
ATOM 3133 N N . ILE A 1 388 ? 3.910 -14.757 -7.313 1.00 96.81 388 ILE A N 1
ATOM 3134 C CA . ILE A 1 388 ? 4.509 -13.650 -8.067 1.00 96.81 388 ILE A CA 1
ATOM 3135 C C . ILE A 1 388 ? 5.695 -13.104 -7.281 1.00 96.81 388 ILE A C 1
ATOM 3137 O O . ILE A 1 388 ? 5.585 -12.756 -6.101 1.00 96.81 388 ILE A O 1
ATOM 3141 N N . LEU A 1 389 ? 6.831 -12.974 -7.955 1.00 96.94 389 LEU A N 1
ATOM 3142 C CA . LEU A 1 389 ? 8.016 -12.327 -7.424 1.00 96.94 389 LEU A CA 1
ATOM 3143 C C . LEU A 1 389 ? 7.897 -10.804 -7.591 1.00 96.94 389 LEU A C 1
ATOM 3145 O O . LEU A 1 389 ? 8.095 -10.260 -8.678 1.00 96.94 389 LEU A O 1
ATOM 3149 N N . LEU A 1 390 ? 7.565 -10.116 -6.497 1.00 97.06 390 LEU A N 1
ATOM 3150 C CA . LEU A 1 390 ? 7.489 -8.655 -6.440 1.00 97.06 390 LEU A CA 1
ATOM 3151 C C . LEU A 1 390 ? 8.854 -8.056 -6.080 1.00 97.06 390 LEU A C 1
ATOM 3153 O O . LEU A 1 390 ? 9.385 -8.319 -5.000 1.00 97.06 390 LEU A O 1
ATOM 3157 N N . ILE A 1 391 ? 9.407 -7.227 -6.964 1.00 95.50 391 ILE A N 1
ATOM 3158 C CA . ILE A 1 391 ? 10.755 -6.668 -6.845 1.00 95.50 391 ILE A CA 1
ATOM 3159 C C . ILE A 1 391 ? 10.689 -5.144 -6.885 1.00 95.50 391 ILE A C 1
ATOM 3161 O O . ILE A 1 391 ? 10.222 -4.548 -7.851 1.00 95.50 391 ILE A O 1
ATOM 3165 N N . GLY A 1 392 ? 11.218 -4.515 -5.839 1.00 94.12 392 GLY A N 1
ATOM 3166 C CA . GLY A 1 392 ? 11.512 -3.088 -5.839 1.00 94.12 392 GLY A CA 1
ATOM 3167 C C . GLY A 1 392 ? 12.893 -2.812 -6.422 1.00 94.12 392 GLY A C 1
ATOM 3168 O O . GLY A 1 392 ? 13.868 -3.450 -6.025 1.00 94.12 392 GLY A O 1
ATOM 3169 N N . ILE A 1 393 ? 12.983 -1.864 -7.348 1.00 90.38 393 ILE A N 1
ATOM 3170 C CA . ILE A 1 393 ? 14.231 -1.395 -7.940 1.00 90.38 393 ILE A CA 1
ATOM 3171 C C . ILE A 1 393 ? 14.521 -0.002 -7.390 1.00 90.38 393 ILE A C 1
ATOM 3173 O O . ILE A 1 393 ? 13.689 0.893 -7.469 1.00 90.38 393 ILE A O 1
ATOM 3177 N N . THR A 1 394 ? 15.726 0.180 -6.855 1.00 82.69 394 THR A N 1
ATOM 3178 C CA . THR A 1 394 ? 16.213 1.483 -6.401 1.00 82.69 394 THR A CA 1
ATOM 3179 C C . THR A 1 394 ? 17.340 1.933 -7.326 1.00 82.69 394 THR A C 1
ATOM 3181 O O . THR A 1 394 ? 18.385 1.282 -7.389 1.00 82.69 394 THR A O 1
ATOM 3184 N N . LYS A 1 395 ? 17.132 3.034 -8.056 1.00 74.00 395 LYS A N 1
ATOM 3185 C CA . LYS A 1 395 ? 18.091 3.578 -9.042 1.00 74.00 395 LYS A CA 1
ATOM 3186 C C . LYS A 1 395 ? 18.735 4.899 -8.606 1.00 74.00 395 LYS A C 1
ATOM 3188 O O . LYS A 1 395 ? 19.432 5.537 -9.393 1.00 74.00 395 LYS A O 1
ATOM 3193 N N . ASP A 1 396 ? 18.478 5.330 -7.376 1.00 66.50 396 ASP A N 1
ATOM 3194 C CA . ASP A 1 396 ? 18.810 6.667 -6.899 1.00 66.50 396 ASP A CA 1
ATOM 3195 C C . ASP A 1 396 ? 20.294 6.847 -6.525 1.00 66.50 396 ASP A C 1
ATOM 3197 O O . ASP A 1 396 ? 21.105 5.914 -6.471 1.00 66.50 396 ASP A O 1
ATOM 3201 N N . THR A 1 397 ? 20.662 8.104 -6.265 1.00 61.81 397 THR A N 1
ATOM 3202 C CA . THR A 1 397 ? 22.008 8.487 -5.822 1.00 61.81 397 THR A CA 1
ATOM 3203 C C . THR A 1 397 ? 22.423 7.728 -4.560 1.00 61.81 397 THR A C 1
ATOM 3205 O O . THR A 1 397 ? 23.581 7.325 -4.459 1.00 61.81 397 THR A O 1
ATOM 3208 N N . ALA A 1 398 ? 21.486 7.450 -3.646 1.00 64.94 398 ALA A N 1
ATOM 3209 C CA . ALA A 1 398 ? 21.765 6.714 -2.419 1.00 64.94 398 ALA A CA 1
ATOM 3210 C C . ALA A 1 398 ? 22.169 5.256 -2.694 1.00 64.94 398 ALA A C 1
ATOM 3212 O O . ALA A 1 398 ? 23.143 4.779 -2.111 1.00 64.94 398 ALA A O 1
ATOM 3213 N N . ALA A 1 399 ? 21.509 4.559 -3.627 1.00 73.06 399 ALA A N 1
ATOM 3214 C CA . ALA A 1 399 ? 21.921 3.219 -4.051 1.00 73.06 399 ALA A CA 1
ATOM 3215 C C . ALA A 1 399 ? 23.318 3.222 -4.694 1.00 73.06 399 ALA A C 1
ATOM 3217 O O . ALA A 1 399 ? 24.130 2.317 -4.462 1.00 73.06 399 ALA A O 1
ATOM 3218 N N . ARG A 1 400 ? 23.637 4.266 -5.472 1.00 72.94 400 ARG A N 1
ATOM 3219 C CA . ARG A 1 400 ? 24.971 4.43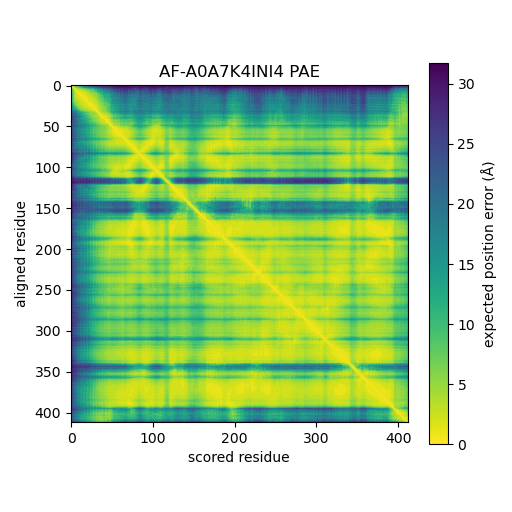7 -6.061 1.00 72.94 400 ARG A CA 1
ATOM 3220 C C . ARG A 1 400 ? 26.041 4.653 -4.992 1.00 72.94 400 ARG A C 1
ATOM 3222 O O . ARG A 1 400 ? 27.103 4.038 -5.090 1.00 72.94 400 ARG A O 1
ATOM 3229 N N . ASP A 1 401 ? 25.773 5.490 -3.997 1.00 71.88 401 ASP A N 1
ATOM 3230 C CA . ASP A 1 401 ? 26.713 5.785 -2.913 1.00 71.88 401 ASP A CA 1
ATOM 3231 C C . ASP A 1 401 ? 26.887 4.578 -1.985 1.00 71.88 401 ASP A C 1
ATOM 3233 O O . ASP A 1 401 ? 28.016 4.218 -1.656 1.00 71.88 401 ASP A O 1
ATOM 3237 N N . PHE A 1 402 ? 25.807 3.853 -1.677 1.00 76.25 402 PHE A N 1
ATOM 3238 C CA . PHE A 1 402 ? 25.869 2.573 -0.970 1.00 76.25 402 PHE A CA 1
ATOM 3239 C C . PHE A 1 402 ? 26.796 1.582 -1.688 1.00 76.25 402 PHE A C 1
ATOM 3241 O O . PHE A 1 402 ? 27.714 1.029 -1.083 1.00 76.25 402 PHE A O 1
ATOM 3248 N N . LYS A 1 403 ? 26.622 1.410 -3.006 1.00 75.12 403 LYS A N 1
ATOM 3249 C CA . LYS A 1 403 ? 27.444 0.490 -3.803 1.00 75.12 403 LYS A CA 1
ATOM 3250 C C . LYS A 1 403 ? 28.901 0.939 -3.943 1.00 75.12 403 LYS A C 1
ATOM 3252 O O . LYS A 1 403 ? 29.791 0.097 -3.926 1.00 75.12 403 LYS A O 1
ATOM 3257 N N . ARG A 1 404 ? 29.152 2.233 -4.165 1.00 74.81 404 ARG A N 1
ATOM 3258 C CA . ARG A 1 404 ? 30.496 2.749 -4.497 1.00 74.81 404 ARG A CA 1
ATOM 3259 C C . ARG A 1 404 ? 31.332 3.128 -3.285 1.00 74.81 404 ARG A C 1
ATOM 3261 O O . ARG A 1 404 ? 32.551 3.111 -3.394 1.00 74.81 404 ARG A O 1
ATOM 3268 N N . GLN A 1 405 ? 30.698 3.517 -2.186 1.00 74.69 405 GLN A N 1
ATOM 3269 C CA . GLN A 1 405 ? 31.388 4.027 -1.005 1.00 74.69 405 GLN A CA 1
ATOM 3270 C C . GLN A 1 405 ? 31.272 3.035 0.142 1.00 74.69 405 GLN A C 1
ATOM 3272 O O . GLN A 1 405 ? 32.288 2.593 0.662 1.00 74.69 405 GLN A O 1
ATOM 3277 N N . LEU A 1 406 ? 30.052 2.628 0.503 1.00 74.38 406 LEU A N 1
ATOM 3278 C CA . LEU A 1 406 ? 29.859 1.827 1.709 1.00 74.38 406 LEU A CA 1
ATOM 3279 C C . LEU A 1 406 ? 30.355 0.384 1.543 1.00 74.38 406 LEU A C 1
ATOM 3281 O O . LEU A 1 406 ? 31.153 -0.072 2.357 1.00 74.38 406 LEU A O 1
ATOM 3285 N N . ILE A 1 407 ? 29.928 -0.322 0.489 1.00 73.62 407 ILE A N 1
ATOM 3286 C CA . ILE A 1 407 ? 30.305 -1.734 0.293 1.00 73.62 407 ILE A CA 1
ATOM 3287 C C . ILE A 1 407 ? 31.834 -1.932 0.241 1.00 73.62 407 ILE A C 1
ATOM 3289 O O . ILE A 1 407 ? 32.322 -2.794 0.970 1.00 73.62 407 ILE A O 1
ATOM 3293 N N . PRO A 1 408 ? 32.620 -1.160 -0.543 1.00 73.88 408 PRO A N 1
ATOM 3294 C CA . PRO A 1 408 ? 34.069 -1.361 -0.606 1.00 73.88 408 PRO A CA 1
ATOM 3295 C C . PRO A 1 408 ? 34.776 -1.139 0.734 1.00 73.88 408 PRO A C 1
ATOM 3297 O O . PRO A 1 408 ? 35.704 -1.869 1.059 1.00 73.88 408 PRO A O 1
ATOM 3300 N N . ILE A 1 409 ? 34.318 -0.168 1.530 1.00 70.69 409 ILE A N 1
ATOM 3301 C CA . ILE A 1 409 ? 34.894 0.122 2.851 1.00 70.69 409 ILE A CA 1
ATOM 3302 C C . ILE A 1 409 ? 34.607 -1.012 3.836 1.00 70.69 409 ILE A C 1
ATOM 3304 O O . ILE A 1 409 ? 35.448 -1.318 4.669 1.00 70.69 409 ILE A O 1
ATOM 3308 N N . MET A 1 410 ? 33.438 -1.647 3.732 1.00 67.94 410 MET A N 1
ATOM 3309 C CA . MET A 1 410 ? 33.079 -2.787 4.578 1.00 67.94 410 MET A CA 1
ATOM 3310 C C . MET A 1 410 ? 33.770 -4.095 4.162 1.00 67.94 410 MET A C 1
ATOM 3312 O O . MET A 1 410 ? 33.823 -5.023 4.965 1.00 67.94 410 MET A O 1
ATOM 3316 N N . HIS A 1 411 ? 34.253 -4.188 2.918 1.00 63.91 411 HIS A N 1
ATOM 3317 C CA . HIS A 1 411 ? 34.943 -5.371 2.398 1.00 63.91 411 HIS A CA 1
ATOM 3318 C C . HIS A 1 411 ? 36.449 -5.386 2.711 1.00 63.91 411 HIS A C 1
ATOM 3320 O O . HIS A 1 411 ? 37.052 -6.459 2.719 1.00 63.91 411 HIS A O 1
ATOM 3326 N N . ASN A 1 412 ? 37.041 -4.214 2.973 1.00 55.59 412 ASN A N 1
ATOM 3327 C CA . ASN A 1 412 ? 38.418 -4.063 3.456 1.00 55.59 412 ASN A CA 1
ATOM 3328 C C . ASN A 1 412 ? 38.508 -4.309 4.967 1.00 55.59 412 ASN A C 1
ATOM 3330 O O . ASN A 1 412 ? 39.543 -4.829 5.438 1.00 55.59 412 ASN A O 1
#

pLDDT: mean 87.6, std 10.23, range [45.59, 98.44]